Protein AF-A0A4D6L9M4-F1 (afdb_monomer_lite)

Radius of gyration: 30.6 Å; chains: 1; bounding box: 78×85×89 Å

Structure (mmCIF, N/CA/C/O backbone):
data_AF-A0A4D6L9M4-F1
#
_entry.id   AF-A0A4D6L9M4-F1
#
loop_
_atom_site.group_PDB
_atom_site.id
_atom_site.type_symbol
_atom_site.label_atom_id
_atom_site.label_alt_id
_atom_site.label_comp_id
_atom_site.label_asym_id
_atom_site.label_entity_id
_atom_site.label_seq_id
_atom_site.pdbx_PDB_ins_code
_atom_site.Cartn_x
_atom_site.Cartn_y
_ato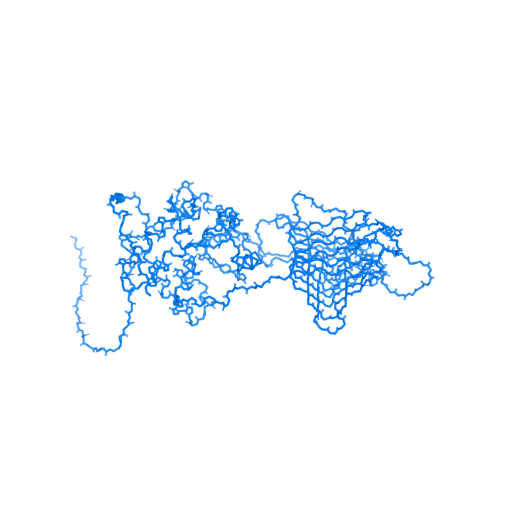m_site.Cartn_z
_atom_site.occupancy
_atom_site.B_iso_or_equiv
_atom_site.auth_seq_id
_atom_site.auth_comp_id
_atom_site.auth_asym_id
_atom_site.auth_atom_id
_atom_site.pdbx_PDB_model_num
ATOM 1 N N . MET A 1 1 ? -34.716 -57.340 39.020 1.00 26.53 1 MET A N 1
ATOM 2 C CA . MET A 1 1 ? -33.455 -57.243 38.254 1.00 26.53 1 MET A CA 1
ATOM 3 C C . MET A 1 1 ? -32.835 -55.907 38.637 1.00 26.53 1 MET A C 1
ATOM 5 O O . MET A 1 1 ? -33.268 -54.901 38.109 1.00 26.53 1 MET A O 1
ATOM 9 N N . ALA A 1 2 ? -32.214 -55.789 39.813 1.00 20.77 2 ALA A N 1
ATOM 10 C CA . ALA A 1 2 ? -30.860 -56.229 40.191 1.00 20.77 2 ALA A CA 1
ATOM 11 C C . ALA A 1 2 ? -29.772 -55.416 39.458 1.00 20.77 2 ALA A C 1
ATOM 13 O O . ALA A 1 2 ? -29.822 -55.405 38.237 1.00 20.77 2 ALA A O 1
ATOM 14 N N . ILE A 1 3 ? -28.773 -54.751 40.060 1.00 23.20 3 ILE A N 1
ATOM 15 C CA . ILE A 1 3 ? -28.204 -54.587 41.428 1.00 23.20 3 ILE A CA 1
ATOM 16 C C . ILE A 1 3 ? -27.218 -53.373 41.290 1.00 23.20 3 ILE A C 1
ATOM 18 O O . ILE A 1 3 ? -26.584 -53.290 40.243 1.00 23.20 3 ILE A O 1
ATOM 22 N N . LEU A 1 4 ? -27.263 -52.342 42.168 1.00 23.11 4 LEU A N 1
ATOM 23 C CA . LEU A 1 4 ? -26.227 -51.840 43.136 1.00 23.11 4 LEU A CA 1
ATOM 24 C C . LEU A 1 4 ? -24.798 -51.607 42.563 1.00 23.11 4 LEU A C 1
ATOM 26 O O . LEU A 1 4 ? -24.328 -52.433 41.796 1.00 23.11 4 LEU A O 1
ATOM 30 N N . ASN A 1 5 ? -24.001 -50.568 42.863 1.00 24.81 5 ASN A N 1
ATOM 31 C CA . ASN A 1 5 ? -23.623 -49.835 44.098 1.00 24.81 5 ASN A CA 1
ATOM 32 C C . ASN A 1 5 ? -22.693 -48.652 43.657 1.00 24.81 5 ASN A C 1
ATOM 34 O O . ASN A 1 5 ? -22.283 -48.641 42.501 1.00 24.81 5 ASN A O 1
ATOM 38 N N . ASP A 1 6 ? -22.233 -47.648 44.413 1.00 24.89 6 ASP A N 1
ATOM 39 C CA . ASP A 1 6 ? -22.187 -47.325 45.845 1.00 24.89 6 ASP A CA 1
ATOM 40 C C . ASP A 1 6 ? -21.869 -45.815 45.995 1.00 24.89 6 ASP A C 1
ATOM 42 O O . ASP A 1 6 ? -21.151 -45.233 45.179 1.00 24.89 6 ASP A O 1
ATOM 46 N N . GLN A 1 7 ? -22.362 -45.201 47.071 1.00 25.75 7 GLN A N 1
ATOM 47 C CA . GLN A 1 7 ? -21.886 -43.929 47.643 1.00 25.75 7 GLN A CA 1
ATOM 48 C C . GLN A 1 7 ? -20.725 -44.213 48.639 1.00 25.75 7 GLN A C 1
ATOM 50 O O . GLN A 1 7 ? -20.579 -45.368 49.042 1.00 25.75 7 GLN A O 1
ATOM 55 N N . PRO A 1 8 ? -19.893 -43.232 49.077 1.00 27.59 8 PRO A N 1
ATOM 56 C CA . PRO A 1 8 ? -20.276 -42.376 50.213 1.00 27.59 8 PRO A CA 1
ATOM 57 C C . PRO A 1 8 ? -19.766 -40.923 50.190 1.00 27.59 8 PRO A C 1
ATOM 59 O O . PRO A 1 8 ? -18.686 -40.592 49.706 1.00 27.59 8 PRO A O 1
ATOM 62 N N . ALA A 1 9 ? -20.562 -40.067 50.830 1.00 27.83 9 ALA A N 1
ATOM 63 C CA . ALA A 1 9 ? -20.174 -38.767 51.357 1.00 27.83 9 ALA A CA 1
ATOM 64 C C . ALA A 1 9 ? -19.390 -38.907 52.679 1.00 27.83 9 ALA A C 1
ATOM 66 O O . ALA A 1 9 ? -19.745 -39.747 53.502 1.00 27.83 9 ALA A O 1
ATOM 67 N N . HIS A 1 10 ? -18.379 -38.053 52.902 1.00 25.73 10 HIS A N 1
ATOM 68 C CA . HIS A 1 10 ? -18.197 -37.210 54.104 1.00 25.73 10 HIS A CA 1
ATOM 69 C C . HIS A 1 10 ? -16.776 -36.629 54.200 1.00 25.73 10 HIS A C 1
ATOM 71 O O . HIS A 1 10 ? -15.794 -37.348 54.045 1.00 25.73 10 HIS A O 1
ATOM 77 N N . GLY A 1 11 ? -16.675 -35.351 54.590 1.00 24.62 11 GLY A N 1
ATOM 78 C CA . GLY A 1 11 ? -15.441 -34.788 55.145 1.00 24.62 11 GLY A CA 1
ATOM 79 C C . GLY A 1 11 ? -15.363 -33.262 55.127 1.00 24.62 11 GLY A C 1
ATOM 80 O O . GLY A 1 11 ? -14.631 -32.701 54.322 1.00 24.62 11 GLY A O 1
ATOM 81 N N . ASN A 1 12 ? -16.086 -32.592 56.031 1.00 26.44 12 ASN A N 1
ATOM 82 C CA . ASN A 1 12 ? -15.846 -31.185 56.366 1.00 26.44 12 ASN A CA 1
ATOM 83 C C . ASN A 1 12 ? -14.434 -31.013 56.947 1.00 26.44 12 ASN A C 1
ATOM 85 O O . ASN A 1 12 ? -14.096 -31.682 57.921 1.00 26.44 12 ASN A O 1
ATOM 89 N N . ASN A 1 13 ? -13.671 -30.045 56.436 1.00 25.42 13 ASN A N 1
ATOM 90 C CA . ASN A 1 13 ? -12.604 -29.390 57.189 1.00 25.42 13 ASN A CA 1
ATOM 91 C C . ASN A 1 13 ? -12.526 -27.908 56.793 1.00 25.42 13 ASN A C 1
ATOM 93 O O . ASN A 1 13 ? -12.125 -27.561 55.686 1.00 25.42 13 ASN A O 1
ATOM 97 N N . VAL A 1 14 ? -12.917 -27.044 57.730 1.00 29.02 14 VAL A N 1
ATOM 98 C CA . VAL A 1 14 ? -12.662 -25.595 57.742 1.00 29.02 14 VAL A CA 1
ATOM 99 C C . VAL A 1 14 ? -11.424 -25.412 58.633 1.00 29.02 14 VAL A C 1
ATOM 101 O O . VAL A 1 14 ? -11.403 -25.893 59.761 1.00 29.02 14 VAL A O 1
ATOM 104 N N . SER A 1 15 ? -10.311 -24.833 58.182 1.00 26.17 15 SER A N 1
ATOM 105 C CA . SER A 1 15 ? -10.071 -23.384 58.189 1.00 26.17 15 SER A CA 1
ATOM 106 C C . SER A 1 15 ? -8.650 -23.076 57.686 1.00 26.17 15 SER A C 1
ATOM 108 O O . SER A 1 15 ? -7.705 -23.764 58.069 1.00 26.17 15 SER A O 1
ATOM 110 N N . LYS A 1 16 ? -8.480 -21.990 56.918 1.00 25.78 16 LYS A N 1
ATOM 111 C CA . LYS A 1 16 ? -7.839 -20.736 57.371 1.00 25.78 16 LYS A CA 1
ATOM 112 C C . LYS A 1 16 ? -7.803 -19.700 56.236 1.00 25.78 16 LYS A C 1
ATOM 114 O O . LYS A 1 16 ? -7.368 -19.993 55.132 1.00 25.78 16 LYS A O 1
ATOM 119 N N . ASN A 1 17 ? -8.286 -18.505 56.572 1.00 29.41 17 ASN A N 1
ATOM 120 C CA . ASN A 1 17 ? -8.258 -17.275 55.784 1.00 29.41 17 ASN A CA 1
ATOM 121 C C . ASN A 1 17 ? -6.833 -16.783 55.498 1.00 29.41 17 ASN A C 1
ATOM 123 O O . ASN A 1 17 ? -5.995 -16.871 56.391 1.00 29.41 17 ASN A O 1
ATOM 127 N N . GLU A 1 18 ? -6.662 -16.188 54.309 1.00 24.75 18 GLU A N 1
ATOM 128 C CA . GLU A 1 18 ? -5.907 -14.968 53.918 1.00 24.75 18 GLU A CA 1
ATOM 129 C C . GLU A 1 18 ? -5.657 -15.085 52.391 1.00 24.75 18 GLU A C 1
ATOM 131 O O . GLU A 1 18 ? -5.167 -16.114 51.948 1.00 24.75 18 GLU A O 1
ATOM 136 N N . ALA A 1 19 ? -6.031 -14.175 51.483 1.00 24.67 19 ALA A N 1
ATOM 137 C CA . ALA A 1 19 ? -6.265 -12.735 51.544 1.00 24.67 19 ALA A CA 1
ATOM 138 C C . ALA A 1 19 ? -7.426 -12.278 50.618 1.00 24.67 19 ALA A C 1
ATOM 140 O O . ALA A 1 19 ? -7.906 -13.022 49.766 1.00 24.67 19 ALA A O 1
ATOM 141 N N . LYS A 1 20 ? -7.879 -11.045 50.870 1.00 34.03 20 LYS A N 1
ATOM 142 C CA . LYS A 1 20 ? -9.063 -10.339 50.353 1.00 34.03 20 LYS A CA 1
ATOM 143 C C . LYS A 1 20 ? -8.905 -9.822 48.909 1.00 34.03 20 LYS A C 1
ATOM 145 O O . LYS A 1 20 ? -7.783 -9.647 48.450 1.00 34.03 20 LYS A O 1
ATOM 150 N N . ASP A 1 21 ? -10.056 -9.496 48.303 1.00 30.72 21 ASP A N 1
ATOM 151 C CA . ASP A 1 21 ? -10.286 -8.765 47.033 1.00 30.72 21 ASP A CA 1
ATOM 152 C C . ASP A 1 21 ? -10.301 -9.554 45.709 1.00 30.72 21 ASP A C 1
ATOM 154 O O . ASP A 1 21 ? -9.888 -9.083 44.653 1.00 30.72 21 ASP A O 1
ATOM 158 N N . GLY A 1 22 ? -10.860 -10.766 45.733 1.00 32.12 22 GLY A N 1
ATOM 159 C CA . GLY A 1 22 ? -11.149 -11.526 44.514 1.00 32.12 22 GLY A CA 1
ATOM 160 C C . GLY A 1 22 ? -12.537 -11.226 43.947 1.00 32.12 22 GLY A C 1
ATOM 161 O O . GLY A 1 22 ? -13.514 -11.843 44.364 1.00 32.12 22 GLY A O 1
ATOM 162 N N . PHE A 1 23 ? -12.617 -10.317 42.978 1.00 39.44 23 PHE A N 1
ATOM 163 C CA . PHE A 1 23 ? -13.778 -10.139 42.101 1.00 39.44 23 PHE A CA 1
ATOM 164 C C . PHE A 1 23 ? -14.091 -11.464 41.369 1.00 39.44 23 PHE A C 1
ATOM 166 O O . PHE A 1 23 ? -13.247 -11.973 40.628 1.00 39.44 23 PHE A O 1
ATOM 173 N N . MET A 1 24 ? -15.268 -12.059 41.605 1.00 38.34 24 MET A N 1
ATOM 174 C CA . MET A 1 24 ? -15.704 -13.310 40.963 1.00 38.34 24 MET A CA 1
ATOM 175 C C . MET A 1 24 ? -16.736 -13.025 39.870 1.00 38.34 24 MET A C 1
ATOM 177 O O . MET A 1 24 ? -17.836 -12.564 40.161 1.00 38.34 24 MET A O 1
ATOM 181 N N . ALA A 1 25 ? -16.394 -13.350 38.622 1.00 37.31 25 ALA A N 1
ATOM 182 C CA . ALA A 1 25 ? -17.354 -13.389 37.523 1.00 37.31 25 ALA A CA 1
ATOM 183 C C . ALA A 1 25 ? -18.325 -14.578 37.704 1.00 37.31 25 ALA A C 1
ATOM 185 O O . ALA A 1 25 ? -17.875 -15.662 38.099 1.00 37.31 25 ALA A O 1
ATOM 186 N N . PRO A 1 26 ? -19.631 -14.418 37.427 1.00 41.34 26 PRO A N 1
ATOM 187 C CA . PRO A 1 26 ? -20.574 -15.531 37.435 1.00 41.34 26 PRO A CA 1
ATOM 188 C C . PRO A 1 26 ? -20.231 -16.564 36.339 1.00 41.34 26 PRO A C 1
ATOM 190 O O . PRO A 1 26 ? -19.656 -16.209 35.310 1.00 41.34 26 PRO A O 1
ATOM 193 N N . PRO A 1 27 ? -20.553 -17.856 36.546 1.00 38.44 27 PRO A N 1
ATOM 194 C CA . PRO A 1 27 ? -20.166 -18.934 35.630 1.00 38.44 27 PRO A CA 1
ATOM 195 C C . PRO A 1 27 ? -20.974 -18.974 34.322 1.00 38.44 27 PRO A C 1
ATOM 197 O O . PRO A 1 27 ? -20.529 -19.604 33.367 1.00 38.44 27 PRO A O 1
ATOM 200 N N . ILE A 1 28 ? -22.163 -18.362 34.290 1.00 41.81 28 ILE A N 1
ATOM 201 C CA . ILE A 1 28 ? -23.098 -18.325 33.154 1.00 41.81 28 ILE A CA 1
ATOM 202 C C . ILE A 1 28 ? -23.843 -16.984 33.236 1.00 41.81 28 ILE A C 1
ATOM 204 O O . ILE A 1 28 ? -24.111 -16.509 34.344 1.00 41.81 28 ILE A O 1
ATOM 208 N N . ASN A 1 29 ? -24.163 -16.376 32.093 1.00 42.03 29 ASN A N 1
ATOM 209 C CA . ASN A 1 29 ? -25.040 -15.207 32.046 1.00 42.03 29 ASN A CA 1
ATOM 210 C C . ASN A 1 29 ? -26.490 -15.592 32.412 1.00 42.03 29 ASN A C 1
ATOM 212 O O . ASN A 1 29 ? -26.837 -16.769 32.515 1.00 42.03 29 ASN A O 1
ATOM 216 N N . SER A 1 30 ? -27.364 -14.609 32.619 1.00 36.44 30 SER A N 1
ATOM 217 C CA . SER A 1 30 ? -28.758 -14.860 33.023 1.00 36.44 30 SER A CA 1
ATOM 218 C C . SER A 1 30 ? -29.624 -15.551 31.942 1.00 36.44 30 SER A C 1
ATOM 220 O O . SER A 1 30 ? -30.815 -15.744 32.181 1.00 36.44 30 SER A O 1
ATOM 222 N N . TYR A 1 31 ? -29.058 -15.923 30.777 1.00 35.66 31 TYR A N 1
ATOM 223 C CA . TYR A 1 31 ? -29.805 -16.232 29.548 1.00 35.66 31 TYR A CA 1
ATOM 224 C C . TYR A 1 31 ? -29.272 -17.413 28.686 1.00 35.66 31 TYR A C 1
ATOM 226 O O . TYR A 1 31 ? -29.678 -17.532 27.541 1.00 35.66 31 TYR A O 1
ATOM 234 N N . GLY A 1 32 ? -28.408 -18.323 29.167 1.00 38.09 32 GLY A N 1
ATOM 235 C CA . GLY A 1 32 ? -28.185 -19.642 28.514 1.00 38.09 32 GLY A CA 1
ATOM 236 C C . GLY A 1 32 ? -27.016 -19.798 27.506 1.00 38.09 32 GLY A C 1
ATOM 237 O O . GLY A 1 32 ? -26.093 -18.989 27.477 1.00 38.09 32 GLY A O 1
ATOM 238 N N . HIS A 1 33 ? -27.007 -20.915 26.744 1.00 37.03 33 HIS A N 1
ATOM 239 C CA . HIS A 1 33 ? -25.842 -21.501 26.026 1.00 37.03 33 HIS A CA 1
ATOM 240 C C . HIS A 1 33 ? -25.817 -21.354 24.473 1.00 37.03 33 HIS A C 1
ATOM 242 O O . HIS A 1 33 ? -24.892 -21.876 23.850 1.00 37.03 33 HIS A O 1
ATOM 248 N N . SER A 1 34 ? -26.783 -20.683 23.836 1.00 42.69 34 SER A N 1
ATOM 249 C CA . SER A 1 34 ? -27.033 -20.661 22.370 1.00 42.69 34 SER A CA 1
ATOM 250 C C . SER A 1 34 ? -26.459 -19.449 21.605 1.00 42.69 34 SER A C 1
ATOM 252 O O . SER A 1 34 ? -26.991 -19.058 20.576 1.00 42.69 34 SER A O 1
ATOM 254 N N . PHE A 1 35 ? -25.366 -18.844 22.074 1.00 50.22 35 PHE A N 1
ATOM 255 C CA . PHE A 1 35 ? -24.832 -17.587 21.520 1.00 50.22 35 PHE A CA 1
ATOM 256 C C . PHE A 1 35 ? -23.829 -17.792 20.362 1.00 50.22 35 PHE A C 1
ATOM 258 O O . PHE A 1 35 ? -22.818 -18.489 20.548 1.00 50.22 35 PHE A O 1
ATOM 265 N N . ARG A 1 36 ? -24.052 -17.115 19.217 1.00 52.72 36 ARG A N 1
ATOM 266 C CA . ARG A 1 36 ? -23.180 -17.092 18.021 1.00 52.72 36 ARG A CA 1
ATOM 267 C C . ARG A 1 36 ? -22.904 -18.459 17.388 1.00 52.72 36 ARG A C 1
ATOM 269 O O . ARG A 1 36 ? -21.749 -18.878 17.258 1.00 52.72 36 ARG A O 1
ATOM 276 N N . ASP A 1 37 ? -23.962 -19.157 16.987 1.00 58.31 37 ASP A N 1
ATOM 277 C CA . ASP A 1 37 ? -23.850 -20.411 16.238 1.00 58.31 37 ASP A CA 1
ATOM 278 C C . ASP A 1 37 ? -23.821 -20.155 14.718 1.00 58.31 37 ASP A C 1
ATOM 280 O O . ASP A 1 37 ? -24.845 -19.938 14.071 1.00 58.31 37 ASP A O 1
ATOM 284 N N . TYR A 1 38 ? -22.619 -20.193 14.137 1.00 57.75 38 TYR A N 1
ATOM 285 C CA . TYR A 1 38 ? -22.398 -19.986 12.699 1.00 57.75 38 TYR A CA 1
ATOM 286 C C . TYR A 1 38 ? -22.720 -21.224 11.838 1.00 57.75 38 TYR A C 1
ATOM 288 O O . TYR A 1 38 ? -22.715 -21.140 10.605 1.00 57.75 38 TYR A O 1
ATOM 296 N N . ASP A 1 39 ? -22.996 -22.379 12.455 1.00 56.09 39 ASP A N 1
ATOM 297 C CA . ASP A 1 39 ? -23.265 -23.630 11.745 1.00 56.09 39 ASP A CA 1
ATOM 298 C C . ASP A 1 39 ? -24.767 -23.847 11.475 1.00 56.09 39 ASP A C 1
ATOM 300 O O . ASP A 1 39 ? -25.115 -24.561 10.523 1.00 56.09 39 ASP A O 1
ATOM 304 N N . VAL A 1 40 ? -25.660 -23.176 12.214 1.00 58.53 40 VAL A N 1
ATOM 305 C CA . VAL A 1 40 ? -27.124 -23.247 12.037 1.00 58.53 40 VAL A CA 1
ATOM 306 C C . VAL A 1 40 ? -27.556 -22.638 10.695 1.00 58.53 40 VAL A C 1
ATOM 308 O O . VAL A 1 40 ? -27.104 -21.572 10.285 1.00 58.53 40 VAL A O 1
ATOM 311 N N . GLU A 1 41 ? -28.437 -23.330 9.966 1.00 51.88 41 GLU A N 1
ATOM 312 C CA . GLU A 1 41 ? -29.042 -22.826 8.723 1.00 51.88 41 GLU A CA 1
ATOM 313 C C . GLU A 1 41 ? -29.980 -21.644 9.028 1.00 51.88 41 GLU A C 1
ATOM 315 O O . GLU A 1 41 ? -31.106 -21.841 9.482 1.00 51.88 41 GLU A O 1
ATOM 320 N N . SER A 1 42 ? -29.522 -20.418 8.758 1.00 63.09 42 SER A N 1
ATOM 321 C CA . SER A 1 42 ? -30.314 -19.184 8.836 1.00 63.09 42 SER A CA 1
ATOM 322 C C . SER A 1 42 ? -30.323 -18.442 7.493 1.00 63.09 42 SER A C 1
ATOM 324 O O . SER A 1 42 ? -29.423 -18.615 6.665 1.00 63.09 42 SER A O 1
ATOM 326 N N . GLU A 1 43 ? -31.317 -17.573 7.263 1.00 58.78 43 GLU A N 1
ATOM 327 C CA . GLU A 1 43 ? -31.371 -16.734 6.050 1.00 58.78 43 GLU A CA 1
ATOM 328 C C . GLU A 1 43 ? -30.147 -15.801 5.930 1.00 58.78 43 GLU A C 1
ATOM 330 O O . GLU A 1 43 ? -29.722 -15.476 4.817 1.00 58.78 43 GLU A O 1
ATOM 335 N N . ARG A 1 44 ? -29.519 -15.448 7.063 1.00 64.62 44 ARG A N 1
ATOM 336 C CA . ARG A 1 44 ? -28.315 -14.605 7.148 1.00 64.62 44 ARG A CA 1
ATOM 337 C C . ARG A 1 44 ? -26.996 -15.359 6.962 1.00 64.62 44 ARG A C 1
ATOM 339 O O . ARG A 1 44 ? -26.003 -14.717 6.623 1.00 64.62 44 ARG A O 1
ATOM 346 N N . LYS A 1 45 ? -26.961 -16.693 7.078 1.00 69.31 45 LYS A N 1
ATOM 347 C CA . LYS A 1 45 ? -25.721 -17.498 7.024 1.00 69.31 45 LYS A CA 1
ATOM 348 C C . LYS A 1 45 ? -24.836 -17.175 5.818 1.00 69.31 45 LYS A C 1
ATOM 350 O O . LYS A 1 45 ? -23.643 -16.948 5.965 1.00 69.31 45 LYS A O 1
ATOM 355 N N . LYS A 1 46 ? -25.425 -17.073 4.622 1.00 67.88 46 LYS A N 1
ATOM 356 C CA . LYS A 1 46 ? -24.680 -16.733 3.393 1.00 67.88 46 LYS A CA 1
ATOM 357 C C . LYS A 1 46 ? -24.118 -15.310 3.404 1.00 67.88 46 LYS A C 1
ATOM 359 O O . LYS A 1 46 ? -23.066 -15.078 2.817 1.00 67.88 46 LYS A O 1
ATOM 364 N N . SER A 1 47 ? -24.825 -14.371 4.034 1.00 72.19 47 SER A N 1
ATOM 365 C CA . SER A 1 47 ? -24.379 -12.982 4.181 1.00 72.19 47 SER A CA 1
ATOM 366 C C . SER A 1 47 ? -23.210 -12.893 5.160 1.00 72.19 47 SER A C 1
ATOM 368 O O . SER A 1 47 ? -22.199 -12.276 4.843 1.00 72.19 47 SER A O 1
ATOM 370 N N . VAL A 1 48 ? -23.308 -13.595 6.293 1.00 75.06 48 VAL A N 1
ATOM 371 C CA . VAL A 1 48 ? -22.266 -13.666 7.329 1.00 75.06 48 VAL A CA 1
ATOM 372 C C . VAL A 1 48 ? -21.017 -14.402 6.815 1.00 75.06 48 VAL A C 1
ATOM 374 O O . VAL A 1 48 ? -19.898 -13.924 6.994 1.00 75.06 48 VAL A O 1
ATOM 377 N N . GLU A 1 49 ? -21.180 -15.508 6.082 1.00 74.94 49 GLU A N 1
ATOM 378 C CA . GLU A 1 49 ? -20.068 -16.217 5.429 1.00 74.94 49 GLU A CA 1
ATOM 379 C C . GLU A 1 49 ? -19.340 -15.323 4.414 1.00 74.94 49 GLU A C 1
ATOM 381 O O . GLU A 1 49 ? -18.108 -15.268 4.393 1.00 74.94 49 GLU A O 1
ATOM 386 N N . GLU A 1 50 ? -20.084 -14.596 3.575 1.00 73.56 50 GLU A N 1
ATOM 387 C CA . GLU A 1 50 ? -19.507 -13.665 2.602 1.00 73.56 50 GLU A CA 1
ATOM 388 C C . GLU A 1 50 ? -18.843 -12.462 3.291 1.00 73.56 50 GLU A C 1
ATOM 390 O O . GLU A 1 50 ? -17.766 -12.028 2.868 1.00 73.56 50 GLU A O 1
ATOM 395 N N . PHE A 1 51 ? -19.431 -11.965 4.382 1.00 83.12 51 PHE A N 1
ATOM 396 C CA . PHE A 1 51 ? -18.862 -10.923 5.230 1.00 83.12 51 PHE A CA 1
ATOM 397 C C . PHE A 1 51 ? -17.488 -11.344 5.765 1.00 83.12 51 PHE A C 1
ATOM 399 O O . PHE A 1 51 ? -16.492 -10.667 5.489 1.00 83.12 51 PHE A O 1
ATOM 406 N N . TYR A 1 52 ? -17.401 -12.489 6.451 1.00 78.12 52 TYR A N 1
ATOM 407 C CA . TYR A 1 52 ? -16.147 -12.974 7.033 1.00 78.12 52 TYR A CA 1
ATOM 408 C C . TYR A 1 52 ? -15.140 -13.359 5.948 1.00 78.12 52 TYR A C 1
ATOM 410 O O . TYR A 1 52 ? -13.943 -13.106 6.091 1.00 78.12 52 TYR A O 1
ATOM 418 N N . ARG A 1 53 ? -15.595 -13.859 4.791 1.00 76.19 53 ARG A N 1
ATOM 419 C CA . ARG A 1 53 ? -14.725 -14.072 3.626 1.00 76.19 53 ARG A CA 1
ATOM 420 C C . ARG A 1 53 ? -14.066 -12.767 3.171 1.00 76.19 53 ARG A C 1
ATOM 422 O O . ARG A 1 53 ? -12.875 -12.763 2.860 1.00 76.19 53 ARG A O 1
ATOM 429 N N . LEU A 1 54 ? -14.809 -11.661 3.109 1.00 76.44 54 LEU A N 1
ATOM 430 C CA . LEU A 1 54 ? -14.267 -10.344 2.758 1.00 76.44 54 LEU A CA 1
ATOM 431 C C . LEU A 1 54 ? -13.371 -9.778 3.870 1.00 76.44 54 LEU A C 1
ATOM 433 O O . LEU A 1 54 ? -12.316 -9.216 3.564 1.00 76.44 54 LEU A O 1
ATOM 437 N N . GLN A 1 55 ? -13.745 -9.970 5.135 1.00 82.44 55 GLN A N 1
ATOM 438 C CA . GLN A 1 55 ? -12.965 -9.568 6.309 1.00 82.44 55 GLN A CA 1
ATOM 439 C C . GLN A 1 55 ? -11.660 -10.367 6.454 1.00 82.44 55 GLN A C 1
ATOM 441 O O . GLN A 1 55 ? -10.690 -9.881 7.013 1.00 82.44 55 GLN A O 1
ATOM 446 N N . HIS A 1 56 ? -11.575 -11.581 5.922 1.00 78.50 56 HIS A N 1
ATOM 447 C CA . HIS A 1 56 ? -10.339 -12.366 5.965 1.00 78.50 56 HIS A CA 1
ATOM 448 C C . HIS A 1 56 ? -9.369 -12.023 4.828 1.00 78.50 56 HIS A C 1
ATOM 450 O O . HIS A 1 56 ? -8.174 -12.289 4.931 1.00 78.50 56 HIS A O 1
ATOM 456 N N . ILE A 1 57 ? -9.869 -11.439 3.734 1.00 74.50 57 ILE A N 1
ATOM 457 C CA . ILE A 1 57 ? -9.078 -11.162 2.526 1.00 74.50 57 ILE A CA 1
ATOM 458 C C . ILE A 1 57 ? -8.566 -9.720 2.487 1.00 74.50 57 ILE A C 1
ATOM 460 O O . ILE A 1 57 ? -7.445 -9.475 2.040 1.00 74.50 57 ILE A O 1
ATOM 464 N N . ASN A 1 58 ? -9.391 -8.754 2.893 1.00 73.75 58 ASN A N 1
ATOM 465 C CA . ASN A 1 58 ? -9.125 -7.338 2.632 1.00 73.75 58 ASN A CA 1
ATOM 466 C C . ASN A 1 58 ? -8.334 -6.608 3.742 1.00 73.75 58 ASN A C 1
ATOM 468 O O . ASN A 1 58 ? -7.475 -5.784 3.402 1.00 73.75 58 ASN A O 1
ATOM 472 N N . PRO A 1 59 ? -8.562 -6.870 5.044 1.00 71.31 59 PRO A N 1
ATOM 473 C CA . PRO A 1 59 ? -7.745 -6.340 6.129 1.00 71.31 59 PRO A CA 1
ATOM 474 C C . PRO A 1 59 ? -6.316 -6.883 6.061 1.00 71.31 59 PRO A C 1
ATOM 476 O O . PRO A 1 59 ? -6.011 -8.007 6.440 1.00 71.31 59 PRO A O 1
ATOM 479 N N . THR A 1 60 ? -5.410 -6.043 5.576 1.00 76.88 60 THR A N 1
ATOM 480 C CA . THR A 1 60 ? -3.963 -6.272 5.626 1.00 76.88 60 THR A CA 1
ATOM 481 C C . THR A 1 60 ? -3.332 -5.349 6.658 1.00 76.88 60 THR A C 1
ATOM 483 O O . THR A 1 60 ? -3.903 -4.313 7.006 1.00 76.88 60 THR A O 1
ATOM 486 N N . TYR A 1 61 ? -2.128 -5.684 7.134 1.00 69.06 61 TYR A N 1
ATOM 487 C CA . TYR A 1 61 ? -1.385 -4.813 8.055 1.00 69.06 61 TYR A CA 1
ATOM 488 C C . TYR A 1 61 ? -1.285 -3.372 7.521 1.00 69.06 61 TYR A C 1
ATOM 490 O O . TYR A 1 61 ? -1.435 -2.414 8.273 1.00 69.06 61 TYR A O 1
ATOM 498 N N . ASP A 1 62 ? -1.099 -3.221 6.207 1.00 66.69 62 ASP A N 1
ATOM 499 C CA . ASP A 1 62 ? -1.035 -1.933 5.514 1.00 66.69 62 ASP A CA 1
ATOM 500 C C . ASP A 1 62 ? -2.393 -1.206 5.455 1.00 66.69 62 ASP A C 1
ATOM 502 O O . ASP A 1 62 ? -2.474 0.003 5.675 1.00 66.69 62 ASP A O 1
ATOM 506 N N . PHE A 1 63 ? -3.486 -1.936 5.205 1.00 77.50 63 PHE A N 1
ATOM 507 C CA . PHE A 1 63 ? -4.847 -1.391 5.277 1.00 77.50 63 PHE A CA 1
ATOM 508 C C . PHE A 1 63 ? -5.151 -0.832 6.672 1.00 77.50 63 PHE A C 1
ATOM 510 O O . PHE A 1 63 ? -5.542 0.330 6.794 1.00 77.50 63 PHE A O 1
ATOM 517 N N . VAL A 1 64 ? -4.905 -1.624 7.721 1.00 71.38 64 VAL A N 1
ATOM 518 C CA . VAL A 1 64 ? -5.165 -1.213 9.108 1.00 71.38 64 VAL A CA 1
ATOM 519 C C . VAL A 1 64 ? -4.228 -0.090 9.532 1.00 71.38 64 VAL A C 1
ATOM 521 O O . VAL A 1 64 ? -4.689 0.885 10.115 1.00 71.38 64 VAL A O 1
ATOM 524 N N . SER A 1 65 ? -2.943 -0.154 9.174 1.00 69.69 65 SER A N 1
ATOM 525 C CA . SER A 1 65 ? -1.987 0.919 9.474 1.00 69.69 65 SER A CA 1
ATOM 526 C C . SER A 1 65 ? -2.435 2.251 8.870 1.00 69.69 65 SER A C 1
ATOM 528 O O . SER A 1 65 ? -2.470 3.259 9.574 1.00 69.69 65 SER A O 1
ATOM 530 N N . ARG A 1 66 ? -2.850 2.276 7.595 1.00 75.75 66 ARG A N 1
ATOM 531 C CA . ARG A 1 66 ? -3.401 3.488 6.963 1.00 75.75 66 ARG A CA 1
ATOM 532 C C . ARG A 1 66 ? -4.718 3.928 7.591 1.00 75.75 66 ARG A C 1
ATOM 534 O O . ARG A 1 66 ? -4.920 5.127 7.759 1.00 75.75 66 ARG A O 1
ATOM 541 N N . GLY A 1 67 ? -5.592 2.989 7.954 1.00 70.88 67 GLY A N 1
ATOM 542 C CA . GLY A 1 67 ? -6.833 3.267 8.679 1.00 70.88 67 GLY A CA 1
ATOM 543 C C . GLY A 1 67 ? -6.565 3.975 10.006 1.00 70.88 67 GLY A C 1
ATOM 544 O O . GLY A 1 67 ? -7.135 5.033 10.259 1.00 70.88 67 GLY A O 1
ATOM 545 N N . ILE A 1 68 ? -5.618 3.461 10.793 1.00 70.12 68 ILE A N 1
ATOM 546 C CA . ILE A 1 68 ? -5.161 4.080 12.040 1.00 70.12 68 ILE A CA 1
ATOM 547 C C . ILE A 1 68 ? -4.699 5.515 11.770 1.00 70.12 68 ILE A C 1
ATOM 549 O O . ILE A 1 68 ? -5.223 6.436 12.385 1.00 70.12 68 ILE A O 1
ATOM 553 N N . TRP A 1 69 ? -3.799 5.739 10.807 1.00 70.94 69 TRP A N 1
ATOM 554 C CA . TRP A 1 69 ? -3.336 7.094 10.475 1.00 70.94 69 TRP A CA 1
ATOM 555 C C . TRP A 1 69 ? -4.464 8.026 10.015 1.00 70.94 69 TRP A C 1
ATOM 557 O O . TRP A 1 69 ? -4.468 9.199 10.381 1.00 70.94 69 TRP A O 1
ATOM 567 N N . LYS A 1 70 ? -5.419 7.513 9.232 1.00 76.62 70 LYS A N 1
ATOM 568 C CA . LYS A 1 70 ? -6.557 8.276 8.705 1.00 76.62 70 LYS A CA 1
ATOM 569 C C . LYS A 1 70 ? -7.540 8.694 9.796 1.00 76.62 70 LYS A C 1
ATOM 571 O O . LYS A 1 70 ? -8.088 9.784 9.695 1.00 76.62 70 LYS A O 1
ATOM 576 N N . TYR A 1 71 ? -7.813 7.836 10.777 1.00 74.81 71 TYR A N 1
ATOM 577 C CA . TYR A 1 71 ? -8.821 8.102 11.811 1.00 74.81 71 TYR A CA 1
ATOM 578 C C . TYR A 1 71 ? -8.224 8.657 13.107 1.00 74.81 71 TYR A C 1
ATOM 580 O O . TYR A 1 71 ? -8.936 9.304 13.868 1.00 74.81 71 TYR A O 1
ATOM 588 N N . MET A 1 72 ? -6.908 8.532 13.314 1.00 68.38 72 MET A N 1
ATOM 589 C CA . MET A 1 72 ? -6.189 9.211 14.400 1.00 68.38 72 MET A CA 1
ATOM 590 C C . MET A 1 72 ? -6.155 10.741 14.263 1.00 68.38 72 MET A C 1
ATOM 592 O O . MET A 1 72 ? -5.775 11.412 15.218 1.00 68.38 72 MET A O 1
ATOM 596 N N . THR A 1 73 ? -6.543 11.309 13.115 1.00 62.19 73 THR A N 1
ATOM 597 C CA . THR A 1 73 ? -6.680 12.766 12.943 1.00 62.19 73 THR A CA 1
ATOM 598 C C . THR A 1 73 ? -7.884 13.343 13.684 1.00 62.19 73 THR A C 1
ATOM 600 O O . THR A 1 73 ? -7.871 14.536 13.972 1.00 62.19 73 THR A O 1
ATOM 603 N N . LEU A 1 74 ? -8.904 12.519 13.985 1.00 73.75 74 LEU A N 1
ATOM 604 C CA . LEU A 1 74 ? -10.134 12.895 14.702 1.00 73.75 74 LEU A CA 1
ATOM 605 C C . LEU A 1 74 ? -10.810 14.174 14.158 1.00 73.75 74 LEU A C 1
ATOM 607 O O . LEU A 1 74 ? -11.408 14.946 14.895 1.00 73.75 74 LEU A O 1
ATOM 611 N N . ASP A 1 75 ? -10.728 14.395 12.847 1.00 68.44 75 ASP A N 1
ATOM 612 C CA . ASP A 1 75 ? -11.150 15.620 12.150 1.00 68.44 75 ASP A CA 1
ATOM 613 C C . ASP A 1 75 ? -12.542 15.507 11.501 1.00 68.44 75 ASP A C 1
ATOM 615 O O . ASP A 1 75 ? -12.924 16.336 10.677 1.00 68.44 75 ASP A O 1
ATOM 619 N N . LYS A 1 76 ? -13.289 14.442 11.812 1.00 75.69 76 LYS A N 1
ATOM 620 C CA . LYS A 1 76 ? -14.552 14.114 11.131 1.00 75.69 76 LYS A CA 1
ATOM 621 C C . LYS A 1 76 ? -15.756 14.828 11.734 1.00 75.69 76 LYS A C 1
ATOM 623 O O . LYS A 1 76 ? -16.654 15.236 10.996 1.00 75.69 76 LYS A O 1
ATOM 628 N N . ALA A 1 77 ? -15.775 14.984 13.055 1.00 78.75 77 ALA A N 1
ATOM 629 C CA . ALA A 1 77 ? -16.809 15.709 13.778 1.00 78.75 77 ALA A CA 1
ATOM 630 C C . ALA A 1 77 ? -16.411 15.923 15.247 1.00 78.75 77 ALA A C 1
ATOM 632 O O . ALA A 1 77 ? -15.651 15.134 15.803 1.00 78.75 77 ALA A O 1
ATOM 633 N N . GLU A 1 78 ? -16.983 16.954 15.863 1.00 78.25 78 GLU A N 1
ATOM 634 C CA . GLU A 1 78 ? -16.998 17.175 17.310 1.00 78.25 78 GLU A CA 1
ATOM 635 C C . GLU A 1 78 ? -18.450 17.026 17.776 1.00 78.25 78 GLU A C 1
ATOM 637 O O . GLU A 1 78 ? -19.340 17.631 17.173 1.00 78.25 78 GLU A O 1
ATOM 642 N N . MET A 1 79 ? -18.689 16.158 18.761 1.00 79.38 79 MET A N 1
ATOM 643 C CA . MET A 1 79 ? -20.024 15.854 19.285 1.00 79.38 79 MET A CA 1
ATOM 644 C C . MET A 1 79 ? -19.951 15.195 20.662 1.00 79.38 79 MET A C 1
ATOM 646 O O . MET A 1 79 ? -18.915 14.641 21.042 1.00 79.38 79 MET A O 1
ATOM 650 N N . GLY A 1 80 ? -21.062 15.233 21.391 1.00 75.25 80 GLY A N 1
ATOM 651 C CA . GLY A 1 80 ? -21.251 14.481 22.626 1.00 75.25 80 GLY A CA 1
ATOM 652 C C . GLY A 1 80 ? -21.396 12.974 22.386 1.00 75.25 80 GLY A C 1
ATOM 653 O O . GLY A 1 80 ? -21.708 12.521 21.286 1.00 75.25 80 GLY A O 1
ATOM 654 N N . ILE A 1 81 ? -21.208 12.182 23.447 1.00 79.31 81 ILE A N 1
ATOM 655 C CA . ILE A 1 81 ? -21.389 10.719 23.399 1.00 79.31 81 ILE A CA 1
ATOM 656 C C . ILE A 1 81 ? -22.820 10.365 22.981 1.00 79.31 81 ILE A C 1
ATOM 658 O O . ILE A 1 81 ? -23.007 9.510 22.124 1.00 79.31 81 ILE A O 1
ATOM 662 N N . TRP A 1 82 ? -23.819 11.054 23.540 1.00 80.31 82 TRP A N 1
ATOM 663 C CA . TRP A 1 82 ? -25.223 10.804 23.214 1.00 80.31 82 TRP A CA 1
ATOM 664 C C . TRP A 1 82 ? -25.550 11.110 21.748 1.00 80.31 82 TRP A C 1
ATOM 666 O O . TRP A 1 82 ? -26.174 10.297 21.077 1.00 80.31 82 TRP A O 1
ATOM 676 N N . GLU A 1 83 ? -25.038 12.224 21.220 1.00 77.31 83 GLU A N 1
ATOM 677 C CA . GLU A 1 83 ? -25.176 12.566 19.799 1.00 77.31 83 GLU A CA 1
ATOM 678 C C . GLU A 1 83 ? -24.542 11.481 18.908 1.00 77.31 83 GLU A C 1
ATOM 680 O O . GLU A 1 83 ? -25.109 11.105 17.887 1.00 77.31 83 GLU A O 1
ATOM 685 N N . CYS A 1 84 ? -23.398 10.917 19.316 1.00 81.25 84 CYS A N 1
ATOM 686 C CA . CYS A 1 84 ? -22.762 9.792 18.626 1.00 81.25 84 CYS A CA 1
ATOM 687 C C . CYS A 1 84 ? -23.638 8.524 18.650 1.00 81.25 84 CYS A C 1
ATOM 689 O O . CYS A 1 84 ? -23.794 7.868 17.619 1.00 81.25 84 CYS A O 1
ATOM 691 N N . CYS A 1 85 ? -24.256 8.208 19.795 1.00 80.12 85 CYS A N 1
ATOM 692 C CA . CYS A 1 85 ? -25.211 7.104 19.920 1.00 80.12 85 CYS A CA 1
ATOM 693 C C . CYS A 1 85 ? -26.415 7.287 18.985 1.00 80.12 85 CYS A C 1
ATOM 695 O O . CYS A 1 85 ? -26.796 6.349 18.289 1.00 80.12 85 CYS A O 1
ATOM 697 N N . GLU A 1 86 ? -26.995 8.488 18.923 1.00 81.94 86 GLU A N 1
ATOM 698 C CA . GLU A 1 86 ? -28.147 8.786 18.061 1.00 81.94 86 GLU A CA 1
ATOM 699 C C . GLU A 1 86 ? -27.825 8.588 16.574 1.00 81.94 86 GLU A C 1
ATOM 701 O O . GLU A 1 86 ? -28.660 8.090 15.818 1.00 81.94 86 GLU A O 1
ATOM 706 N N . MET A 1 87 ? -26.594 8.891 16.150 1.00 80.19 87 MET A N 1
ATOM 707 C CA . MET A 1 87 ? -26.150 8.653 14.772 1.00 80.19 87 MET A CA 1
ATOM 708 C C . MET A 1 87 ? -26.075 7.165 14.402 1.00 80.19 87 MET A C 1
ATOM 710 O O . MET A 1 87 ? -26.170 6.824 13.225 1.00 80.19 87 MET A O 1
ATOM 714 N N . LEU A 1 88 ? -25.916 6.274 15.382 1.00 81.00 88 LEU A N 1
ATOM 715 C CA . LEU A 1 88 ? -25.869 4.827 15.168 1.00 81.00 88 LEU A CA 1
ATOM 716 C C . LEU A 1 88 ? -27.255 4.188 15.022 1.00 81.00 88 LEU A C 1
ATOM 718 O O . LEU A 1 88 ? -27.347 3.001 14.726 1.00 81.00 88 LEU A O 1
ATOM 722 N N . ASN A 1 89 ? -28.336 4.959 15.165 1.00 77.94 89 ASN A N 1
ATOM 723 C CA . ASN A 1 89 ? -29.700 4.464 14.976 1.00 77.94 89 ASN A CA 1
ATOM 724 C C . ASN A 1 89 ? -29.973 3.991 13.529 1.00 77.94 89 ASN A C 1
ATOM 726 O O . ASN A 1 89 ? -30.881 3.205 13.287 1.00 77.94 89 ASN A O 1
ATOM 730 N N . GLU A 1 90 ? -29.173 4.451 12.561 1.00 69.25 90 GLU A N 1
ATOM 731 C CA . GLU A 1 90 ? -29.262 4.057 11.145 1.00 69.25 90 GLU A CA 1
ATOM 732 C C . GLU A 1 90 ? -28.334 2.880 10.777 1.00 69.25 90 GLU A C 1
ATOM 734 O O . GLU A 1 90 ? -28.245 2.506 9.607 1.00 69.25 90 GLU A O 1
ATOM 739 N N . VAL A 1 91 ? -27.611 2.310 11.748 1.00 74.19 91 VAL A N 1
ATOM 740 C CA . VAL A 1 91 ? -26.597 1.270 11.530 1.00 74.19 91 VAL A CA 1
ATOM 741 C C . VAL A 1 91 ? -27.084 -0.076 12.068 1.00 74.19 91 VAL A C 1
ATOM 743 O O . VAL A 1 91 ? -27.419 -0.189 13.246 1.00 74.19 91 VAL A O 1
ATOM 746 N N . VAL A 1 92 ? -27.052 -1.095 11.204 1.00 72.56 92 VAL A N 1
ATOM 747 C CA . VAL A 1 92 ? -27.273 -2.510 11.542 1.00 72.56 92 VAL A CA 1
ATOM 748 C C . VAL A 1 92 ? -25.991 -3.286 11.228 1.00 72.56 92 VAL A C 1
ATOM 750 O O . VAL A 1 92 ? -25.390 -3.079 10.170 1.00 72.56 92 VAL A O 1
ATOM 753 N N . ASP A 1 93 ? -25.557 -4.135 12.158 1.00 69.19 93 ASP A N 1
ATOM 754 C CA . ASP A 1 93 ? -24.316 -4.912 12.066 1.00 69.19 93 ASP A CA 1
ATOM 755 C C . ASP A 1 93 ? -24.523 -6.194 11.236 1.00 69.19 93 ASP A C 1
ATOM 757 O O . ASP A 1 93 ? -25.238 -7.104 11.651 1.00 69.19 93 ASP A O 1
ATOM 761 N N . ASP A 1 94 ? -23.891 -6.275 10.060 1.00 67.88 94 ASP A N 1
ATOM 762 C CA . ASP A 1 94 ? -24.021 -7.430 9.149 1.00 67.88 94 ASP A CA 1
ATOM 763 C C . ASP A 1 94 ? -23.173 -8.647 9.572 1.00 67.88 94 ASP A C 1
ATOM 765 O O . ASP A 1 94 ? -23.274 -9.714 8.958 1.00 67.88 94 ASP A O 1
ATOM 769 N N . SER A 1 95 ? -22.291 -8.491 10.565 1.00 66.69 95 SER A N 1
ATOM 770 C CA . SER A 1 95 ? -21.415 -9.566 11.049 1.00 66.69 95 SER A CA 1
ATOM 771 C C . SER A 1 95 ? -22.062 -10.440 12.116 1.00 66.69 95 SER A C 1
ATOM 773 O O . SER A 1 95 ? -21.603 -11.563 12.349 1.00 66.69 95 SER A O 1
ATOM 775 N N . ASP A 1 96 ? -23.115 -9.923 12.746 1.00 64.69 96 ASP A N 1
ATOM 776 C CA . ASP A 1 96 ? -23.786 -10.567 13.859 1.00 64.69 96 ASP A CA 1
ATOM 777 C C . ASP A 1 96 ? -24.930 -11.471 13.352 1.00 64.69 96 ASP A C 1
ATOM 779 O O . ASP A 1 96 ? -25.843 -10.999 12.655 1.00 64.69 96 ASP A O 1
ATOM 783 N N . PRO A 1 97 ? -24.892 -12.786 13.647 1.00 58.84 97 PRO A N 1
ATOM 784 C CA . PRO A 1 97 ? -25.973 -13.693 13.279 1.00 58.84 97 PRO A CA 1
ATOM 785 C C . PRO A 1 97 ? -27.257 -13.462 14.094 1.00 58.84 97 PRO A C 1
ATOM 787 O O . PRO A 1 97 ? -28.315 -13.911 13.647 1.00 58.84 97 PRO A O 1
ATOM 790 N N . ASP A 1 98 ? -27.174 -12.747 15.223 1.00 58.03 98 ASP A N 1
ATOM 791 C CA . ASP A 1 98 ? -28.194 -12.704 16.274 1.00 58.03 98 ASP A CA 1
ATOM 792 C C . ASP A 1 98 ? -28.907 -11.328 16.387 1.00 58.03 98 ASP A C 1
ATOM 794 O O . ASP A 1 98 ? -29.919 -11.224 17.078 1.00 58.03 98 ASP A O 1
ATOM 798 N N . LEU A 1 99 ? -28.433 -10.273 15.697 1.00 57.91 99 LEU A N 1
ATOM 799 C CA . LEU A 1 99 ? -28.925 -8.884 15.836 1.00 57.91 99 LEU A CA 1
ATOM 800 C C . LEU A 1 99 ? -29.603 -8.305 14.570 1.00 57.91 99 LEU A C 1
ATOM 802 O O . LEU A 1 99 ? -28.986 -8.154 13.512 1.00 57.91 99 LEU A O 1
ATOM 806 N N . ASP A 1 100 ? -30.867 -7.885 14.723 1.00 59.31 100 ASP A N 1
ATOM 807 C CA . ASP A 1 100 ? -31.667 -7.107 13.748 1.00 59.31 100 ASP A CA 1
ATOM 808 C C . ASP A 1 100 ? -32.018 -5.683 14.256 1.00 59.31 100 ASP A C 1
ATOM 810 O O . ASP A 1 100 ? -32.691 -4.914 13.564 1.00 59.31 100 ASP A O 1
ATOM 814 N N . GLU A 1 101 ? -31.582 -5.316 15.467 1.00 65.94 101 GLU A N 1
ATOM 815 C CA . GLU A 1 101 ? -31.934 -4.050 16.125 1.00 65.94 101 GLU A CA 1
ATOM 816 C C . GLU A 1 101 ? -30.942 -2.908 15.817 1.00 65.94 101 GLU A C 1
ATOM 818 O O . GLU A 1 101 ? -29.766 -3.160 15.535 1.00 65.94 101 GLU A O 1
ATOM 823 N N . PRO A 1 102 ? -31.375 -1.632 15.904 1.00 73.06 102 PRO A N 1
ATOM 824 C CA . PRO A 1 102 ? -30.479 -0.485 15.786 1.00 73.06 102 PRO A CA 1
ATOM 825 C C . PRO A 1 102 ? -29.362 -0.512 16.831 1.00 73.06 102 PRO A C 1
ATOM 827 O O . PRO A 1 102 ? -29.593 -0.758 18.016 1.00 73.06 102 PRO A O 1
ATOM 830 N N . GLN A 1 103 ? -28.152 -0.144 16.421 1.00 77.25 103 GLN A N 1
ATOM 831 C CA . GLN A 1 103 ? -26.959 -0.230 17.263 1.00 77.25 103 GLN A CA 1
ATOM 832 C C . GLN A 1 103 ? -27.058 0.561 18.588 1.00 77.25 103 GLN A C 1
ATOM 834 O O . GLN A 1 103 ? -26.459 0.160 19.583 1.00 77.25 103 GLN A O 1
ATOM 839 N N . ILE A 1 104 ? -27.827 1.655 18.650 1.00 77.75 104 ILE A N 1
ATOM 840 C CA . ILE A 1 104 ? -28.059 2.400 19.903 1.00 77.75 104 ILE A CA 1
ATOM 841 C C . ILE A 1 104 ? -28.748 1.548 20.984 1.00 77.75 104 ILE A C 1
ATOM 843 O O . ILE A 1 104 ? -28.426 1.677 22.166 1.00 77.75 104 ILE A O 1
ATOM 847 N N . GLN A 1 105 ? -29.660 0.657 20.589 1.00 77.69 105 GLN A N 1
ATOM 848 C CA . GLN A 1 105 ? -30.381 -0.219 21.507 1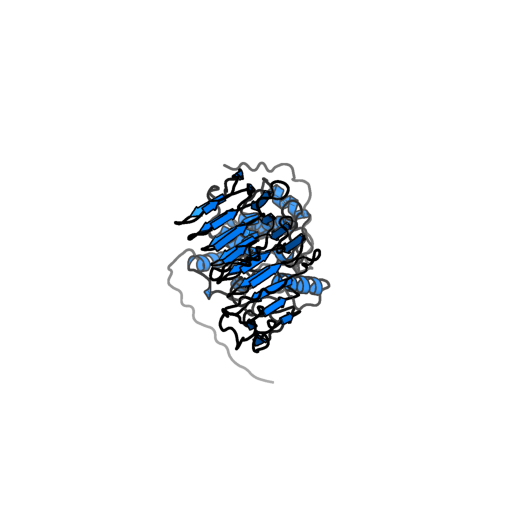.00 77.69 105 GLN A CA 1
ATOM 849 C C . GLN A 1 105 ? -29.424 -1.227 22.149 1.00 77.69 105 GLN A C 1
ATOM 851 O O . GLN A 1 105 ? -29.433 -1.374 23.371 1.00 77.69 105 GLN A O 1
ATOM 856 N N . HIS A 1 106 ? -28.512 -1.801 21.359 1.00 81.75 106 HIS A N 1
ATOM 857 C CA . HIS A 1 106 ? -27.433 -2.663 21.854 1.00 81.75 106 HIS A CA 1
ATOM 858 C C . HIS A 1 106 ? -26.538 -1.954 22.881 1.00 81.75 106 HIS A C 1
ATOM 860 O O . HIS A 1 106 ? -26.231 -2.521 23.931 1.00 81.75 106 HIS A O 1
ATOM 866 N N . LEU A 1 107 ? -26.150 -0.696 22.631 1.00 81.31 107 LEU A N 1
ATOM 867 C CA . LEU A 1 107 ? -25.320 0.074 23.570 1.00 81.31 107 LEU A CA 1
ATOM 868 C C . LEU A 1 107 ? -26.020 0.270 24.923 1.00 81.31 107 LEU A C 1
ATOM 870 O O . LEU A 1 107 ? -25.405 0.080 25.974 1.00 81.31 107 LEU A O 1
ATOM 874 N N . LEU A 1 108 ? -27.309 0.624 24.900 1.00 82.56 108 LEU A N 1
ATOM 875 C CA . LEU A 1 108 ? -28.111 0.834 26.109 1.00 82.56 108 LEU A CA 1
ATOM 876 C C . LEU A 1 108 ? -28.375 -0.475 26.859 1.00 82.56 108 LEU A C 1
ATOM 878 O O . LEU A 1 108 ? -28.221 -0.517 28.078 1.00 82.56 108 LEU A O 1
ATOM 882 N N . GLN A 1 109 ? -28.722 -1.548 26.147 1.00 81.31 109 GLN A N 1
ATOM 883 C CA . GLN A 1 109 ? -28.927 -2.874 26.731 1.00 81.31 109 GLN A CA 1
ATOM 884 C C . GLN A 1 109 ? -27.647 -3.393 27.399 1.00 81.31 109 GLN A C 1
ATOM 886 O O . GLN A 1 109 ? -27.695 -3.874 28.531 1.00 81.31 109 GLN A O 1
ATOM 891 N N . SER A 1 110 ? -26.498 -3.234 26.735 1.00 82.75 110 SER A N 1
ATOM 892 C CA . SER A 1 110 ? -25.182 -3.604 27.269 1.00 82.75 110 SER A CA 1
ATOM 893 C C . SER A 1 110 ? -24.850 -2.823 28.543 1.00 82.75 110 SER A C 1
ATOM 895 O O . SER A 1 110 ? -24.419 -3.405 29.541 1.00 82.75 110 SER A O 1
ATOM 897 N N . ALA A 1 111 ? -25.084 -1.507 28.532 1.00 84.31 111 ALA A N 1
ATOM 898 C CA . ALA A 1 111 ? -24.848 -0.646 29.685 1.00 84.31 111 ALA A CA 1
ATOM 899 C C . ALA A 1 111 ? -25.761 -0.989 30.869 1.00 84.31 111 ALA A C 1
ATOM 901 O O . ALA A 1 111 ? -25.274 -1.105 31.992 1.00 84.31 111 ALA A O 1
ATOM 902 N N . GLU A 1 112 ? -27.055 -1.218 30.635 1.00 84.88 112 GLU A N 1
ATOM 903 C CA . GLU A 1 112 ? -28.010 -1.559 31.694 1.00 84.88 112 GLU A CA 1
ATOM 904 C C . GLU A 1 112 ? -27.792 -2.964 32.266 1.00 84.88 112 GLU A C 1
ATOM 906 O O . GLU A 1 112 ? -27.912 -3.153 33.479 1.00 84.88 112 GLU A O 1
ATOM 911 N N . ALA A 1 113 ? -27.421 -3.941 31.433 1.00 80.81 113 ALA A N 1
ATOM 912 C CA . ALA A 1 113 ? -27.076 -5.283 31.897 1.00 80.81 113 ALA A CA 1
ATOM 913 C C . ALA A 1 113 ? -25.864 -5.239 32.839 1.00 80.81 113 ALA A C 1
ATOM 915 O O . ALA A 1 113 ? -25.927 -5.730 33.968 1.00 80.81 113 ALA A O 1
ATOM 916 N N . ILE A 1 114 ? -24.800 -4.540 32.435 1.00 83.19 114 ILE A N 1
ATOM 917 C CA . ILE A 1 114 ? -23.605 -4.362 33.265 1.00 83.19 114 ILE A CA 1
ATOM 918 C C . ILE A 1 114 ? -23.919 -3.535 34.518 1.00 83.19 114 ILE A C 1
ATOM 920 O O . ILE A 1 114 ? -23.419 -3.861 35.594 1.00 83.19 114 ILE A O 1
ATOM 924 N N . ARG A 1 115 ? -24.766 -2.504 34.429 1.00 84.81 115 ARG A N 1
ATOM 925 C CA . ARG A 1 115 ? -25.191 -1.712 35.594 1.00 84.81 115 ARG A CA 1
ATOM 926 C C . ARG A 1 115 ? -25.945 -2.557 36.620 1.00 84.81 115 ARG A C 1
ATOM 928 O O . ARG A 1 115 ? -25.780 -2.349 37.821 1.00 84.81 115 ARG A O 1
ATOM 935 N N . LYS A 1 116 ? -26.763 -3.506 36.162 1.00 81.25 116 LYS A N 1
ATOM 936 C CA . LYS A 1 116 ? -27.503 -4.441 37.018 1.00 81.25 116 LYS A CA 1
ATOM 937 C C . LYS A 1 116 ? -26.577 -5.451 37.697 1.00 81.25 116 LYS A C 1
ATOM 939 O O . LYS A 1 116 ? -26.737 -5.695 38.893 1.00 81.25 116 LYS A O 1
ATOM 944 N N . ASP A 1 117 ? -25.627 -6.010 36.953 1.00 81.62 117 ASP A N 1
ATOM 945 C CA . ASP A 1 117 ? -24.730 -7.057 37.453 1.00 81.62 117 ASP A CA 1
ATOM 946 C C . ASP A 1 117 ? -23.576 -6.486 38.300 1.00 81.62 117 ASP A C 1
ATOM 948 O O . ASP A 1 117 ? -23.122 -7.127 39.251 1.00 81.62 117 ASP A O 1
ATOM 952 N N . TYR A 1 118 ? -23.141 -5.254 38.010 1.00 86.06 118 TYR A N 1
ATOM 953 C CA . TYR A 1 118 ? -22.005 -4.580 38.649 1.00 86.06 118 TYR A CA 1
ATOM 954 C C . TYR A 1 118 ? -22.319 -3.129 39.046 1.00 86.06 118 TYR A C 1
ATOM 956 O O . TYR A 1 118 ? -21.668 -2.209 38.551 1.00 86.06 118 TYR A O 1
ATOM 964 N N . PRO A 1 119 ? -23.262 -2.883 39.972 1.00 84.38 119 PRO A N 1
ATOM 965 C CA . PRO A 1 119 ? -23.761 -1.539 40.285 1.00 84.38 119 PRO A CA 1
ATOM 966 C C . PRO A 1 119 ? -22.691 -0.551 40.774 1.00 84.38 119 PRO A C 1
ATOM 968 O O . PRO A 1 119 ? -22.831 0.646 40.549 1.00 84.38 119 PRO A O 1
ATOM 971 N N . ASP A 1 120 ? -21.607 -1.041 41.382 1.00 88.69 120 ASP A N 1
ATOM 972 C CA . ASP A 1 120 ? -20.535 -0.208 41.946 1.00 88.69 120 ASP A CA 1
ATOM 973 C C . ASP A 1 120 ? -19.385 0.091 40.955 1.00 88.69 120 ASP A C 1
ATOM 975 O O . ASP A 1 120 ? -18.379 0.682 41.343 1.00 88.69 120 ASP A O 1
ATOM 979 N N . GLN A 1 121 ? -19.480 -0.349 39.692 1.00 88.19 121 GLN A N 1
ATOM 980 C CA . GLN A 1 121 ? -18.431 -0.188 38.669 1.00 88.19 121 GLN A CA 1
ATOM 981 C C . GLN A 1 121 ? -18.869 0.779 37.557 1.00 88.19 121 GLN A C 1
ATOM 983 O O . GLN A 1 121 ? -19.028 0.389 36.401 1.00 88.19 121 GLN A O 1
ATOM 988 N N . ASP A 1 122 ? -19.048 2.049 37.910 1.00 85.12 122 ASP A N 1
ATOM 989 C CA . ASP A 1 122 ? -19.490 3.135 37.020 1.00 85.12 122 ASP A CA 1
ATOM 990 C C . ASP A 1 122 ? -18.702 3.236 35.697 1.00 85.12 122 ASP A C 1
ATOM 992 O O . ASP A 1 122 ? -19.282 3.356 34.613 1.00 85.12 122 ASP A O 1
ATOM 996 N N . TRP A 1 123 ? -17.376 3.102 35.749 1.00 86.81 123 TRP A N 1
ATOM 997 C CA . TRP A 1 123 ? -16.513 3.111 34.570 1.00 86.81 123 TRP A CA 1
ATOM 998 C C . TRP A 1 123 ? -16.826 1.955 33.611 1.00 86.81 123 TRP A C 1
ATOM 1000 O O . TRP A 1 123 ? -16.657 2.108 32.400 1.00 86.81 123 TRP A O 1
ATOM 1010 N N . LEU A 1 124 ? -17.292 0.809 34.120 1.00 86.62 124 LEU A N 1
ATOM 1011 C CA . LEU A 1 124 ? -17.657 -0.358 33.316 1.00 86.62 124 LEU A CA 1
ATOM 1012 C C . LEU A 1 124 ? -19.012 -0.141 32.630 1.00 86.62 124 LEU A C 1
ATOM 1014 O O . LEU A 1 124 ? -19.169 -0.539 31.477 1.00 86.62 124 LEU A O 1
ATOM 1018 N N . HIS A 1 125 ? -19.947 0.563 33.283 1.00 88.81 125 HIS A N 1
ATOM 1019 C CA . HIS A 1 125 ? -21.227 0.972 32.679 1.00 88.81 125 HIS A CA 1
ATOM 1020 C C . HIS A 1 125 ? -20.968 1.900 31.494 1.00 88.81 125 HIS A C 1
ATOM 1022 O O . HIS A 1 125 ? -21.483 1.685 30.398 1.00 88.81 125 HIS A O 1
ATOM 1028 N N . LEU A 1 126 ? -20.102 2.900 31.693 1.00 84.38 126 LEU A N 1
ATOM 1029 C CA . LEU A 1 126 ? -19.716 3.823 30.629 1.00 84.38 126 LEU A CA 1
ATOM 1030 C C . LEU A 1 126 ? -18.966 3.098 29.507 1.00 84.38 126 LEU A C 1
ATOM 1032 O O . LEU A 1 126 ? -19.243 3.343 28.338 1.00 84.38 126 LEU A O 1
ATOM 1036 N N . THR A 1 127 ? -18.054 2.182 29.848 1.00 86.56 127 THR A N 1
ATOM 1037 C CA . THR A 1 127 ? -17.332 1.359 28.864 1.00 86.56 127 THR A CA 1
ATOM 1038 C C . THR A 1 127 ? -18.308 0.578 27.984 1.00 86.56 127 THR A C 1
ATOM 1040 O O . THR A 1 127 ? -18.147 0.562 26.767 1.00 86.56 127 THR A O 1
ATOM 1043 N N . ALA A 1 128 ? -19.355 0.001 28.575 1.00 85.38 128 ALA A N 1
ATOM 1044 C CA . ALA A 1 128 ? -20.416 -0.698 27.857 1.00 85.38 128 ALA A CA 1
ATOM 1045 C C . ALA A 1 128 ? -21.229 0.214 26.940 1.00 85.38 128 ALA A C 1
ATOM 1047 O O . ALA A 1 128 ? -21.549 -0.178 25.825 1.00 85.38 128 ALA A O 1
ATOM 1048 N N . LEU A 1 129 ? -21.502 1.449 27.352 1.00 84.56 129 LEU A N 1
ATOM 1049 C CA . LEU A 1 129 ? -22.197 2.404 26.494 1.00 84.56 129 LEU A CA 1
ATOM 1050 C C . LEU A 1 129 ? -21.347 2.824 25.283 1.00 84.56 129 LEU A C 1
ATOM 1052 O O . LEU A 1 129 ? -21.894 3.097 24.219 1.00 84.56 129 LEU A O 1
ATOM 1056 N N . ILE A 1 130 ? -20.018 2.895 25.431 1.00 84.75 130 ILE A N 1
ATOM 1057 C CA . ILE A 1 130 ? -19.140 3.475 24.402 1.00 84.75 130 ILE A CA 1
ATOM 1058 C C . ILE A 1 130 ? -18.367 2.457 23.554 1.00 84.75 130 ILE A C 1
ATOM 1060 O O . ILE A 1 130 ? -17.727 2.864 22.582 1.00 84.75 130 ILE A O 1
ATOM 1064 N N . HIS A 1 131 ? -18.391 1.165 23.906 1.00 84.38 131 HIS A N 1
ATOM 1065 C CA . HIS A 1 131 ? -17.514 0.147 23.304 1.00 84.38 131 HIS A CA 1
ATOM 1066 C C . HIS A 1 131 ? -17.620 0.068 21.776 1.00 84.38 131 HIS A C 1
ATOM 1068 O O . HIS A 1 131 ? -16.609 -0.104 21.099 1.00 84.38 131 HIS A O 1
ATOM 1074 N N . ASP A 1 132 ? -18.827 0.268 21.251 1.00 85.00 132 ASP A N 1
ATOM 1075 C CA . ASP A 1 132 ? -19.166 0.081 19.842 1.00 85.00 132 ASP A CA 1
ATOM 1076 C C . ASP A 1 132 ? -19.344 1.404 19.074 1.00 85.00 132 ASP A C 1
ATOM 1078 O O . ASP A 1 132 ? -19.711 1.409 17.897 1.00 85.00 132 ASP A O 1
ATOM 1082 N N . LEU A 1 133 ? -19.029 2.556 19.686 1.00 83.81 133 LEU A N 1
ATOM 1083 C CA . LEU A 1 133 ? -19.164 3.862 19.019 1.00 83.81 133 LEU A CA 1
ATOM 1084 C C . LEU A 1 133 ? -18.278 4.008 17.776 1.00 83.81 133 LEU A C 1
ATOM 1086 O O . LEU A 1 133 ? -18.547 4.845 16.918 1.00 83.81 133 LEU A O 1
ATOM 1090 N N . GLY A 1 134 ? -17.250 3.168 17.625 1.00 83.62 134 GLY A N 1
ATOM 1091 C CA . GLY A 1 134 ? -16.432 3.101 16.412 1.00 83.62 134 GLY A CA 1
ATOM 1092 C C . GLY A 1 134 ? -17.224 2.751 15.144 1.00 83.62 134 GLY A C 1
ATOM 1093 O O . GLY A 1 134 ? -16.770 3.057 14.039 1.00 83.62 134 GLY A O 1
ATOM 1094 N N . LYS A 1 135 ? -18.435 2.193 15.276 1.00 86.50 135 LYS A N 1
ATOM 1095 C CA . LYS A 1 135 ? -19.317 1.840 14.153 1.00 86.50 135 LYS A CA 1
ATOM 1096 C C . LYS A 1 135 ? -19.781 3.044 13.327 1.00 86.50 135 LYS A C 1
ATOM 1098 O O . LYS A 1 135 ? -20.156 2.880 12.167 1.00 86.50 135 LYS A O 1
ATOM 1103 N N . ILE A 1 136 ? -19.626 4.273 13.835 1.00 84.81 136 ILE A N 1
ATOM 1104 C CA . ILE A 1 136 ? -19.903 5.506 13.076 1.00 84.81 136 ILE A CA 1
ATOM 1105 C C . ILE A 1 136 ? -19.091 5.603 11.781 1.00 84.81 136 ILE A C 1
ATOM 1107 O O . ILE A 1 136 ? -19.486 6.319 10.864 1.00 84.81 136 ILE A O 1
ATOM 1111 N N . LEU A 1 137 ? -17.975 4.870 11.668 1.00 85.12 137 LEU A N 1
ATOM 1112 C CA . LEU A 1 137 ? -17.150 4.809 10.459 1.00 85.12 137 LEU A CA 1
ATOM 1113 C C . LEU A 1 137 ? -17.896 4.268 9.224 1.00 85.12 137 LEU A C 1
ATOM 1115 O O . LEU A 1 137 ? -17.454 4.511 8.095 1.00 85.12 137 LEU A O 1
ATOM 1119 N N . LEU A 1 138 ? -19.026 3.584 9.423 1.00 85.31 138 LEU A N 1
ATOM 1120 C CA . LEU A 1 138 ? -19.936 3.141 8.363 1.00 85.31 138 LEU A CA 1
ATOM 1121 C C . LEU A 1 138 ? -20.696 4.307 7.722 1.00 85.31 138 LEU A C 1
ATOM 1123 O O . LEU A 1 138 ? -21.041 4.263 6.540 1.00 85.31 138 LEU A O 1
ATOM 1127 N N . LEU A 1 139 ? -20.922 5.382 8.474 1.00 84.06 139 LEU A N 1
ATOM 1128 C CA . LEU A 1 139 ? -21.719 6.503 8.006 1.00 84.06 139 LEU A CA 1
ATOM 1129 C C . LEU A 1 139 ? -20.933 7.357 6.990 1.00 84.06 139 LEU A C 1
ATOM 1131 O O . LEU A 1 139 ? -19.716 7.564 7.136 1.00 84.06 139 LEU A O 1
ATOM 1135 N N . PRO A 1 140 ? -21.615 7.943 5.985 1.00 84.19 140 PRO A N 1
ATOM 1136 C CA . PRO A 1 140 ? -20.981 8.779 4.960 1.00 84.19 140 PRO A CA 1
ATOM 1137 C C . PRO A 1 140 ? -20.162 9.945 5.489 1.00 84.19 140 PRO A C 1
ATOM 1139 O O . PRO A 1 140 ? -19.133 10.297 4.914 1.00 84.19 140 PRO A O 1
ATOM 1142 N N . ARG A 1 141 ? -20.578 10.511 6.622 1.00 80.38 141 ARG A N 1
ATOM 1143 C CA . ARG A 1 141 ? -19.878 11.626 7.261 1.00 80.38 141 ARG A CA 1
ATOM 1144 C C . ARG A 1 141 ? -18.485 11.244 7.782 1.00 80.38 141 ARG A C 1
ATOM 1146 O O . ARG A 1 141 ? -17.616 12.109 7.845 1.00 80.38 141 ARG A O 1
ATOM 1153 N N . PHE A 1 142 ? -18.251 9.977 8.126 1.00 80.00 142 PHE A N 1
ATOM 1154 C CA . PHE A 1 142 ? -17.020 9.547 8.801 1.00 80.00 142 PHE A CA 1
ATOM 1155 C C . PHE A 1 142 ? -16.102 8.709 7.924 1.00 80.00 142 PHE A C 1
ATOM 1157 O O . PHE A 1 142 ? -14.895 8.695 8.156 1.00 80.00 142 PHE A O 1
ATOM 1164 N N . GLY A 1 143 ? -16.619 8.080 6.871 1.00 79.31 143 GLY A N 1
ATOM 1165 C CA . GLY A 1 143 ? -15.763 7.405 5.903 1.00 79.31 143 GLY A CA 1
ATOM 1166 C C . GLY A 1 143 ? -16.464 6.488 4.916 1.00 79.31 143 GLY A C 1
ATOM 1167 O O . GLY A 1 143 ? -15.806 6.118 3.942 1.00 79.31 143 GLY A O 1
ATOM 1168 N N . SER A 1 144 ? -17.735 6.131 5.147 1.00 86.00 144 SER A N 1
ATOM 1169 C CA . SER A 1 144 ? -18.434 5.083 4.387 1.00 86.00 144 SER A CA 1
ATOM 1170 C C . SER A 1 144 ? -17.582 3.825 4.239 1.00 86.00 144 SER A C 1
ATOM 1172 O O . SER A 1 144 ? -17.420 3.292 3.138 1.00 86.00 144 SER A O 1
ATOM 1174 N N . LEU A 1 145 ? -16.956 3.387 5.333 1.00 85.00 145 LEU A N 1
ATOM 1175 C CA . LEU A 1 145 ? -16.222 2.135 5.288 1.00 85.00 145 LEU A CA 1
ATOM 1176 C C . LEU A 1 145 ? -17.196 0.976 5.045 1.00 85.00 145 LEU A C 1
ATOM 1178 O O . LEU A 1 145 ? -18.328 1.016 5.523 1.00 85.00 145 LEU A O 1
ATOM 1182 N N . PRO A 1 146 ? -16.774 -0.059 4.303 1.00 88.06 146 PRO A N 1
ATOM 1183 C CA . PRO A 1 146 ? -17.568 -1.272 4.207 1.00 88.06 146 PRO A CA 1
ATOM 1184 C C . PRO A 1 146 ? -17.660 -1.943 5.584 1.00 88.06 146 PRO A C 1
ATOM 1186 O O . PRO A 1 146 ? -16.706 -1.869 6.358 1.00 88.06 146 PRO A O 1
ATOM 1189 N N . GLN A 1 147 ? -18.765 -2.647 5.851 1.00 84.12 147 GLN A N 1
ATOM 1190 C CA . GLN A 1 147 ? -19.014 -3.335 7.127 1.00 84.12 147 GLN A CA 1
ATOM 1191 C C . GLN A 1 147 ? -17.813 -4.182 7.577 1.00 84.12 147 GLN A C 1
ATOM 1193 O O . GLN A 1 147 ? -17.335 -4.026 8.696 1.00 84.12 147 GLN A O 1
ATOM 1198 N N . TRP A 1 148 ? -17.220 -4.975 6.673 1.00 85.38 148 TRP A N 1
ATOM 1199 C CA . TRP A 1 148 ? -16.064 -5.831 6.990 1.00 85.38 148 TRP A CA 1
ATOM 1200 C C . TRP A 1 148 ? -14.834 -5.073 7.517 1.00 85.38 148 TRP A C 1
ATOM 1202 O O . TRP A 1 148 ? -13.941 -5.679 8.094 1.00 85.38 148 TRP A O 1
ATOM 1212 N N . ALA A 1 149 ? -14.737 -3.759 7.308 1.00 83.81 149 ALA A N 1
ATOM 1213 C CA . ALA A 1 149 ? -13.628 -2.943 7.800 1.00 83.81 149 ALA A CA 1
ATOM 1214 C C . ALA A 1 149 ? -13.898 -2.290 9.167 1.00 83.81 149 ALA A C 1
ATOM 1216 O O . ALA A 1 149 ? -13.020 -1.583 9.666 1.00 83.81 149 ALA A O 1
ATOM 1217 N N . VAL A 1 150 ? -15.099 -2.460 9.729 1.00 81.38 150 VAL A N 1
ATOM 1218 C CA . VAL A 1 150 ? -15.557 -1.755 10.938 1.00 81.38 150 VAL A CA 1
ATOM 1219 C C . VAL A 1 150 ? -16.106 -2.710 11.993 1.00 81.38 150 VAL A C 1
ATOM 1221 O O . VAL A 1 150 ? -15.832 -2.500 13.169 1.00 81.38 150 VAL A O 1
ATOM 1224 N N . VAL A 1 151 ? -16.856 -3.735 11.583 1.00 84.88 151 VAL A N 1
ATOM 1225 C CA . VAL A 1 151 ? -17.522 -4.690 12.483 1.00 84.88 151 VAL A CA 1
ATOM 1226 C C . VAL A 1 151 ? -16.928 -6.098 12.361 1.00 84.88 151 VAL A C 1
ATOM 1228 O O . VAL A 1 151 ? -16.010 -6.325 11.563 1.00 84.88 151 VAL A O 1
ATOM 1231 N N . GLY A 1 152 ? -17.454 -7.037 13.149 1.00 83.50 152 GLY A N 1
ATOM 1232 C CA . GLY A 1 152 ? -17.081 -8.451 13.153 1.00 83.50 152 GLY A CA 1
ATOM 1233 C C . GLY A 1 152 ? -15.911 -8.811 14.058 1.00 83.50 152 GLY A C 1
ATOM 1234 O O . GLY A 1 152 ? -15.187 -7.955 14.573 1.00 83.50 152 GLY A O 1
ATOM 1235 N N . ASP A 1 153 ? -15.711 -10.118 14.222 1.00 83.25 153 ASP A N 1
ATOM 1236 C CA . ASP A 1 153 ? -14.644 -10.646 15.066 1.00 83.25 153 ASP A CA 1
ATOM 1237 C C . ASP A 1 153 ? -13.264 -10.219 14.553 1.00 83.25 153 ASP A C 1
ATOM 1239 O O . ASP A 1 153 ? -12.952 -10.250 13.361 1.00 83.25 153 ASP A O 1
ATOM 1243 N N . THR A 1 154 ? -12.416 -9.798 15.485 1.00 84.06 154 THR A N 1
ATOM 1244 C CA . THR A 1 154 ? -11.089 -9.255 15.190 1.00 84.06 154 THR A CA 1
ATOM 1245 C C . THR A 1 154 ? -10.008 -10.318 15.330 1.00 84.06 154 THR A C 1
ATOM 1247 O O . THR A 1 154 ? -10.134 -11.285 16.082 1.00 84.06 154 THR A O 1
ATOM 1250 N N . PHE A 1 155 ? -8.907 -10.133 14.602 1.00 82.50 155 PHE A N 1
ATOM 1251 C CA . PHE A 1 155 ? -7.745 -11.013 14.657 1.00 82.50 155 PHE A CA 1
ATOM 1252 C C . PHE A 1 155 ? -6.447 -10.239 14.390 1.00 82.50 155 PHE A C 1
ATOM 1254 O O . PHE A 1 155 ? -6.469 -9.185 13.744 1.00 82.50 155 PHE A O 1
ATOM 1261 N N . PRO A 1 156 ? -5.299 -10.719 14.897 1.00 79.25 156 PRO A N 1
ATOM 1262 C CA . PRO A 1 156 ? -4.036 -10.020 14.751 1.00 79.25 156 PRO A CA 1
ATOM 1263 C C . PRO A 1 156 ? -3.494 -10.185 13.331 1.00 79.25 156 PRO A C 1
ATOM 1265 O O . PRO A 1 156 ? -3.470 -11.274 12.760 1.00 79.25 156 PRO A O 1
ATOM 1268 N N . LEU A 1 157 ? -3.0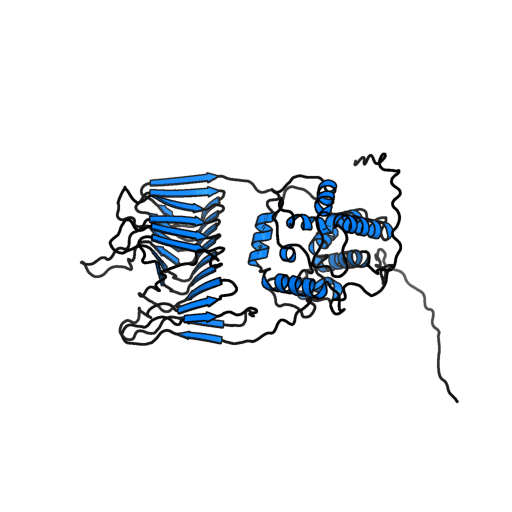26 -9.077 12.761 1.00 74.94 157 LEU A N 1
ATOM 1269 C CA . LEU A 1 157 ? -2.412 -9.044 11.437 1.00 74.94 157 LEU A CA 1
ATOM 1270 C C . LEU A 1 157 ? -0.892 -9.148 11.547 1.00 74.94 157 LEU A C 1
ATOM 1272 O O . LEU A 1 157 ? -0.285 -8.608 12.470 1.00 74.94 157 LEU A O 1
ATOM 1276 N N . GLY A 1 158 ? -0.267 -9.790 10.559 1.00 70.38 158 GLY A N 1
ATOM 1277 C CA . GLY A 1 158 ? 1.188 -9.984 10.528 1.00 70.38 158 GLY A CA 1
ATOM 1278 C C . GLY A 1 158 ? 1.683 -11.230 11.274 1.00 70.38 158 GLY A C 1
ATOM 1279 O O . GLY A 1 158 ? 2.892 -11.424 11.382 1.00 70.38 158 GLY A O 1
ATOM 1280 N N . CYS A 1 159 ? 0.772 -12.088 11.741 1.00 72.06 159 CYS A N 1
ATOM 1281 C CA . CYS A 1 159 ? 1.051 -13.444 12.214 1.00 72.06 159 CYS A CA 1
ATOM 1282 C C . CYS A 1 159 ? 0.118 -14.460 11.534 1.00 72.06 159 CYS A C 1
ATOM 1284 O O . CYS A 1 159 ? -0.811 -14.085 10.819 1.00 72.06 159 CYS A O 1
ATOM 1286 N N . ALA A 1 160 ? 0.389 -15.753 11.726 1.00 74.12 160 ALA A N 1
ATOM 1287 C CA . ALA A 1 160 ? -0.460 -16.813 11.190 1.00 74.12 160 ALA A CA 1
ATOM 1288 C C . ALA A 1 160 ? -1.850 -16.804 11.852 1.00 74.12 160 ALA A C 1
ATOM 1290 O O . ALA A 1 160 ? -1.953 -16.518 13.044 1.00 74.12 160 ALA A O 1
ATOM 1291 N N . PHE A 1 161 ? -2.885 -17.151 11.080 1.00 75.62 161 PHE A N 1
ATOM 1292 C CA . PHE A 1 161 ? -4.229 -17.383 11.607 1.00 75.62 161 PHE A CA 1
ATOM 1293 C C . PHE A 1 161 ? -4.237 -18.604 12.528 1.00 75.62 161 PHE A C 1
ATOM 1295 O O . PHE A 1 161 ? -3.675 -19.650 12.194 1.00 75.62 161 PHE A O 1
ATOM 1302 N N . ASP A 1 162 ? -4.906 -18.459 13.660 1.00 78.56 162 ASP A N 1
ATOM 1303 C CA . ASP A 1 162 ? -5.236 -19.530 14.585 1.00 78.56 162 ASP A CA 1
ATOM 1304 C C . ASP A 1 162 ? -6.506 -20.264 14.113 1.00 78.56 162 ASP A C 1
ATOM 1306 O O . ASP A 1 162 ? -7.360 -19.696 13.428 1.00 78.56 162 ASP A O 1
ATOM 1310 N N . GLU A 1 163 ? -6.641 -21.546 14.452 1.00 77.38 163 GLU A N 1
ATOM 1311 C CA . GLU A 1 163 ? -7.796 -22.360 14.041 1.00 77.38 163 GLU A CA 1
ATOM 1312 C C . GLU A 1 163 ? -9.109 -21.899 14.697 1.00 77.38 163 GLU A C 1
ATOM 1314 O O . GLU A 1 163 ? -10.187 -22.184 14.170 1.00 77.38 163 GLU A O 1
ATOM 1319 N N . SER A 1 164 ? -9.010 -21.152 15.803 1.00 77.75 164 SER A N 1
ATOM 1320 C CA . SER A 1 164 ? -10.129 -20.508 16.504 1.00 77.75 164 SER A CA 1
ATOM 1321 C C . SER A 1 164 ? -10.765 -19.337 15.744 1.00 77.75 164 SER A C 1
ATOM 1323 O O . SER A 1 164 ? -11.834 -18.865 16.125 1.00 77.75 164 SER A O 1
ATOM 1325 N N . ASN A 1 165 ? -10.152 -18.865 14.655 1.00 77.56 165 ASN A N 1
ATOM 1326 C CA . ASN A 1 165 ? -10.763 -17.873 13.779 1.00 77.56 165 ASN A CA 1
ATOM 1327 C C . ASN A 1 165 ? -11.970 -18.460 13.019 1.00 77.56 165 ASN A C 1
ATOM 1329 O O . ASN A 1 165 ? -11.879 -19.521 12.391 1.00 77.56 165 ASN A O 1
ATOM 1333 N N . ILE A 1 166 ? -13.088 -17.728 13.013 1.00 72.31 166 ILE A N 1
ATOM 1334 C CA . ILE A 1 166 ? -14.323 -18.105 12.306 1.00 72.31 166 ILE A CA 1
ATOM 1335 C C . ILE A 1 166 ? -14.016 -18.352 10.818 1.00 72.31 166 ILE A C 1
ATOM 1337 O O . ILE A 1 166 ? -13.363 -17.545 10.178 1.00 72.31 166 ILE A O 1
ATOM 1341 N N . HIS A 1 167 ? -14.452 -19.473 10.234 1.00 66.69 167 HIS A N 1
ATOM 1342 C CA . HIS A 1 167 ? -14.163 -19.849 8.834 1.00 66.69 167 HIS A CA 1
ATOM 1343 C C . HIS A 1 167 ? -12.660 -19.971 8.446 1.00 66.69 167 HIS A C 1
ATOM 1345 O O . HIS A 1 167 ? -12.279 -19.678 7.309 1.00 66.69 167 HIS A O 1
ATOM 1351 N N . HIS A 1 168 ? -11.792 -20.505 9.320 1.00 57.66 168 HIS A N 1
ATOM 1352 C CA . HIS A 1 168 ? -10.349 -20.700 9.040 1.00 57.66 168 HIS A CA 1
ATOM 1353 C C . HIS A 1 168 ? -9.992 -21.560 7.792 1.00 57.66 168 HIS A C 1
ATOM 1355 O O . HIS A 1 168 ? -8.849 -21.546 7.335 1.00 57.66 168 HIS A O 1
ATOM 1361 N N . LYS A 1 169 ? -10.929 -22.338 7.216 1.00 51.03 169 LYS A N 1
ATOM 1362 C CA . LYS A 1 169 ? -10.667 -23.397 6.203 1.00 51.03 169 LYS A CA 1
ATOM 1363 C C . LYS A 1 169 ? -10.660 -22.968 4.724 1.00 51.03 169 LYS A C 1
ATOM 1365 O O . LYS A 1 169 ? -10.779 -23.831 3.847 1.00 51.03 169 LYS A O 1
ATOM 1370 N N . CYS A 1 170 ? -10.474 -21.694 4.383 1.00 44.03 170 CYS A N 1
ATOM 1371 C CA . CYS A 1 170 ? -10.319 -21.271 2.978 1.00 44.03 170 CYS A CA 1
ATOM 1372 C C . CYS A 1 170 ? -8.974 -21.747 2.357 1.00 44.03 170 CYS A C 1
ATOM 1374 O O . CYS A 1 170 ? -7.997 -21.012 2.295 1.00 44.03 170 CYS A O 1
ATOM 1376 N N . ARG A 1 171 ? -8.975 -23.024 1.931 1.00 43.16 171 ARG A N 1
ATOM 1377 C CA . ARG A 1 171 ? -7.992 -23.906 1.248 1.00 43.16 171 ARG A CA 1
ATOM 1378 C C . ARG A 1 171 ? -6.605 -23.361 0.859 1.00 43.16 171 ARG A C 1
ATOM 1380 O O . ARG A 1 171 ? -6.471 -22.387 0.126 1.00 43.16 171 ARG A O 1
ATOM 1387 N N . THR A 1 172 ? -5.591 -24.155 1.224 1.00 45.50 172 THR A N 1
ATOM 1388 C CA . THR A 1 172 ? -4.154 -23.857 1.182 1.00 45.50 172 THR A CA 1
ATOM 1389 C C . THR A 1 172 ? -3.397 -24.742 0.171 1.00 45.50 172 THR A C 1
ATOM 1391 O O . THR A 1 172 ? -3.751 -25.899 -0.064 1.00 45.50 172 THR A O 1
ATOM 1394 N N . GLY A 1 173 ? -2.329 -24.209 -0.430 1.00 50.25 173 GLY A N 1
ATOM 1395 C CA . GLY A 1 173 ? -1.337 -24.951 -1.215 1.00 50.25 173 GLY A CA 1
ATOM 1396 C C . GLY A 1 173 ? 0.013 -24.229 -1.158 1.00 50.25 173 GLY A C 1
ATOM 1397 O O . GLY A 1 173 ? 0.048 -23.000 -1.198 1.00 50.25 173 GLY A O 1
ATOM 1398 N N . THR A 1 174 ? 1.117 -24.967 -1.017 1.00 56.06 174 THR A N 1
ATOM 1399 C CA . THR A 1 174 ? 2.488 -24.423 -0.980 1.00 56.06 174 THR A CA 1
ATOM 1400 C C . THR A 1 174 ? 3.237 -24.769 -2.268 1.00 56.06 174 THR A C 1
ATOM 1402 O O . THR A 1 174 ? 3.026 -25.830 -2.853 1.00 56.06 174 THR A O 1
ATOM 1405 N N . GLY A 1 175 ? 4.110 -23.874 -2.742 1.00 66.06 175 GLY A N 1
ATOM 1406 C CA . GLY A 1 175 ? 4.876 -24.118 -3.964 1.00 66.06 175 GLY A CA 1
ATOM 1407 C C . GLY A 1 175 ? 5.712 -22.932 -4.442 1.00 66.06 175 GLY A C 1
ATOM 1408 O O . GLY A 1 175 ? 5.574 -21.804 -3.968 1.00 66.06 175 GLY A O 1
ATOM 1409 N N . THR A 1 176 ? 6.584 -23.213 -5.408 1.00 76.25 176 THR A N 1
ATOM 1410 C CA . THR A 1 176 ? 7.417 -22.219 -6.087 1.00 76.25 176 THR A CA 1
ATOM 1411 C C . THR A 1 176 ? 6.977 -22.108 -7.539 1.00 76.25 176 THR A C 1
ATOM 1413 O O . THR A 1 176 ? 6.978 -23.105 -8.259 1.00 76.25 176 THR A O 1
ATOM 1416 N N . ILE A 1 177 ? 6.650 -20.897 -7.987 1.00 82.50 177 ILE A N 1
ATOM 1417 C CA . ILE A 1 177 ? 6.380 -20.600 -9.396 1.00 82.50 177 ILE A CA 1
ATOM 1418 C C . ILE A 1 177 ? 7.553 -19.781 -9.921 1.00 82.50 177 ILE A C 1
ATOM 1420 O O . ILE A 1 177 ? 7.852 -18.707 -9.399 1.00 82.50 177 ILE A O 1
ATOM 1424 N N . SER A 1 178 ? 8.235 -20.279 -10.949 1.00 85.56 178 SER A N 1
ATOM 1425 C CA . SER A 1 178 ? 9.351 -19.571 -11.566 1.00 85.56 178 SER A CA 1
ATOM 1426 C C . SER A 1 178 ? 9.146 -19.373 -13.063 1.00 85.56 178 SER A C 1
ATOM 1428 O O . SER A 1 178 ? 8.652 -20.252 -13.766 1.00 85.56 178 SER A O 1
ATOM 1430 N N . ALA A 1 179 ? 9.538 -18.200 -13.553 1.00 87.81 179 ALA A N 1
ATOM 1431 C CA . ALA A 1 179 ? 9.680 -17.926 -14.974 1.00 87.81 179 ALA A CA 1
ATOM 1432 C C . ALA A 1 179 ? 10.975 -17.153 -15.202 1.00 87.81 179 ALA A C 1
ATOM 1434 O O . ALA A 1 179 ? 11.205 -16.093 -14.615 1.00 87.81 179 ALA A O 1
ATOM 1435 N N . THR A 1 180 ? 11.812 -17.671 -16.090 1.00 85.12 180 THR A N 1
ATOM 1436 C CA . THR A 1 180 ? 13.138 -17.126 -16.371 1.00 85.12 180 THR A CA 1
ATOM 1437 C C . THR A 1 180 ? 13.213 -16.655 -17.815 1.00 85.12 180 THR A C 1
ATOM 1439 O O . THR A 1 180 ? 12.500 -17.157 -18.688 1.00 85.12 180 THR A O 1
ATOM 1442 N N . GLY A 1 181 ? 14.035 -15.639 -18.072 1.00 80.56 181 GLY A N 1
ATOM 1443 C CA . GLY A 1 181 ? 14.259 -15.173 -19.433 1.00 80.56 181 GLY A CA 1
ATOM 1444 C C . GLY A 1 181 ? 15.151 -16.119 -20.239 1.00 80.56 181 GLY A C 1
ATOM 1445 O O . GLY A 1 181 ? 15.942 -16.883 -19.686 1.00 80.56 181 GLY A O 1
ATOM 1446 N N . GLY A 1 182 ? 15.050 -16.048 -21.567 1.00 76.25 182 GLY A N 1
ATOM 1447 C CA . GLY A 1 182 ? 15.870 -16.864 -22.469 1.00 76.25 182 GLY A CA 1
ATOM 1448 C C . GLY A 1 182 ? 17.363 -16.517 -22.397 1.00 76.25 182 GLY A C 1
ATOM 1449 O O . GLY A 1 182 ? 17.735 -15.343 -22.369 1.00 76.25 182 GLY A O 1
ATOM 1450 N N . GLY A 1 183 ? 18.225 -17.537 -22.388 1.00 74.81 183 GLY A N 1
ATOM 1451 C CA . GLY A 1 183 ? 19.679 -17.379 -22.470 1.00 74.81 183 GLY A CA 1
ATOM 1452 C C . GLY A 1 183 ? 20.183 -17.366 -23.917 1.00 74.81 183 GLY A C 1
ATOM 1453 O O . GLY A 1 183 ? 19.713 -18.150 -24.738 1.00 74.81 183 GLY A O 1
ATOM 1454 N N . GLY A 1 184 ? 21.143 -16.499 -24.247 1.00 75.81 184 GLY A N 1
ATOM 1455 C CA . GLY A 1 184 ? 21.700 -16.417 -25.603 1.00 75.81 184 GLY A CA 1
ATOM 1456 C C . GLY A 1 184 ? 22.855 -15.428 -25.739 1.00 75.81 184 GLY A C 1
ATOM 1457 O O . GLY A 1 184 ? 23.358 -14.904 -24.751 1.00 75.81 184 GLY A O 1
ATOM 1458 N N . PHE A 1 185 ? 23.289 -15.141 -26.969 1.00 77.88 185 PHE A N 1
ATOM 1459 C CA . PHE A 1 185 ? 24.427 -14.240 -27.207 1.00 77.88 185 PHE A CA 1
ATOM 1460 C C . PHE A 1 185 ? 24.163 -12.782 -26.781 1.00 77.88 185 PHE A C 1
ATOM 1462 O O . PHE A 1 185 ? 25.093 -12.099 -26.368 1.00 77.88 185 PHE A O 1
ATOM 1469 N N . ALA A 1 186 ? 22.911 -12.317 -26.836 1.00 66.38 186 ALA A N 1
ATOM 1470 C CA . ALA A 1 186 ? 22.528 -10.934 -26.527 1.00 66.38 186 ALA A CA 1
ATOM 1471 C C . ALA A 1 186 ? 21.591 -10.791 -25.306 1.00 66.38 186 ALA A C 1
ATOM 1473 O O . ALA A 1 186 ? 21.092 -9.696 -25.048 1.00 66.38 186 ALA A O 1
ATOM 1474 N N . GLY A 1 187 ? 21.346 -11.878 -24.562 1.00 68.56 187 GLY A N 1
ATOM 1475 C CA . GLY A 1 187 ? 20.270 -11.945 -23.565 1.00 68.56 187 GLY A CA 1
ATOM 1476 C C . GLY A 1 187 ? 18.875 -12.038 -24.208 1.00 68.56 187 GLY A C 1
ATOM 1477 O O . GLY A 1 187 ? 18.716 -11.829 -25.411 1.00 68.56 187 GLY A O 1
ATOM 1478 N N . GLY A 1 188 ? 17.864 -12.405 -23.416 1.00 74.06 188 GLY A N 1
ATOM 1479 C CA . GLY A 1 188 ? 16.479 -12.604 -23.865 1.00 74.06 188 GLY A CA 1
ATOM 1480 C C . GLY A 1 188 ? 15.461 -11.717 -23.140 1.00 74.06 188 GLY A C 1
ATOM 1481 O O . GLY A 1 188 ? 15.801 -10.936 -22.250 1.00 74.06 188 GLY A O 1
ATOM 1482 N N . GLY A 1 189 ? 14.187 -11.834 -23.523 1.00 79.94 189 GLY A N 1
ATOM 1483 C CA . GLY A 1 189 ? 13.087 -11.251 -22.750 1.00 79.94 189 GLY A CA 1
ATOM 1484 C C . GLY A 1 189 ? 12.940 -11.961 -21.403 1.00 79.94 189 GLY A C 1
ATOM 1485 O O . GLY A 1 189 ? 13.119 -13.176 -21.346 1.00 79.94 189 GLY A O 1
ATOM 1486 N N . GLY A 1 190 ? 12.639 -11.218 -20.337 1.00 85.62 190 GLY A N 1
ATOM 1487 C CA . GLY A 1 190 ? 12.463 -11.784 -19.000 1.00 85.62 190 GLY A CA 1
ATOM 1488 C C . GLY A 1 190 ? 11.223 -12.660 -18.871 1.00 85.62 190 GLY A C 1
ATOM 1489 O O . GLY A 1 190 ? 10.246 -12.501 -19.611 1.00 85.62 190 GLY A O 1
ATOM 1490 N N . GLY A 1 191 ? 11.275 -13.590 -17.916 1.00 89.25 191 GLY A N 1
ATOM 1491 C CA . GLY A 1 191 ? 10.171 -14.501 -17.633 1.00 89.25 191 GLY A CA 1
ATOM 1492 C C . GLY A 1 191 ? 8.914 -13.753 -17.196 1.00 89.25 191 GLY A C 1
ATOM 1493 O O . GLY A 1 191 ? 8.991 -12.739 -16.499 1.00 89.25 191 GLY A O 1
ATOM 1494 N N . ARG A 1 192 ? 7.745 -14.236 -17.621 1.00 91.38 192 ARG A N 1
ATOM 1495 C CA . ARG A 1 192 ? 6.457 -13.607 -17.313 1.00 91.38 192 ARG A CA 1
ATOM 1496 C C . ARG A 1 192 ? 5.546 -14.594 -16.614 1.00 91.38 192 ARG A C 1
ATOM 1498 O O . ARG A 1 192 ? 5.318 -15.687 -17.122 1.00 91.38 192 ARG A O 1
ATOM 1505 N N . VAL A 1 193 ? 5.010 -14.182 -15.479 1.00 92.44 193 VAL A N 1
ATOM 1506 C CA . VAL A 1 193 ? 4.002 -14.924 -14.730 1.00 92.44 193 VAL A CA 1
ATOM 1507 C C . VAL A 1 193 ? 2.801 -14.012 -14.566 1.00 92.44 193 VAL A C 1
ATOM 1509 O O . VAL A 1 193 ? 2.940 -12.869 -14.141 1.00 92.44 193 VAL A O 1
ATOM 1512 N N . SER A 1 194 ? 1.617 -14.513 -14.887 1.00 92.44 194 SER A N 1
ATOM 1513 C CA . SER A 1 194 ? 0.375 -13.889 -14.459 1.00 92.44 194 SER A CA 1
ATOM 1514 C C . SER A 1 194 ? -0.456 -14.936 -13.750 1.00 92.44 194 SER A C 1
ATOM 1516 O O . SER A 1 194 ? -0.605 -16.049 -14.255 1.00 92.44 194 SER A O 1
ATOM 1518 N N . ILE A 1 195 ? -0.955 -14.589 -12.571 1.00 87.81 195 ILE A N 1
ATOM 1519 C CA . ILE A 1 195 ? -1.833 -15.452 -11.797 1.00 87.81 195 ILE A CA 1
ATOM 1520 C C . ILE A 1 195 ? -3.157 -14.748 -11.528 1.00 87.81 195 ILE A C 1
ATOM 1522 O O . ILE A 1 195 ? -3.232 -13.522 -11.463 1.00 87.81 195 ILE A O 1
ATOM 1526 N N . ASN A 1 196 ? -4.195 -15.551 -11.337 1.00 85.88 196 ASN A N 1
ATOM 1527 C CA . ASN A 1 196 ? -5.485 -15.113 -10.834 1.00 85.88 196 ASN A CA 1
ATOM 1528 C C . ASN A 1 196 ? -5.877 -16.074 -9.711 1.00 85.88 196 ASN A C 1
ATOM 1530 O O . ASN A 1 196 ? -6.453 -17.130 -9.971 1.00 85.88 196 ASN A O 1
ATOM 1534 N N . VAL A 1 197 ? -5.437 -15.766 -8.489 1.00 70.38 197 VAL A N 1
ATOM 1535 C CA . VAL A 1 197 ? -5.569 -16.656 -7.330 1.00 70.38 197 VAL A CA 1
ATOM 1536 C C . VAL A 1 197 ? -6.188 -15.882 -6.176 1.00 70.38 197 VAL A C 1
ATOM 1538 O O . VAL A 1 197 ? -5.671 -14.856 -5.755 1.00 70.38 197 VAL A O 1
ATOM 1541 N N . PHE A 1 198 ? -7.312 -16.393 -5.679 1.00 60.78 198 PHE A N 1
ATOM 1542 C CA . PHE A 1 198 ? -8.183 -15.711 -4.721 1.00 60.78 198 PHE A CA 1
ATOM 1543 C C . PHE A 1 198 ? -7.749 -15.866 -3.254 1.00 60.78 198 PHE A C 1
ATOM 1545 O O . PHE A 1 198 ? -8.134 -15.063 -2.413 1.00 60.78 198 PHE A O 1
ATOM 1552 N N . SER A 1 199 ? -6.934 -16.882 -2.952 1.00 58.91 199 SER A N 1
ATOM 1553 C CA . SER A 1 199 ? -6.359 -17.139 -1.628 1.00 58.91 199 SER A CA 1
ATOM 1554 C C . SER A 1 199 ? -4.902 -17.571 -1.791 1.00 58.91 199 SER A C 1
ATOM 1556 O O . SER A 1 199 ? -4.616 -18.550 -2.485 1.00 58.91 199 SER A O 1
ATOM 1558 N N . ARG A 1 200 ? -3.971 -16.815 -1.200 1.00 59.69 200 ARG A N 1
ATOM 1559 C CA . ARG A 1 200 ? -2.528 -17.082 -1.233 1.00 59.69 200 ARG A CA 1
ATOM 1560 C C . ARG A 1 200 ? -1.984 -17.072 0.192 1.00 59.69 200 ARG A C 1
ATOM 1562 O O . ARG A 1 200 ? -2.258 -16.150 0.945 1.00 59.69 200 ARG A O 1
ATOM 1569 N N . HIS A 1 201 ? -1.131 -18.044 0.509 1.00 57.56 201 HIS A N 1
ATOM 1570 C CA . HIS A 1 201 ? -0.267 -17.985 1.690 1.00 57.56 201 HIS A CA 1
ATOM 1571 C C . HIS A 1 201 ? 1.056 -17.286 1.366 1.00 57.56 201 HIS A C 1
ATOM 1573 O O . HIS A 1 201 ? 1.601 -17.458 0.265 1.00 57.56 201 HIS A O 1
ATOM 1579 N N . ASP A 1 202 ? 1.623 -16.598 2.359 1.00 57.03 202 ASP A N 1
ATOM 1580 C CA . ASP A 1 202 ? 2.933 -15.926 2.293 1.00 57.03 202 ASP A CA 1
ATOM 1581 C C . ASP A 1 202 ? 4.068 -16.850 1.824 1.00 57.03 202 ASP A C 1
ATOM 1583 O O . ASP A 1 202 ? 5.040 -16.407 1.217 1.00 57.03 202 ASP A O 1
ATOM 1587 N N . ASN A 1 203 ? 3.903 -18.159 2.015 1.00 58.62 203 ASN A N 1
ATOM 1588 C CA . ASN A 1 203 ? 4.911 -19.174 1.716 1.00 58.62 203 ASN A CA 1
ATOM 1589 C C . ASN A 1 203 ? 5.052 -19.498 0.214 1.00 58.62 203 ASN A C 1
ATOM 1591 O O . ASN A 1 203 ? 5.930 -20.278 -0.161 1.00 58.62 203 ASN A O 1
ATOM 1595 N N . THR A 1 204 ? 4.192 -18.954 -0.658 1.00 69.00 204 THR A N 1
ATOM 1596 C CA . THR A 1 204 ? 4.314 -19.149 -2.115 1.00 69.00 204 THR A CA 1
ATOM 1597 C C . THR A 1 204 ? 5.358 -18.195 -2.684 1.00 69.00 204 THR A C 1
ATOM 1599 O O . THR A 1 204 ? 5.178 -16.974 -2.634 1.00 69.00 204 THR A O 1
ATOM 1602 N N . ASN A 1 205 ? 6.423 -18.744 -3.270 1.00 75.12 205 ASN A N 1
ATOM 1603 C CA . ASN A 1 205 ? 7.528 -17.960 -3.817 1.00 75.12 205 ASN A CA 1
ATOM 1604 C C . ASN A 1 205 ? 7.414 -17.805 -5.337 1.00 75.12 205 ASN A C 1
ATOM 1606 O O . ASN A 1 205 ? 7.281 -18.791 -6.064 1.00 75.12 205 ASN A O 1
ATOM 1610 N N . PHE A 1 206 ? 7.532 -16.564 -5.813 1.00 84.06 206 PHE A N 1
ATOM 1611 C CA . PHE A 1 206 ? 7.551 -16.233 -7.237 1.00 84.06 206 PHE A CA 1
ATOM 1612 C C . PHE A 1 206 ? 8.954 -15.805 -7.657 1.00 84.06 206 PHE A C 1
ATOM 1614 O O . PHE A 1 206 ? 9.423 -14.734 -7.270 1.00 84.06 206 PHE A O 1
ATOM 1621 N N . PHE A 1 207 ? 9.618 -16.620 -8.474 1.00 83.94 207 PHE A N 1
ATOM 1622 C CA . PHE A 1 207 ? 10.933 -16.292 -9.020 1.00 83.94 207 PHE A CA 1
ATOM 1623 C C . PHE A 1 207 ? 10.796 -15.848 -10.467 1.00 83.94 207 PHE A C 1
ATOM 1625 O O . PHE A 1 207 ? 10.599 -16.651 -11.374 1.00 83.94 207 PHE A O 1
ATOM 1632 N N . ILE A 1 208 ? 10.918 -14.545 -10.672 1.00 89.31 208 ILE A N 1
ATOM 1633 C CA . ILE A 1 208 ? 10.886 -13.918 -11.988 1.00 89.31 208 ILE A CA 1
ATOM 1634 C C . ILE A 1 208 ? 12.182 -13.152 -12.212 1.00 89.31 208 ILE A C 1
ATOM 1636 O O . ILE A 1 208 ? 12.567 -12.316 -11.393 1.00 89.31 208 ILE A O 1
ATOM 1640 N N . HIS A 1 209 ? 12.870 -13.446 -13.311 1.00 86.94 209 HIS A N 1
ATOM 1641 C CA . HIS A 1 209 ? 14.088 -12.735 -13.682 1.00 86.94 209 HIS A CA 1
ATOM 1642 C C . HIS A 1 209 ? 14.317 -12.721 -15.194 1.00 86.94 209 HIS A C 1
ATOM 1644 O O . HIS A 1 209 ? 13.647 -13.426 -15.959 1.00 86.94 209 HIS A O 1
ATOM 1650 N N . GLY A 1 210 ? 15.267 -11.884 -15.616 1.00 83.00 210 GLY A N 1
ATOM 1651 C CA . GLY A 1 210 ? 15.758 -11.820 -16.985 1.00 83.00 210 GLY A CA 1
ATOM 1652 C C . GLY A 1 210 ? 16.477 -13.086 -17.440 1.00 83.00 210 GLY A C 1
ATOM 1653 O O . GLY A 1 210 ? 16.483 -14.111 -16.761 1.00 83.00 210 GLY A O 1
ATOM 1654 N N . GLY A 1 211 ? 17.050 -13.033 -18.635 1.00 82.00 211 GLY A N 1
ATOM 1655 C CA . GLY A 1 211 ? 17.840 -14.126 -19.186 1.00 82.00 211 GLY A CA 1
ATOM 1656 C C . GLY A 1 211 ? 19.306 -14.077 -18.766 1.00 82.00 211 GLY A C 1
ATOM 1657 O O . GLY A 1 211 ? 19.698 -13.403 -17.819 1.00 82.00 211 GLY A O 1
ATOM 1658 N N . ILE A 1 212 ? 20.138 -14.800 -19.510 1.00 79.88 212 ILE A N 1
ATOM 1659 C CA . ILE A 1 212 ? 21.598 -14.757 -19.383 1.00 79.88 212 ILE A CA 1
ATOM 1660 C C . ILE A 1 212 ? 22.171 -14.391 -20.751 1.00 79.88 212 ILE A C 1
ATOM 1662 O O . ILE A 1 212 ? 21.757 -14.947 -21.770 1.00 79.88 212 ILE A O 1
ATOM 1666 N N . SER A 1 213 ? 23.119 -13.457 -20.786 1.00 81.12 213 SER A N 1
ATOM 1667 C CA . SER A 1 213 ? 23.809 -13.063 -22.014 1.00 81.12 213 SER A CA 1
ATOM 1668 C C . SER A 1 213 ? 25.243 -13.574 -22.027 1.00 81.12 213 SER A C 1
ATOM 1670 O O . SER A 1 213 ? 26.009 -13.318 -21.101 1.00 81.12 213 SER A O 1
ATOM 1672 N N . LEU A 1 214 ? 25.608 -14.288 -23.092 1.00 79.56 214 LEU A N 1
ATOM 1673 C CA . LEU A 1 214 ? 26.962 -14.808 -23.302 1.00 79.56 214 LEU A CA 1
ATOM 1674 C C . LEU A 1 214 ? 27.907 -13.751 -23.895 1.00 79.56 214 LEU A C 1
ATOM 1676 O O . LEU A 1 214 ? 29.105 -13.798 -23.642 1.00 79.56 214 LEU A O 1
ATOM 1680 N N . GLY A 1 215 ? 27.386 -12.807 -24.687 1.00 81.56 215 GLY A N 1
ATOM 1681 C CA . GLY A 1 215 ? 28.179 -11.773 -25.362 1.00 81.56 215 GLY A CA 1
ATOM 1682 C C . GLY A 1 215 ? 28.357 -10.485 -24.554 1.00 81.56 215 GLY A C 1
ATOM 1683 O O . GLY A 1 215 ? 29.194 -9.657 -24.902 1.00 81.56 215 GLY A O 1
ATOM 1684 N N . CYS A 1 216 ? 27.585 -10.296 -23.479 1.00 81.31 216 CYS A N 1
ATOM 1685 C CA . CYS A 1 216 ? 27.702 -9.145 -22.587 1.00 81.31 216 CYS A CA 1
ATOM 1686 C C . CYS A 1 216 ? 27.325 -9.548 -21.157 1.00 81.31 216 CYS A C 1
ATOM 1688 O O . CYS A 1 216 ? 26.142 -9.635 -20.828 1.00 81.31 216 CYS A O 1
ATOM 1690 N N . SER A 1 217 ? 28.333 -9.765 -20.308 1.00 79.00 217 SER A N 1
ATOM 1691 C CA . SER A 1 217 ? 28.155 -10.187 -18.909 1.00 79.00 217 SER A CA 1
ATOM 1692 C C . SER A 1 217 ? 27.312 -9.215 -18.079 1.00 79.00 217 SER A C 1
ATOM 1694 O O . SER A 1 217 ? 26.644 -9.631 -17.138 1.00 79.00 217 SER A O 1
ATOM 1696 N N . ASP A 1 218 ? 27.296 -7.935 -18.459 1.00 81.06 218 ASP A N 1
ATOM 1697 C CA . ASP A 1 218 ? 26.562 -6.875 -17.761 1.00 81.06 218 ASP A CA 1
ATOM 1698 C C . ASP A 1 218 ? 25.137 -6.662 -18.306 1.00 81.06 218 ASP A C 1
ATOM 1700 O O . ASP A 1 218 ? 24.465 -5.695 -17.935 1.00 81.06 218 ASP A O 1
ATOM 1704 N N . ASN A 1 219 ? 24.670 -7.516 -19.225 1.00 84.00 219 ASN A N 1
ATOM 1705 C CA . ASN A 1 219 ? 23.353 -7.383 -19.838 1.00 84.00 219 ASN A CA 1
ATOM 1706 C C . ASN A 1 219 ? 22.552 -8.690 -19.840 1.00 84.00 219 ASN A C 1
ATOM 1708 O O . ASN A 1 219 ? 22.451 -9.354 -20.864 1.00 84.00 219 ASN A O 1
ATOM 1712 N N . ALA A 1 220 ? 21.888 -9.009 -18.731 1.00 81.31 220 ALA A N 1
ATOM 1713 C CA . ALA A 1 220 ? 20.995 -10.167 -18.601 1.00 81.31 220 ALA A CA 1
ATOM 1714 C C . ALA A 1 220 ? 19.704 -10.109 -19.459 1.00 81.31 220 ALA A C 1
ATOM 1716 O O . ALA A 1 220 ? 18.900 -11.037 -19.440 1.00 81.31 220 ALA A O 1
ATOM 1717 N N . GLY A 1 221 ? 19.478 -9.049 -20.240 1.00 84.62 221 GLY A N 1
ATOM 1718 C CA . GLY A 1 221 ? 18.226 -8.867 -20.980 1.00 84.62 221 GLY A CA 1
ATOM 1719 C C . GLY A 1 221 ? 17.117 -8.263 -20.113 1.00 84.62 221 GLY A C 1
ATOM 1720 O O . GLY A 1 221 ? 17.381 -7.740 -19.029 1.00 84.62 221 GLY A O 1
ATOM 1721 N N . ALA A 1 222 ? 15.883 -8.236 -20.618 1.00 89.25 222 ALA A N 1
ATOM 1722 C CA . ALA A 1 222 ? 14.781 -7.556 -19.927 1.00 89.25 222 ALA A CA 1
ATOM 1723 C C . ALA A 1 222 ? 14.424 -8.273 -18.615 1.00 89.25 222 ALA A C 1
ATOM 1725 O O . ALA A 1 222 ? 14.528 -9.495 -18.538 1.00 89.25 222 ALA A O 1
ATOM 1726 N N . ALA A 1 223 ? 13.980 -7.527 -17.603 1.00 92.75 223 ALA A N 1
ATOM 1727 C CA . ALA A 1 223 ? 13.629 -8.091 -16.304 1.00 92.75 223 ALA A CA 1
ATOM 1728 C C . ALA A 1 223 ? 12.360 -8.955 -16.382 1.00 92.75 223 ALA A C 1
ATOM 1730 O O . ALA A 1 223 ? 11.536 -8.816 -17.292 1.00 92.75 223 ALA A O 1
ATOM 1731 N N . GLY A 1 224 ? 12.205 -9.858 -15.414 1.00 93.31 224 GLY A N 1
ATOM 1732 C CA . GLY A 1 224 ? 11.004 -10.671 -15.286 1.00 93.31 224 GLY A CA 1
ATOM 1733 C C . GLY A 1 224 ? 9.821 -9.852 -14.771 1.00 93.31 224 GLY A C 1
ATOM 1734 O O . GLY A 1 224 ? 10.001 -8.842 -14.087 1.00 93.31 224 GLY A O 1
ATOM 1735 N N . THR A 1 225 ? 8.607 -10.299 -15.087 1.00 94.69 225 THR A N 1
ATOM 1736 C CA . THR A 1 225 ? 7.354 -9.650 -14.669 1.00 94.69 225 THR A CA 1
ATOM 1737 C C . THR A 1 225 ? 6.397 -10.658 -14.047 1.00 94.69 225 THR A C 1
ATOM 1739 O O . THR A 1 225 ? 6.242 -11.774 -14.540 1.00 94.69 225 THR A O 1
ATOM 1742 N N . TYR A 1 226 ? 5.773 -10.268 -12.943 1.00 93.88 226 TYR A N 1
ATOM 1743 C CA . TYR A 1 226 ? 4.806 -11.054 -12.191 1.00 93.88 226 TYR A CA 1
ATOM 1744 C C . TYR A 1 226 ? 3.582 -10.180 -11.973 1.00 93.88 226 TYR A C 1
ATOM 1746 O O . TYR A 1 226 ? 3.697 -9.117 -11.369 1.00 93.88 226 TYR A O 1
ATOM 1754 N N . TYR A 1 227 ? 2.436 -10.611 -12.483 1.00 93.75 227 TYR A N 1
ATOM 1755 C CA . TYR A 1 227 ? 1.175 -9.912 -12.301 1.00 93.75 227 TYR A CA 1
ATOM 1756 C C . TYR A 1 227 ? 0.184 -10.772 -11.527 1.00 93.75 227 TYR A C 1
ATOM 1758 O O . TYR A 1 227 ? -0.129 -11.891 -11.937 1.00 93.75 227 TYR A O 1
ATOM 1766 N N . ASP A 1 228 ? -0.334 -10.223 -10.439 1.00 90.31 228 ASP A N 1
ATOM 1767 C CA . ASP A 1 228 ? -1.366 -10.844 -9.622 1.00 90.31 228 ASP A CA 1
ATOM 1768 C C . ASP A 1 228 ? -2.701 -10.129 -9.845 1.00 90.31 228 ASP A C 1
ATOM 1770 O O . ASP A 1 228 ? -2.837 -8.942 -9.533 1.00 90.31 228 ASP A O 1
ATOM 1774 N N . ALA A 1 229 ? -3.671 -10.834 -10.427 1.00 87.31 229 ALA A N 1
ATOM 1775 C CA . ALA A 1 229 ? -4.927 -10.244 -10.880 1.00 87.31 229 ALA A CA 1
ATOM 1776 C C . ALA A 1 229 ? -5.863 -9.840 -9.731 1.00 87.31 229 ALA A C 1
ATOM 1778 O O . ALA A 1 229 ? -6.631 -8.895 -9.896 1.00 87.31 229 ALA A O 1
ATOM 1779 N N . VAL A 1 230 ? -5.784 -10.503 -8.572 1.00 84.31 230 VAL A N 1
ATOM 1780 C CA . VAL A 1 230 ? -6.685 -10.252 -7.433 1.00 84.31 230 VAL A CA 1
ATOM 1781 C C . VAL A 1 230 ? -6.330 -8.950 -6.706 1.00 84.31 230 VAL A C 1
ATOM 1783 O O . VAL A 1 230 ? -7.149 -8.027 -6.712 1.00 84.31 230 VAL A O 1
ATOM 1786 N N . PRO A 1 231 ? -5.100 -8.770 -6.180 1.00 84.25 231 PRO A N 1
ATOM 1787 C CA . PRO A 1 231 ? -4.668 -7.477 -5.669 1.00 84.25 231 PRO A CA 1
ATOM 1788 C C . PRO A 1 231 ? -4.350 -6.491 -6.802 1.00 84.25 231 PRO A C 1
ATOM 1790 O O . PRO A 1 231 ? -4.040 -5.338 -6.517 1.00 84.25 231 PRO A O 1
ATOM 1793 N N . ARG A 1 232 ? -4.405 -6.899 -8.079 1.00 90.62 232 ARG A N 1
ATOM 1794 C CA . ARG A 1 232 ? -4.037 -6.087 -9.254 1.00 90.62 232 ARG A CA 1
ATOM 1795 C C . ARG A 1 232 ? -2.641 -5.487 -9.099 1.00 90.62 232 ARG A C 1
ATOM 1797 O O . ARG A 1 232 ? -2.463 -4.274 -9.221 1.00 90.62 232 ARG A O 1
ATOM 1804 N N . SER A 1 233 ? -1.663 -6.329 -8.775 1.00 92.38 233 SER A N 1
ATOM 1805 C CA . SER A 1 233 ? -0.298 -5.896 -8.486 1.00 92.38 233 SER A CA 1
ATOM 1806 C C . SER A 1 233 ? 0.699 -6.396 -9.521 1.00 92.38 233 SER A C 1
ATOM 1808 O O . SER A 1 233 ? 0.681 -7.568 -9.890 1.00 92.38 233 SER A O 1
ATOM 1810 N N . LEU A 1 234 ? 1.581 -5.502 -9.972 1.00 95.12 234 LEU A N 1
ATOM 1811 C CA . LEU A 1 234 ? 2.679 -5.820 -10.879 1.00 95.12 234 LEU A CA 1
ATOM 1812 C C . LEU A 1 234 ? 4.016 -5.765 -10.136 1.00 95.12 234 LEU A C 1
ATOM 1814 O O . LEU A 1 234 ? 4.374 -4.735 -9.574 1.00 95.12 234 LEU A O 1
ATOM 1818 N N . THR A 1 235 ? 4.803 -6.827 -10.239 1.00 94.88 235 THR A N 1
ATOM 1819 C CA . THR A 1 235 ? 6.194 -6.875 -9.787 1.00 94.88 235 THR A CA 1
ATOM 1820 C C . THR A 1 235 ? 7.119 -7.063 -10.976 1.00 94.88 235 THR A C 1
ATOM 1822 O O . THR A 1 235 ? 6.956 -7.985 -11.773 1.00 94.88 235 THR A O 1
ATOM 1825 N N . ILE A 1 236 ? 8.135 -6.214 -11.065 1.00 95.31 236 ILE A N 1
ATOM 1826 C CA . ILE A 1 236 ? 9.208 -6.266 -12.051 1.00 95.31 236 ILE A CA 1
ATOM 1827 C C . ILE A 1 236 ? 10.496 -6.530 -11.285 1.00 95.31 236 ILE A C 1
ATOM 1829 O O . ILE A 1 236 ? 10.913 -5.731 -10.446 1.00 95.31 236 ILE A O 1
ATOM 1833 N N . CYS A 1 237 ? 11.118 -7.673 -11.538 1.00 92.88 237 CYS A N 1
ATOM 1834 C CA . CYS A 1 237 ? 12.268 -8.133 -10.773 1.00 92.88 237 CYS A CA 1
ATOM 1835 C C . CYS A 1 237 ? 13.321 -8.684 -11.721 1.00 92.88 237 CYS A C 1
ATOM 1837 O O . CYS A 1 237 ? 13.003 -9.415 -12.660 1.00 92.88 237 CYS A O 1
ATOM 1839 N N . ASN A 1 238 ? 14.583 -8.343 -11.468 1.00 90.00 238 ASN A N 1
ATOM 1840 C CA . ASN A 1 238 ? 15.698 -8.952 -12.181 1.00 90.00 238 ASN A CA 1
ATOM 1841 C C . ASN A 1 238 ? 16.598 -9.784 -11.274 1.00 90.00 238 ASN A C 1
ATOM 1843 O O . ASN A 1 238 ? 17.679 -10.159 -11.696 1.00 90.00 238 ASN A O 1
ATOM 1847 N N . TYR A 1 239 ? 16.173 -10.064 -10.039 1.00 88.44 239 TYR A N 1
ATOM 1848 C CA . TYR A 1 239 ? 16.880 -10.930 -9.091 1.00 88.44 239 TYR A CA 1
ATOM 1849 C C . TYR A 1 239 ? 18.382 -10.609 -8.953 1.00 88.44 239 TYR A C 1
ATOM 1851 O O . TYR A 1 239 ? 19.223 -11.496 -8.848 1.00 88.44 239 TYR A O 1
ATOM 1859 N N . ASN A 1 240 ? 18.712 -9.312 -8.979 1.00 87.50 240 ASN A N 1
ATOM 1860 C CA . ASN A 1 240 ? 20.067 -8.767 -8.881 1.00 87.50 240 ASN A CA 1
ATOM 1861 C C . ASN A 1 240 ? 20.991 -9.099 -10.071 1.00 87.50 240 ASN A C 1
ATOM 1863 O O . ASN A 1 240 ? 22.188 -8.823 -10.022 1.00 87.50 240 ASN A O 1
ATOM 1867 N N . PHE A 1 241 ? 20.451 -9.636 -11.168 1.00 84.12 241 PHE A N 1
ATOM 1868 C CA . PHE A 1 241 ? 21.179 -9.719 -12.426 1.00 84.12 241 PHE A CA 1
ATOM 1869 C C . PHE A 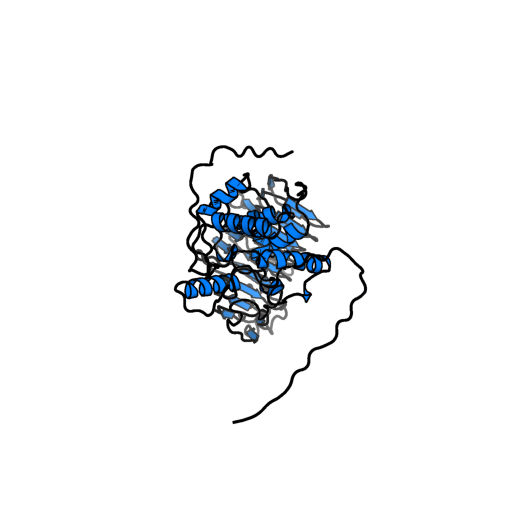1 241 ? 21.388 -8.309 -12.990 1.00 84.12 241 PHE A C 1
ATOM 1871 O O . PHE A 1 241 ? 20.447 -7.520 -13.117 1.00 84.12 241 PHE A O 1
ATOM 1878 N N . SER A 1 242 ? 22.628 -7.979 -13.351 1.00 82.50 242 SER A N 1
ATOM 1879 C CA . SER A 1 242 ? 22.922 -6.721 -14.037 1.00 82.50 242 SER A CA 1
ATOM 1880 C C . SER A 1 242 ? 22.291 -6.735 -15.427 1.00 82.50 242 SER A C 1
ATOM 1882 O O . SER A 1 242 ? 22.395 -7.717 -16.165 1.00 82.50 242 SER A O 1
ATOM 1884 N N . THR A 1 243 ? 21.611 -5.652 -15.794 1.00 83.06 243 THR A N 1
ATOM 1885 C CA . THR A 1 243 ? 21.047 -5.510 -17.135 1.00 83.06 243 THR A CA 1
ATOM 1886 C C . THR A 1 243 ? 21.206 -4.103 -17.679 1.00 83.06 243 THR A C 1
ATOM 1888 O O . THR A 1 243 ? 21.128 -3.126 -16.935 1.00 83.06 243 THR A O 1
ATOM 1891 N N . GLN A 1 244 ? 21.397 -3.966 -18.991 1.00 81.94 244 GLN A N 1
ATOM 1892 C CA . GLN A 1 244 ? 21.270 -2.693 -19.708 1.00 81.94 244 GLN A CA 1
ATOM 1893 C C . GLN A 1 244 ? 19.960 -2.594 -20.497 1.00 81.94 244 GLN A C 1
ATOM 1895 O O . GLN A 1 244 ? 19.690 -1.556 -21.105 1.00 81.94 244 GLN A O 1
ATOM 1900 N N . THR A 1 245 ? 19.162 -3.657 -20.495 1.00 85.62 245 THR A N 1
ATOM 1901 C CA . THR A 1 245 ? 17.918 -3.759 -21.250 1.00 85.62 245 THR A CA 1
ATOM 1902 C C . THR A 1 245 ? 16.754 -3.332 -20.370 1.00 85.62 245 THR A C 1
ATOM 1904 O O . THR A 1 245 ? 16.571 -3.856 -19.272 1.00 85.62 245 THR A O 1
ATOM 1907 N N . ASP A 1 246 ? 15.961 -2.381 -20.857 1.00 87.62 246 ASP A N 1
ATOM 1908 C CA . ASP A 1 246 ? 14.765 -1.935 -20.154 1.00 87.62 246 ASP A CA 1
ATOM 1909 C C . ASP A 1 246 ? 13.578 -2.857 -20.460 1.00 87.62 246 ASP A C 1
ATOM 1911 O O . ASP A 1 246 ? 13.379 -3.306 -21.591 1.00 87.62 246 ASP A O 1
ATOM 1915 N N . THR A 1 247 ? 12.755 -3.100 -19.448 1.00 90.88 247 THR A N 1
ATOM 1916 C CA . THR A 1 247 ? 11.463 -3.775 -19.578 1.00 90.88 247 THR A CA 1
ATOM 1917 C C . THR A 1 247 ? 10.438 -2.741 -20.010 1.00 90.88 247 THR A C 1
ATOM 1919 O O . THR A 1 247 ? 10.141 -1.810 -19.262 1.00 90.88 247 THR A O 1
ATOM 1922 N N . LEU A 1 248 ? 9.937 -2.869 -21.236 1.00 89.69 248 LEU A N 1
ATOM 1923 C CA . LEU A 1 248 ? 9.020 -1.891 -21.812 1.00 89.69 248 LEU A CA 1
ATOM 1924 C C . LEU A 1 248 ? 7.617 -2.041 -21.216 1.00 89.69 248 LEU A C 1
ATOM 1926 O O . LEU A 1 248 ? 7.046 -3.132 -21.238 1.00 89.69 248 LEU A O 1
ATOM 1930 N N . LEU A 1 249 ? 7.057 -0.929 -20.748 1.00 88.56 249 LEU A N 1
ATOM 1931 C CA . LEU A 1 249 ? 5.675 -0.811 -20.300 1.00 88.56 249 LEU A CA 1
ATOM 1932 C C . LEU A 1 249 ? 4.979 0.236 -21.163 1.00 88.56 249 LEU A C 1
ATOM 1934 O O . LEU A 1 249 ? 5.361 1.405 -21.164 1.00 88.56 249 LEU A O 1
ATOM 1938 N N . LEU A 1 250 ? 3.988 -0.209 -21.931 1.00 85.62 250 LEU A N 1
ATOM 1939 C CA . LEU A 1 250 ? 3.317 0.638 -22.915 1.00 85.62 250 LEU A CA 1
ATOM 1940 C C . LEU A 1 250 ? 2.026 1.242 -22.369 1.00 85.62 250 LEU A C 1
ATOM 1942 O O . LEU A 1 250 ? 1.746 2.403 -22.630 1.00 85.62 250 LEU A O 1
ATOM 1946 N N . GLU A 1 251 ? 1.244 0.483 -21.604 1.00 83.88 251 GLU A N 1
ATOM 1947 C CA . GLU A 1 251 ? -0.081 0.924 -21.175 1.00 83.88 251 GLU A CA 1
ATOM 1948 C C . GLU A 1 251 ? -0.395 0.474 -19.749 1.00 83.88 251 GLU A C 1
ATOM 1950 O O . GLU A 1 251 ? -0.000 -0.613 -19.323 1.00 83.88 251 GLU A O 1
ATOM 1955 N N . PHE A 1 252 ? -1.098 1.342 -19.019 1.00 86.88 252 PHE A N 1
ATOM 1956 C CA . PHE A 1 252 ? -1.619 1.098 -17.679 1.00 86.88 252 PHE A CA 1
ATOM 1957 C C . PHE A 1 252 ? -3.146 1.181 -17.715 1.00 86.88 252 PHE A C 1
ATOM 1959 O O . PHE A 1 252 ? -3.692 2.052 -18.403 1.00 86.88 252 PHE A O 1
ATOM 1966 N N . PRO A 1 253 ? -3.857 0.306 -16.984 1.00 86.19 253 PRO A N 1
ATOM 1967 C CA . PRO A 1 253 ? -5.309 0.321 -16.997 1.00 86.19 253 PRO A CA 1
ATOM 1968 C C . PRO A 1 253 ? -5.838 1.600 -16.350 1.00 86.19 253 PRO A C 1
ATOM 1970 O O . PRO A 1 253 ? -5.393 2.003 -15.278 1.00 86.19 253 PRO A O 1
ATOM 1973 N N . LYS A 1 254 ? -6.827 2.219 -17.000 1.00 83.94 254 LYS A N 1
ATOM 1974 C CA . LYS A 1 254 ? -7.514 3.410 -16.479 1.00 83.94 254 LYS A CA 1
ATOM 1975 C C . LYS A 1 254 ? -8.607 3.043 -15.476 1.00 83.94 254 LYS A C 1
ATOM 1977 O O . LYS A 1 254 ? -8.813 3.770 -14.513 1.00 83.94 254 LYS A O 1
ATOM 1982 N N . VAL A 1 255 ? -9.294 1.918 -15.698 1.00 85.56 255 VAL A N 1
ATOM 1983 C CA . VAL A 1 255 ? -10.321 1.358 -14.806 1.00 85.56 255 VAL A CA 1
ATOM 1984 C C . VAL A 1 255 ? -10.380 -0.169 -15.002 1.00 85.56 255 VAL A C 1
ATOM 1986 O O . VAL A 1 255 ? -10.517 -0.600 -16.147 1.00 85.56 255 VAL A O 1
ATOM 1989 N N . PRO A 1 256 ? -10.319 -0.991 -13.937 1.00 86.12 256 PRO A N 1
ATOM 1990 C CA . PRO A 1 256 ? -9.875 -0.642 -12.588 1.00 86.12 256 PRO A CA 1
ATOM 1991 C C . PRO A 1 256 ? -8.351 -0.420 -12.553 1.00 86.12 256 PRO A C 1
ATOM 1993 O O . PRO A 1 256 ? -7.599 -1.098 -13.250 1.00 86.12 256 PRO A O 1
ATOM 1996 N N . LEU A 1 257 ? -7.887 0.523 -11.730 1.00 89.44 257 LEU A N 1
ATOM 1997 C CA . LEU A 1 257 ? -6.453 0.806 -11.574 1.00 89.44 257 LEU A CA 1
ATOM 1998 C C . LEU A 1 257 ? -5.700 -0.411 -11.023 1.00 89.44 257 LEU A C 1
ATOM 2000 O O . LEU A 1 257 ? -6.275 -1.234 -10.309 1.00 89.44 257 LEU A O 1
ATOM 2004 N N . TRP A 1 258 ? -4.403 -0.516 -11.289 1.00 92.56 258 TRP A N 1
ATOM 2005 C CA . TRP A 1 258 ? -3.556 -1.418 -10.505 1.00 92.56 258 TRP A CA 1
ATOM 2006 C C . TRP A 1 258 ? -3.389 -0.888 -9.086 1.00 92.56 258 TRP A C 1
ATOM 2008 O O . TRP A 1 258 ? -3.327 0.322 -8.892 1.00 92.56 258 TRP A O 1
ATOM 2018 N N . THR A 1 259 ? -3.319 -1.774 -8.094 1.00 91.12 259 THR A N 1
ATOM 2019 C CA . THR A 1 259 ? -3.192 -1.366 -6.688 1.00 91.12 259 THR A CA 1
ATOM 2020 C C . THR A 1 259 ? -1.743 -1.069 -6.344 1.00 91.12 259 THR A C 1
ATOM 2022 O O . THR A 1 259 ? -1.471 -0.018 -5.781 1.00 91.12 259 THR A O 1
ATOM 2025 N N . ASN A 1 260 ? -0.812 -1.953 -6.724 1.00 93.50 260 ASN A N 1
ATOM 2026 C CA . ASN A 1 260 ? 0.598 -1.832 -6.348 1.00 93.50 260 ASN A CA 1
ATOM 2027 C C . ASN A 1 260 ? 1.540 -2.169 -7.508 1.00 93.50 260 ASN A C 1
ATOM 2029 O O . ASN A 1 260 ? 1.330 -3.160 -8.214 1.00 93.50 260 ASN A O 1
ATOM 2033 N N . VAL A 1 261 ? 2.620 -1.402 -7.655 1.00 95.69 261 VAL A N 1
ATOM 2034 C CA . VAL A 1 261 ? 3.685 -1.642 -8.636 1.00 95.69 261 VAL A CA 1
ATOM 2035 C C . VAL A 1 261 ? 5.041 -1.679 -7.943 1.00 95.69 261 VAL A C 1
ATOM 2037 O O . VAL A 1 261 ? 5.450 -0.716 -7.297 1.00 95.69 261 VAL A O 1
ATOM 2040 N N . TYR A 1 262 ? 5.766 -2.776 -8.125 1.00 95.81 262 TYR A N 1
ATOM 2041 C CA . TYR A 1 262 ? 7.089 -2.999 -7.555 1.00 95.81 262 TYR A CA 1
ATOM 2042 C C . TYR A 1 262 ? 8.128 -3.102 -8.668 1.00 95.81 262 TYR A C 1
ATOM 2044 O O . TYR A 1 262 ? 7.964 -3.888 -9.598 1.00 95.81 262 TYR A O 1
ATOM 2052 N N . VAL A 1 263 ? 9.228 -2.361 -8.562 1.00 95.50 263 VAL A N 1
ATOM 2053 C CA . VAL A 1 263 ? 10.427 -2.552 -9.392 1.00 95.50 263 VAL A CA 1
ATOM 2054 C C . VAL A 1 263 ? 11.591 -2.794 -8.449 1.00 95.50 263 VAL A C 1
ATOM 2056 O O . VAL A 1 263 ? 11.887 -1.958 -7.601 1.00 95.50 263 VAL A O 1
ATOM 2059 N N . GLN A 1 264 ? 12.234 -3.950 -8.556 1.00 94.38 264 GLN A N 1
ATOM 2060 C CA . GLN A 1 264 ? 13.186 -4.393 -7.539 1.00 94.38 264 GLN A CA 1
ATOM 2061 C C . GLN A 1 264 ? 14.363 -5.177 -8.116 1.00 94.38 264 GLN A C 1
ATOM 2063 O O . GLN A 1 264 ? 14.280 -5.762 -9.198 1.00 94.38 264 GLN A O 1
ATOM 2068 N N . ASN A 1 265 ? 15.454 -5.227 -7.352 1.00 91.44 265 ASN A N 1
ATOM 2069 C CA . ASN A 1 265 ? 16.607 -6.100 -7.581 1.00 91.44 265 ASN A CA 1
ATOM 2070 C C . ASN A 1 265 ? 17.216 -5.939 -8.988 1.00 91.44 265 ASN A C 1
ATOM 2072 O O . ASN A 1 265 ? 17.186 -6.878 -9.787 1.00 91.44 265 ASN A O 1
ATOM 2076 N N . GLN A 1 266 ? 17.754 -4.752 -9.291 1.00 89.56 266 GLN A N 1
ATOM 2077 C CA . GLN A 1 266 ? 18.372 -4.361 -10.575 1.00 89.56 266 GLN A CA 1
ATOM 2078 C C . GLN A 1 266 ? 17.420 -4.358 -11.785 1.00 89.56 266 GLN A C 1
ATOM 2080 O O . GLN A 1 266 ? 17.861 -4.256 -12.932 1.00 89.56 266 GLN A O 1
ATOM 2085 N N . ALA A 1 267 ? 16.106 -4.449 -11.560 1.00 92.25 267 ALA A N 1
ATOM 2086 C CA . ALA A 1 267 ? 15.128 -4.324 -12.630 1.00 92.25 267 ALA A CA 1
ATOM 2087 C C . ALA A 1 267 ? 15.116 -2.915 -13.229 1.00 92.25 267 ALA A C 1
ATOM 2089 O O . ALA A 1 267 ? 15.137 -1.908 -12.519 1.00 92.25 267 ALA A O 1
ATOM 2090 N N . LYS A 1 268 ? 15.029 -2.856 -14.559 1.00 91.94 268 LYS A N 1
ATOM 2091 C CA . LYS A 1 268 ? 14.869 -1.612 -15.310 1.00 91.94 268 LYS A CA 1
ATOM 2092 C C . LYS A 1 268 ? 13.530 -1.626 -16.028 1.00 91.94 268 LYS A C 1
ATOM 2094 O O . LYS A 1 268 ? 13.248 -2.575 -16.761 1.00 91.94 268 LYS A O 1
ATOM 2099 N N . ALA A 1 269 ? 12.720 -0.599 -15.811 1.00 92.19 269 ALA A N 1
ATOM 2100 C CA . ALA A 1 269 ? 11.434 -0.387 -16.466 1.00 92.19 269 ALA A CA 1
ATOM 2101 C C . ALA A 1 269 ? 11.489 0.903 -17.292 1.00 92.19 269 ALA A C 1
ATOM 2103 O O . ALA A 1 269 ? 12.027 1.908 -16.824 1.00 92.19 269 ALA A O 1
ATOM 2104 N N . LEU A 1 270 ? 10.951 0.876 -18.512 1.00 90.31 270 LEU A N 1
ATOM 2105 C CA . LEU A 1 270 ? 10.901 2.028 -19.413 1.00 90.31 270 LEU A CA 1
ATOM 2106 C C . LEU A 1 270 ? 9.475 2.267 -19.911 1.00 90.31 270 LEU A C 1
ATOM 2108 O O . LEU A 1 270 ? 8.807 1.329 -20.342 1.00 90.31 270 LEU A O 1
ATOM 2112 N N . PHE A 1 271 ? 9.079 3.539 -19.914 1.00 89.06 271 PHE A N 1
ATOM 2113 C CA . PHE A 1 271 ? 7.821 4.061 -20.449 1.00 89.06 271 PHE A CA 1
ATOM 2114 C C . PHE A 1 271 ? 8.091 4.899 -21.712 1.00 89.06 271 PHE A C 1
ATOM 2116 O O . PHE A 1 271 ? 8.348 6.102 -21.603 1.00 89.06 271 PHE A O 1
ATOM 2123 N N . PRO A 1 272 ? 8.114 4.279 -22.908 1.00 84.31 272 PRO A N 1
ATOM 2124 C CA . PRO A 1 272 ? 8.633 4.898 -24.123 1.00 84.31 272 PRO A CA 1
ATOM 2125 C C . PRO A 1 272 ? 7.515 5.504 -24.986 1.00 84.31 272 PRO A C 1
ATOM 2127 O O . PRO A 1 272 ? 7.458 5.234 -26.184 1.00 84.31 272 PRO A O 1
ATOM 2130 N N . LEU A 1 273 ? 6.595 6.279 -24.407 1.00 83.19 273 LEU A N 1
ATOM 2131 C CA . LEU A 1 273 ? 5.559 6.978 -25.178 1.00 83.19 273 LEU A CA 1
ATOM 2132 C C . LEU A 1 273 ? 5.698 8.489 -25.054 1.00 83.19 273 LEU A C 1
ATOM 2134 O O . LEU A 1 273 ? 6.182 8.999 -24.046 1.00 83.19 273 LEU A O 1
ATOM 2138 N N . TYR A 1 274 ? 5.213 9.187 -26.085 1.00 81.00 274 TYR A N 1
ATOM 2139 C CA . TYR A 1 274 ? 5.144 10.648 -26.110 1.00 81.00 274 TYR A CA 1
ATOM 2140 C C . TYR A 1 274 ? 4.359 11.183 -24.908 1.00 81.00 274 TYR A C 1
ATOM 2142 O O . TYR A 1 274 ? 4.809 12.104 -24.237 1.00 81.00 274 TYR A O 1
ATOM 2150 N N . TRP A 1 275 ? 3.241 10.529 -24.592 1.00 83.75 275 TRP A N 1
ATOM 2151 C CA . TRP A 1 275 ? 2.512 10.705 -23.344 1.00 83.75 275 TRP A CA 1
ATOM 2152 C C . TRP A 1 275 ? 2.372 9.359 -22.660 1.00 83.75 275 TRP A C 1
ATOM 2154 O O . TRP A 1 275 ? 1.777 8.430 -23.206 1.00 83.75 275 TRP A O 1
ATOM 2164 N N . SER A 1 276 ? 2.946 9.259 -21.470 1.00 86.31 276 SER A N 1
ATOM 2165 C CA . SER A 1 276 ? 2.918 8.056 -20.648 1.00 86.31 276 SER A CA 1
ATOM 2166 C C . SER A 1 276 ? 2.227 8.398 -19.331 1.00 86.31 276 SER A C 1
ATOM 2168 O O . SER A 1 276 ? 2.673 9.295 -18.621 1.00 86.31 276 SER A O 1
ATOM 2170 N N . ARG A 1 277 ? 1.143 7.695 -18.995 1.00 88.69 277 ARG A N 1
ATOM 2171 C CA . ARG A 1 277 ? 0.431 7.867 -17.722 1.00 88.69 277 ARG A CA 1
ATOM 2172 C C . ARG A 1 277 ? 0.501 6.579 -16.916 1.00 88.69 277 ARG A C 1
ATOM 2174 O O . ARG A 1 277 ? 0.053 5.535 -17.383 1.00 88.69 277 ARG A O 1
ATOM 2181 N N . VAL A 1 278 ? 1.024 6.675 -15.701 1.00 91.00 278 VAL A N 1
ATOM 2182 C CA . VAL A 1 278 ? 1.062 5.607 -14.703 1.00 91.00 278 VAL A CA 1
ATOM 2183 C C . VAL A 1 278 ? 0.178 6.027 -13.547 1.00 91.00 278 VAL A C 1
ATOM 2185 O O . VAL A 1 278 ? 0.528 6.915 -12.775 1.00 91.00 278 VAL A O 1
ATOM 2188 N N . GLN A 1 279 ? -0.980 5.383 -13.443 1.00 91.69 279 GLN A N 1
ATOM 2189 C CA . GLN A 1 279 ? -1.932 5.622 -12.369 1.00 91.69 279 GLN A CA 1
ATOM 2190 C C . GLN A 1 279 ? -2.110 4.334 -11.567 1.00 91.69 279 GLN A C 1
ATOM 2192 O O . GLN A 1 279 ? -2.517 3.301 -12.102 1.00 91.69 279 GLN A O 1
ATOM 2197 N N . VAL A 1 280 ? -1.761 4.401 -10.287 1.00 92.12 280 VAL A N 1
ATOM 2198 C CA . VAL A 1 280 ? -1.761 3.281 -9.346 1.00 92.12 280 VAL A CA 1
ATOM 2199 C C . VAL A 1 280 ? -2.609 3.685 -8.141 1.00 92.12 280 VAL A C 1
ATOM 2201 O O . VAL A 1 280 ? -2.494 4.794 -7.637 1.00 92.12 280 VAL A O 1
ATOM 2204 N N . GLY A 1 281 ? -3.509 2.810 -7.701 1.00 87.00 281 GLY A N 1
ATOM 2205 C CA . GLY A 1 281 ? -4.450 3.090 -6.614 1.00 87.00 281 GLY A CA 1
ATOM 2206 C C . GLY A 1 281 ? -3.837 3.044 -5.213 1.00 87.00 281 GLY A C 1
ATOM 2207 O O . GLY A 1 281 ? -4.497 3.458 -4.272 1.00 87.00 281 GLY A O 1
ATOM 2208 N N . GLY A 1 282 ? -2.614 2.531 -5.072 1.00 89.81 282 GLY A N 1
ATOM 2209 C CA . GLY A 1 282 ? -1.908 2.370 -3.802 1.00 89.81 282 GLY A CA 1
ATOM 2210 C C . GLY A 1 282 ? -0.429 2.725 -3.936 1.00 89.81 282 GLY A C 1
ATOM 2211 O O . GLY A 1 282 ? -0.076 3.900 -4.028 1.00 89.81 282 GLY A O 1
ATOM 2212 N N . LEU A 1 283 ? 0.444 1.716 -3.947 1.00 91.50 283 LEU A N 1
ATOM 2213 C CA . LEU A 1 283 ? 1.888 1.893 -3.775 1.00 91.50 283 LEU A CA 1
ATOM 2214 C C . LEU A 1 283 ? 2.688 1.699 -5.073 1.00 91.50 283 LEU A C 1
ATOM 2216 O O . LEU A 1 283 ? 2.567 0.679 -5.750 1.00 91.50 283 LEU A O 1
ATOM 2220 N N . ILE A 1 284 ? 3.617 2.615 -5.347 1.00 95.19 284 ILE A N 1
ATOM 2221 C CA . ILE A 1 284 ? 4.749 2.402 -6.255 1.00 95.19 284 ILE A CA 1
ATOM 2222 C C . ILE A 1 284 ? 6.022 2.279 -5.415 1.00 95.19 284 ILE A C 1
ATOM 2224 O O . ILE A 1 284 ? 6.382 3.192 -4.673 1.00 95.19 284 ILE A O 1
ATOM 2228 N N . ARG A 1 285 ? 6.733 1.157 -5.533 1.00 95.94 285 ARG A N 1
ATOM 2229 C CA . ARG A 1 285 ? 7.958 0.895 -4.767 1.00 95.94 285 ARG A CA 1
ATOM 2230 C C . ARG A 1 285 ? 9.122 0.531 -5.689 1.00 95.94 285 ARG A C 1
ATOM 2232 O O . ARG A 1 285 ? 9.018 -0.398 -6.487 1.00 95.94 285 ARG A O 1
ATOM 2239 N N . LEU A 1 286 ? 10.242 1.232 -5.530 1.00 96.06 286 LEU A N 1
ATOM 2240 C CA . LEU A 1 286 ? 11.503 1.011 -6.238 1.00 96.06 286 LEU A CA 1
ATOM 2241 C C . LEU A 1 286 ? 12.595 0.632 -5.228 1.00 96.06 286 LEU A C 1
ATOM 2243 O O . LEU A 1 286 ? 12.847 1.400 -4.303 1.00 96.06 286 LEU A O 1
ATOM 2247 N N . THR A 1 287 ? 13.244 -0.526 -5.383 1.00 94.75 287 THR A N 1
ATOM 2248 C CA . THR A 1 287 ? 14.265 -1.004 -4.426 1.00 94.75 287 THR A CA 1
ATOM 2249 C C . THR A 1 287 ? 15.486 -1.637 -5.097 1.00 94.75 287 THR A C 1
ATOM 2251 O O . THR A 1 287 ? 15.408 -2.148 -6.216 1.00 94.75 287 THR A O 1
ATOM 2254 N N . PHE A 1 288 ? 16.627 -1.653 -4.399 1.00 91.25 288 PHE A N 1
ATOM 2255 C CA . PHE A 1 288 ? 17.820 -2.443 -4.747 1.00 91.25 288 PHE A CA 1
ATOM 2256 C C . PHE A 1 288 ? 18.294 -2.264 -6.200 1.00 91.25 288 PHE A C 1
ATOM 2258 O O . PHE A 1 288 ? 18.294 -3.203 -6.999 1.00 91.25 288 PHE A O 1
ATOM 2265 N N . GLY A 1 289 ? 18.690 -1.048 -6.574 1.00 88.81 289 GLY A N 1
ATOM 2266 C CA . GLY A 1 289 ? 19.207 -0.734 -7.909 1.00 88.81 289 GLY A CA 1
ATOM 2267 C C . GLY A 1 289 ? 18.140 -0.658 -9.001 1.00 88.81 289 GLY A C 1
ATOM 2268 O O . GLY A 1 289 ? 18.484 -0.607 -10.183 1.00 88.81 289 GLY A O 1
ATOM 2269 N N . ALA A 1 290 ? 16.857 -0.661 -8.631 1.00 92.56 290 ALA A N 1
ATOM 2270 C CA . ALA A 1 290 ? 15.760 -0.480 -9.569 1.00 92.56 290 ALA A CA 1
ATOM 2271 C C . ALA A 1 290 ? 15.874 0.848 -10.327 1.00 92.56 290 ALA A C 1
ATOM 2273 O O . ALA A 1 290 ? 16.186 1.893 -9.747 1.00 92.56 290 ALA A O 1
ATOM 2274 N N . VAL A 1 291 ? 15.587 0.810 -11.629 1.00 92.31 291 VAL A N 1
ATOM 2275 C CA . VAL A 1 291 ? 15.570 1.997 -12.487 1.00 92.31 291 VAL A CA 1
ATOM 2276 C C . VAL A 1 291 ? 14.219 2.125 -13.172 1.00 92.31 291 VAL A C 1
ATOM 2278 O O . VAL A 1 291 ? 13.816 1.240 -13.923 1.00 92.31 291 VAL A O 1
ATOM 2281 N N . LEU A 1 292 ? 13.560 3.260 -12.973 1.00 92.06 292 LEU A N 1
ATOM 2282 C CA . LEU A 1 292 ? 12.371 3.656 -13.714 1.00 92.06 292 LEU A CA 1
ATOM 2283 C C . LEU A 1 292 ? 12.755 4.769 -14.685 1.00 92.06 292 LEU A C 1
ATOM 2285 O O . LEU A 1 292 ? 13.189 5.840 -14.264 1.00 92.06 292 LEU A O 1
ATOM 2289 N N . SER A 1 293 ? 12.622 4.506 -15.981 1.00 89.62 293 SER A N 1
ATOM 2290 C CA . SER A 1 293 ? 12.924 5.465 -17.043 1.00 89.62 293 SER A CA 1
ATOM 2291 C C . SER A 1 293 ? 11.654 5.871 -17.787 1.00 89.62 293 SER A C 1
ATOM 2293 O O . SER A 1 293 ? 10.793 5.031 -18.032 1.00 89.62 293 SER A O 1
ATOM 2295 N N . PHE A 1 294 ? 11.531 7.132 -18.183 1.00 87.62 294 PHE A N 1
ATOM 2296 C CA . PHE A 1 294 ? 10.373 7.624 -18.937 1.00 87.62 294 PHE A CA 1
ATOM 2297 C C . PHE A 1 294 ? 10.785 8.639 -19.999 1.00 87.62 294 PHE A C 1
ATOM 2299 O O . PHE A 1 294 ? 11.853 9.239 -19.902 1.00 87.62 294 PHE A O 1
ATOM 2306 N N . GLY A 1 295 ? 9.912 8.828 -20.987 1.00 78.75 295 GLY A N 1
ATOM 2307 C CA . GLY A 1 295 ? 10.103 9.777 -22.078 1.00 78.75 295 GLY A CA 1
ATOM 2308 C C . GLY A 1 295 ? 10.638 9.126 -23.350 1.00 78.75 295 GLY A C 1
ATOM 2309 O O . GLY A 1 295 ? 10.965 7.933 -23.394 1.00 78.75 295 GLY A O 1
ATOM 2310 N N . LEU A 1 296 ? 10.737 9.928 -24.407 1.00 74.81 296 LEU A N 1
ATOM 2311 C CA . LEU A 1 296 ? 11.240 9.491 -25.707 1.00 74.81 296 LEU A CA 1
ATOM 2312 C C . LEU A 1 296 ? 12.639 10.043 -25.989 1.00 74.81 296 LEU A C 1
ATOM 2314 O O . LEU A 1 296 ? 12.986 11.176 -25.650 1.00 74.81 296 LEU A O 1
ATOM 2318 N N . ALA A 1 297 ? 13.460 9.230 -26.655 1.00 68.81 297 ALA A N 1
ATOM 2319 C CA . ALA A 1 297 ? 14.737 9.701 -27.174 1.00 68.81 297 ALA A CA 1
ATOM 2320 C C . ALA A 1 297 ? 14.487 10.802 -28.215 1.00 68.81 297 ALA A C 1
ATOM 2322 O O . ALA A 1 297 ? 13.678 10.614 -29.119 1.00 68.81 297 ALA A O 1
ATOM 2323 N N . HIS A 1 298 ? 15.201 11.925 -28.101 1.00 68.25 298 HIS A N 1
ATOM 2324 C CA . HIS A 1 298 ? 15.127 13.078 -29.018 1.00 68.25 298 HIS A CA 1
ATOM 2325 C C . HIS A 1 298 ? 13.846 13.930 -28.987 1.00 68.25 298 HIS A C 1
ATOM 2327 O O . HIS A 1 298 ? 13.805 14.939 -29.688 1.00 68.25 298 HIS A O 1
ATOM 2333 N N . TYR A 1 299 ? 12.847 13.604 -28.161 1.00 68.38 299 TYR A N 1
ATOM 2334 C CA . TYR A 1 299 ? 11.629 14.411 -28.021 1.00 68.38 299 TYR A CA 1
ATOM 2335 C C . TYR A 1 299 ? 11.575 15.055 -26.635 1.00 68.38 299 TYR A C 1
ATOM 2337 O O . TYR A 1 299 ? 11.139 14.438 -25.670 1.00 68.38 299 TYR A O 1
ATOM 2345 N N . GLY A 1 300 ? 12.009 16.317 -26.549 1.00 63.69 300 GLY A N 1
ATOM 2346 C CA . GLY A 1 300 ? 11.959 17.119 -25.316 1.00 63.69 300 GLY A CA 1
ATOM 2347 C C . GLY A 1 300 ? 10.551 17.329 -24.762 1.00 63.69 300 GLY A C 1
ATOM 2348 O O . GLY A 1 300 ? 10.394 17.590 -23.575 1.00 63.69 300 GLY A O 1
ATOM 2349 N N . SER A 1 301 ? 9.537 17.174 -25.615 1.00 69.44 301 SER A N 1
ATOM 2350 C CA . SER A 1 301 ? 8.142 17.446 -25.300 1.00 69.44 301 SER A CA 1
ATOM 2351 C C . SER A 1 301 ? 7.351 16.261 -24.750 1.00 69.44 301 SER A C 1
ATOM 2353 O O . SER A 1 301 ? 6.135 16.376 -24.594 1.00 69.44 301 SER A O 1
ATOM 2355 N N . SER A 1 302 ? 7.988 15.114 -24.481 1.00 77.06 302 SER A N 1
ATOM 2356 C CA . SER A 1 302 ? 7.259 14.002 -23.873 1.00 77.06 302 SER A CA 1
ATOM 2357 C C . SER A 1 302 ? 6.886 14.299 -22.425 1.00 77.06 302 SER A C 1
ATOM 2359 O O . SER A 1 302 ? 7.704 14.808 -21.658 1.00 77.06 302 SER A O 1
ATOM 2361 N N . GLU A 1 303 ? 5.667 13.934 -22.045 1.00 82.56 303 GLU A N 1
ATOM 2362 C CA . GLU A 1 303 ? 5.154 14.102 -20.686 1.00 82.56 303 GLU A CA 1
ATOM 2363 C C . GLU A 1 303 ? 4.932 12.735 -20.033 1.00 82.56 303 GLU A C 1
ATOM 2365 O O . GLU A 1 303 ? 4.373 11.810 -20.636 1.00 82.56 303 GLU A O 1
ATOM 2370 N N . PHE A 1 304 ? 5.375 12.618 -18.784 1.00 86.88 304 PHE A N 1
ATOM 2371 C CA . PHE A 1 304 ? 5.132 11.464 -17.936 1.00 86.88 304 PHE A CA 1
ATOM 2372 C C . PHE A 1 304 ? 4.314 11.878 -16.720 1.00 86.88 304 PHE A C 1
ATOM 2374 O O . PHE A 1 304 ? 4.748 12.705 -15.917 1.00 86.88 304 PHE A O 1
ATOM 2381 N N . GLU A 1 305 ? 3.135 11.286 -16.588 1.00 89.81 305 GLU A N 1
ATOM 2382 C CA . GLU A 1 305 ? 2.247 11.501 -15.454 1.00 89.81 305 GLU A CA 1
ATOM 2383 C C . GLU A 1 305 ? 2.311 10.294 -14.518 1.00 89.81 305 GLU A C 1
ATOM 2385 O O . GLU A 1 305 ? 2.010 9.172 -14.932 1.00 89.81 305 GLU A O 1
ATOM 2390 N N . LEU A 1 306 ? 2.693 10.518 -13.261 1.00 90.75 306 LEU A N 1
ATOM 2391 C CA . LEU A 1 306 ? 2.763 9.492 -12.222 1.00 90.75 306 LEU A CA 1
ATOM 2392 C C . LEU A 1 306 ? 1.811 9.844 -11.083 1.00 90.75 306 LEU A C 1
ATOM 2394 O O . LEU A 1 306 ? 1.957 10.881 -10.439 1.00 90.75 306 LEU A O 1
ATOM 2398 N N . MET A 1 307 ? 0.852 8.963 -10.824 1.00 92.19 307 MET A N 1
ATOM 2399 C CA . MET A 1 307 ? -0.153 9.130 -9.780 1.00 92.19 307 MET A CA 1
ATOM 2400 C C . MET A 1 307 ? -0.211 7.873 -8.914 1.00 92.19 307 MET A C 1
ATOM 2402 O O . MET A 1 307 ? -0.415 6.776 -9.439 1.00 92.19 307 MET A O 1
ATOM 2406 N N . ALA A 1 308 ? -0.030 8.031 -7.606 1.00 91.75 308 ALA A N 1
ATOM 2407 C CA . ALA A 1 308 ? -0.103 6.947 -6.625 1.00 91.75 308 ALA A CA 1
ATOM 2408 C C . ALA A 1 308 ? -0.485 7.487 -5.241 1.00 91.75 308 ALA A C 1
ATOM 2410 O O . ALA A 1 308 ? -0.352 8.680 -4.991 1.00 91.75 308 ALA A O 1
ATOM 2411 N N . GLU A 1 309 ? -0.920 6.641 -4.307 1.00 87.50 309 GLU A N 1
ATOM 2412 C CA . GLU A 1 309 ? -0.981 7.077 -2.906 1.00 87.50 309 GLU A CA 1
ATOM 2413 C C . GLU A 1 309 ? 0.428 7.246 -2.342 1.00 87.50 309 GLU A C 1
ATOM 2415 O O . GLU A 1 309 ? 0.729 8.251 -1.697 1.00 87.50 309 GLU A O 1
ATOM 2420 N N . GLU A 1 310 ? 1.313 6.298 -2.642 1.00 89.00 310 GLU A N 1
ATOM 2421 C CA . GLU A 1 310 ? 2.655 6.251 -2.074 1.00 89.00 310 GLU A CA 1
ATOM 2422 C C . GLU A 1 310 ? 3.712 5.974 -3.146 1.00 89.00 310 GLU A C 1
ATOM 2424 O O . GLU A 1 310 ? 3.554 5.079 -3.979 1.00 89.00 310 GLU A O 1
ATOM 2429 N N . LEU A 1 311 ? 4.824 6.711 -3.093 1.00 93.25 311 LEU A N 1
ATOM 2430 C CA . LEU A 1 311 ? 6.036 6.445 -3.865 1.00 93.25 311 LEU A CA 1
ATOM 2431 C C . LEU A 1 311 ? 7.222 6.240 -2.920 1.00 93.25 311 LEU A C 1
ATOM 2433 O O . LEU A 1 311 ? 7.737 7.195 -2.329 1.00 93.25 311 LEU A O 1
ATOM 2437 N N . LEU A 1 312 ? 7.678 4.992 -2.822 1.00 93.44 312 LEU A N 1
ATOM 2438 C CA . LEU A 1 312 ? 8.788 4.569 -1.970 1.00 93.44 312 LEU A CA 1
ATOM 2439 C C . LEU A 1 312 ? 10.011 4.211 -2.815 1.00 93.44 312 LEU A C 1
ATOM 2441 O O . LEU A 1 312 ? 9.923 3.391 -3.727 1.00 93.44 312 LEU A O 1
ATOM 2445 N N . MET A 1 313 ? 11.161 4.790 -2.490 1.00 94.44 313 MET A N 1
ATOM 2446 C CA . MET A 1 313 ? 12.411 4.599 -3.223 1.00 94.44 313 MET A CA 1
ATOM 2447 C C . MET A 1 313 ? 13.548 4.252 -2.258 1.00 94.44 313 MET A C 1
ATOM 2449 O O . MET A 1 313 ? 13.838 5.030 -1.350 1.00 94.44 313 MET A O 1
ATOM 2453 N N . SER A 1 314 ? 14.219 3.117 -2.465 1.00 94.38 314 SER A N 1
ATOM 2454 C CA . SER A 1 314 ? 15.451 2.750 -1.752 1.00 94.38 314 SER A CA 1
ATOM 2455 C C . SER A 1 314 ? 16.532 2.268 -2.721 1.00 94.38 314 SER A C 1
ATOM 2457 O O . SER A 1 314 ? 16.292 1.378 -3.536 1.00 94.38 314 SER A O 1
ATOM 2459 N N . ASP A 1 315 ? 17.721 2.872 -2.673 1.00 92.75 315 ASP A N 1
ATOM 2460 C CA . ASP A 1 315 ? 18.837 2.561 -3.583 1.00 92.75 315 ASP A CA 1
ATOM 2461 C C . ASP A 1 315 ? 18.419 2.517 -5.065 1.00 92.75 315 ASP A C 1
ATOM 2463 O O . ASP A 1 315 ? 18.819 1.629 -5.820 1.00 92.75 315 ASP A O 1
ATOM 2467 N N . SER A 1 316 ? 17.546 3.431 -5.486 1.00 93.94 316 SER A N 1
ATOM 2468 C CA . SER A 1 316 ? 16.858 3.357 -6.779 1.00 93.94 316 SER A CA 1
ATOM 2469 C C . SER A 1 316 ? 16.935 4.666 -7.557 1.00 93.94 316 SER A C 1
ATOM 2471 O O . SER A 1 316 ? 17.277 5.724 -7.019 1.00 93.94 316 SER A O 1
ATOM 2473 N N . VAL A 1 317 ? 16.654 4.593 -8.860 1.00 91.62 317 VAL A N 1
ATOM 2474 C CA . VAL A 1 317 ? 16.744 5.744 -9.760 1.00 91.62 317 VAL A CA 1
ATOM 2475 C C . VAL A 1 317 ? 15.468 5.907 -10.575 1.00 91.62 317 VAL A C 1
ATOM 2477 O O . VAL A 1 317 ? 15.104 5.026 -11.347 1.00 91.62 317 VAL A O 1
ATOM 2480 N N . VAL A 1 318 ? 14.842 7.075 -10.482 1.00 90.56 318 VAL A N 1
ATOM 2481 C CA . VAL A 1 318 ? 13.818 7.538 -11.429 1.00 90.56 318 VAL A CA 1
ATOM 2482 C C . VAL A 1 318 ? 14.484 8.521 -12.382 1.00 90.56 318 VAL A C 1
ATOM 2484 O O . VAL A 1 318 ? 15.188 9.426 -11.936 1.00 90.56 318 VAL A O 1
ATOM 2487 N N . LYS A 1 319 ? 14.328 8.359 -13.697 1.00 86.69 319 LYS A N 1
ATOM 2488 C CA . LYS A 1 319 ? 14.994 9.258 -14.644 1.00 86.69 319 LYS A CA 1
ATOM 2489 C C . LYS A 1 319 ? 14.257 9.459 -15.962 1.00 86.69 319 LYS A C 1
ATOM 2491 O O . LYS A 1 319 ? 13.852 8.503 -16.609 1.00 86.69 319 LYS A O 1
ATOM 2496 N N . ALA A 1 320 ? 14.236 10.700 -16.428 1.00 77.12 320 ALA A N 1
ATOM 2497 C CA . ALA A 1 320 ? 13.922 11.010 -17.817 1.00 77.12 320 ALA A CA 1
ATOM 2498 C C . ALA A 1 320 ? 15.089 10.650 -18.750 1.00 77.12 320 ALA A C 1
ATOM 2500 O O . ALA A 1 320 ? 14.878 10.422 -19.923 1.00 77.12 320 ALA A O 1
ATOM 2501 N N . SER A 1 321 ? 16.335 10.572 -18.257 1.00 64.50 321 SER A N 1
ATOM 2502 C CA . SER A 1 321 ? 17.530 10.411 -19.102 1.00 64.50 321 SER A CA 1
ATOM 2503 C C . SER A 1 321 ? 18.102 8.994 -19.081 1.00 64.50 321 SER A C 1
ATOM 2505 O O . SER A 1 321 ? 18.572 8.502 -18.050 1.00 64.50 321 SER A O 1
ATOM 2507 N N . ARG A 1 322 ? 18.206 8.341 -20.243 1.00 55.69 322 ARG A N 1
ATOM 2508 C CA . ARG A 1 322 ? 19.035 7.136 -20.387 1.00 55.69 322 ARG A CA 1
ATOM 2509 C C . ARG A 1 322 ? 20.504 7.515 -20.582 1.00 55.69 322 ARG A C 1
ATOM 2511 O O . ARG A 1 322 ? 21.043 7.423 -21.674 1.00 55.69 322 ARG A O 1
ATOM 2518 N N . THR A 1 323 ? 21.190 7.887 -19.503 1.00 49.06 323 THR A N 1
ATOM 2519 C CA . THR A 1 323 ? 22.663 7.876 -19.494 1.00 49.06 323 THR A CA 1
ATOM 2520 C C . THR A 1 323 ? 23.166 6.931 -18.404 1.00 49.06 323 THR A C 1
ATOM 2522 O O . THR A 1 323 ? 22.898 7.143 -17.224 1.00 49.06 323 THR A O 1
ATOM 2525 N N . ILE A 1 324 ? 23.906 5.883 -18.779 1.00 42.47 324 ILE A N 1
ATOM 2526 C CA . ILE A 1 324 ? 24.769 5.119 -17.864 1.00 42.47 324 ILE A CA 1
ATOM 2527 C C . ILE A 1 324 ? 26.202 5.196 -18.421 1.00 42.47 324 ILE A C 1
ATOM 2529 O O . ILE A 1 324 ? 26.601 4.347 -19.198 1.00 42.47 324 ILE A O 1
ATOM 2533 N N . ARG A 1 325 ? 26.905 6.273 -18.023 1.00 39.38 325 ARG A N 1
ATOM 2534 C CA . ARG A 1 325 ? 28.371 6.529 -17.957 1.00 39.38 325 ARG A CA 1
ATOM 2535 C C . ARG A 1 325 ? 29.305 6.262 -19.178 1.00 39.38 325 ARG A C 1
ATOM 2537 O O . ARG A 1 325 ? 28.885 5.701 -20.177 1.00 39.38 325 ARG A O 1
ATOM 2544 N N . PRO A 1 326 ? 30.532 6.850 -19.176 1.00 49.25 326 PRO A N 1
ATOM 2545 C CA . PRO A 1 326 ? 31.203 7.362 -20.375 1.00 49.25 326 PRO A CA 1
ATOM 2546 C C . PRO A 1 326 ? 32.250 6.395 -20.933 1.00 49.25 326 PRO A C 1
ATOM 2548 O O . PRO A 1 326 ? 33.023 5.867 -20.151 1.00 49.25 326 PRO A O 1
ATOM 2551 N N . LEU A 1 327 ? 32.335 6.243 -22.260 1.00 36.19 327 LEU A N 1
ATOM 2552 C CA . LEU A 1 327 ? 33.551 5.867 -23.013 1.00 36.19 327 LEU A CA 1
ATOM 2553 C C . LEU A 1 327 ? 33.198 5.707 -24.499 1.00 36.19 327 LEU A C 1
ATOM 2555 O O . LEU A 1 327 ? 33.078 4.606 -25.011 1.00 36.19 327 LEU A O 1
ATOM 2559 N N . SER A 1 328 ? 32.954 6.830 -25.175 1.00 38.78 328 SER A N 1
ATOM 2560 C CA . SER A 1 328 ? 33.195 7.040 -26.613 1.00 38.78 328 SER A CA 1
ATOM 2561 C C . SER A 1 328 ? 32.409 8.272 -27.052 1.00 38.78 328 SER A C 1
ATOM 2563 O O . SER A 1 328 ? 31.186 8.355 -26.918 1.00 38.78 328 SER A O 1
ATOM 2565 N N . LYS A 1 329 ? 33.134 9.279 -27.536 1.00 44.59 329 LYS A N 1
ATOM 2566 C CA . LYS A 1 329 ? 32.553 10.439 -28.205 1.00 44.59 329 LYS A CA 1
ATOM 2567 C C . LYS A 1 329 ? 31.874 9.915 -29.475 1.00 44.59 329 LYS A C 1
ATOM 2569 O O . LYS A 1 329 ? 32.586 9.460 -30.359 1.00 44.59 329 LYS A O 1
ATOM 2574 N N . ASN A 1 330 ? 30.538 9.937 -29.549 1.00 40.34 330 ASN A N 1
ATOM 2575 C CA . ASN A 1 330 ? 29.818 10.591 -30.661 1.00 40.34 330 ASN A CA 1
ATOM 2576 C C . ASN A 1 330 ? 28.318 10.280 -30.782 1.00 40.34 330 ASN A C 1
ATOM 2578 O O . ASN A 1 330 ? 27.666 10.977 -31.546 1.00 40.34 330 ASN A O 1
ATOM 2582 N N . PHE A 1 331 ? 27.716 9.373 -30.005 1.00 39.34 331 PHE A N 1
ATOM 2583 C CA . PHE A 1 331 ? 26.247 9.257 -29.976 1.00 39.34 331 PHE A CA 1
ATOM 2584 C C . PHE A 1 331 ? 25.723 9.116 -28.544 1.00 39.34 331 PHE A C 1
ATOM 2586 O O . PHE A 1 331 ? 25.838 8.070 -27.913 1.00 39.34 331 PHE A O 1
ATOM 2593 N N . ARG A 1 332 ? 25.166 10.212 -28.013 1.00 47.44 332 ARG A N 1
ATOM 2594 C CA . ARG A 1 332 ? 24.418 10.234 -26.749 1.00 47.44 332 ARG A CA 1
ATOM 2595 C C . ARG A 1 332 ? 22.930 10.244 -27.085 1.00 47.44 332 ARG A C 1
ATOM 2597 O O . ARG A 1 332 ? 22.401 11.289 -27.445 1.00 47.44 332 ARG A O 1
ATOM 2604 N N . TYR A 1 333 ? 22.263 9.103 -26.952 1.00 47.78 333 TYR A N 1
ATOM 2605 C CA . TYR A 1 333 ? 20.802 9.052 -26.949 1.00 47.78 333 TYR A CA 1
ATOM 2606 C C . TYR A 1 333 ? 20.322 9.500 -25.571 1.00 47.78 333 TYR A C 1
ATOM 2608 O O . TYR A 1 333 ? 20.316 8.719 -24.622 1.00 47.78 333 TYR A O 1
ATOM 2616 N N . ARG A 1 334 ? 19.996 10.786 -25.436 1.00 58.94 334 ARG A N 1
ATOM 2617 C CA . ARG A 1 334 ? 19.308 11.289 -24.248 1.00 58.94 334 ARG A CA 1
ATOM 2618 C C . ARG A 1 334 ? 17.812 11.122 -24.459 1.00 58.94 334 ARG A C 1
ATOM 2620 O O . ARG A 1 334 ? 17.277 11.494 -25.503 1.00 58.94 334 ARG A O 1
ATOM 2627 N N . ILE A 1 335 ? 17.183 10.505 -23.472 1.00 61.50 335 ILE A N 1
ATOM 2628 C CA . ILE A 1 335 ? 15.738 10.544 -23.316 1.00 61.50 335 ILE A CA 1
ATOM 2629 C C . ILE A 1 335 ? 15.442 11.840 -22.557 1.00 61.50 335 ILE A C 1
ATOM 2631 O O . ILE A 1 335 ? 16.226 12.239 -21.688 1.00 61.50 335 ILE A O 1
ATOM 2635 N N . TYR A 1 336 ? 14.384 12.522 -22.969 1.00 70.88 336 TYR A N 1
ATOM 2636 C CA . TYR A 1 336 ? 13.948 13.774 -22.375 1.00 70.88 336 TYR A CA 1
ATOM 2637 C C . TYR A 1 336 ? 12.499 13.638 -21.926 1.00 70.88 336 TYR A C 1
ATOM 2639 O O . TYR A 1 336 ? 11.791 12.770 -22.427 1.00 70.88 336 TYR A O 1
ATOM 2647 N N . GLY A 1 337 ? 12.052 14.484 -21.003 1.00 74.38 337 GLY A N 1
ATOM 2648 C CA . GLY A 1 337 ? 10.631 14.595 -20.695 1.00 74.38 337 GLY A CA 1
ATOM 2649 C C . GLY A 1 337 ? 10.317 15.400 -19.441 1.00 74.38 337 GLY A C 1
ATOM 2650 O O . GLY A 1 337 ? 11.152 15.534 -18.544 1.00 74.38 337 GLY A O 1
ATOM 2651 N N . ALA A 1 338 ? 9.089 15.910 -19.388 1.00 79.69 338 ALA A N 1
ATOM 2652 C CA . ALA A 1 338 ? 8.518 16.555 -18.215 1.00 79.69 338 ALA A CA 1
ATOM 2653 C C . ALA A 1 338 ? 7.848 15.514 -17.307 1.00 79.69 338 ALA A C 1
ATOM 2655 O O . ALA A 1 338 ? 7.190 14.588 -17.786 1.00 79.69 338 ALA A O 1
ATOM 2656 N N . LEU A 1 339 ? 8.002 15.679 -15.993 1.00 84.62 339 LEU A N 1
ATOM 2657 C CA . LEU A 1 339 ? 7.373 14.832 -14.981 1.00 84.62 339 LEU A CA 1
ATOM 2658 C C . LEU A 1 339 ? 6.243 15.601 -14.296 1.00 84.62 339 LEU A C 1
ATOM 2660 O O . LEU A 1 339 ? 6.479 16.655 -13.708 1.00 84.62 339 LEU A O 1
ATOM 2664 N N . ARG A 1 340 ? 5.032 15.046 -14.326 1.00 87.69 340 ARG A N 1
ATOM 2665 C CA . ARG A 1 340 ? 3.912 15.470 -13.482 1.00 87.69 340 ARG A CA 1
ATOM 2666 C C . ARG A 1 340 ? 3.618 14.354 -12.498 1.00 87.69 340 ARG A C 1
ATOM 2668 O O . ARG A 1 340 ? 3.087 13.311 -12.867 1.00 87.69 340 ARG A O 1
ATOM 2675 N N . MET A 1 341 ? 4.009 14.554 -11.254 1.00 89.25 341 MET A N 1
ATOM 2676 C CA . MET A 1 341 ? 3.824 13.588 -10.186 1.00 89.25 341 MET A CA 1
ATOM 2677 C C . MET A 1 341 ? 2.784 14.109 -9.204 1.00 89.25 341 MET A C 1
ATOM 2679 O O . MET A 1 341 ? 2.890 15.253 -8.779 1.00 89.25 341 MET A O 1
ATOM 2683 N N . SER A 1 342 ? 1.823 13.270 -8.828 1.00 88.50 342 SER A N 1
ATOM 2684 C CA . SER A 1 342 ? 0.883 13.540 -7.738 1.00 88.50 342 SER A CA 1
ATOM 2685 C C . SER A 1 342 ? 0.824 12.316 -6.830 1.00 88.50 342 SER A C 1
ATOM 2687 O O . SER A 1 342 ? 0.349 11.250 -7.230 1.00 88.50 342 SER A O 1
ATOM 2689 N N . VAL A 1 343 ? 1.396 12.442 -5.633 1.00 87.50 343 VAL A N 1
ATOM 2690 C CA . VAL A 1 343 ? 1.451 11.378 -4.622 1.00 87.50 343 VAL A CA 1
ATOM 2691 C C . VAL A 1 343 ? 1.039 11.909 -3.256 1.00 87.50 343 VAL A C 1
ATOM 2693 O O . VAL A 1 343 ? 1.201 13.090 -2.982 1.00 87.50 343 VAL A O 1
ATOM 2696 N N . LYS A 1 344 ? 0.525 11.070 -2.352 1.00 82.38 344 LYS A N 1
ATOM 2697 C CA . LYS A 1 344 ? 0.287 11.516 -0.965 1.00 82.38 344 LYS A CA 1
ATOM 2698 C C . LYS A 1 344 ? 1.592 11.473 -0.172 1.00 82.38 344 LYS A C 1
ATOM 2700 O O . LYS A 1 344 ? 1.941 12.439 0.501 1.00 82.38 344 LYS A O 1
ATOM 2705 N N . ILE A 1 345 ? 2.339 10.375 -0.280 1.00 80.69 345 ILE A N 1
ATOM 2706 C CA . ILE A 1 345 ? 3.596 10.155 0.446 1.00 80.69 345 ILE A CA 1
ATOM 2707 C C . ILE A 1 345 ? 4.728 9.866 -0.544 1.00 80.69 345 ILE A C 1
ATOM 2709 O O . ILE A 1 345 ? 4.612 8.984 -1.393 1.00 80.69 345 ILE A O 1
ATOM 2713 N N . HIS A 1 346 ? 5.853 10.565 -0.397 1.00 88.62 346 HIS A N 1
ATOM 2714 C CA . HIS A 1 346 ? 7.077 10.335 -1.154 1.00 88.62 346 HIS A CA 1
ATOM 2715 C C . HIS A 1 346 ? 8.275 10.132 -0.219 1.00 88.62 346 HIS A C 1
ATOM 2717 O O . HIS A 1 346 ? 8.732 11.064 0.443 1.00 88.62 346 HIS A O 1
ATOM 2723 N N . LEU A 1 347 ? 8.810 8.912 -0.164 1.00 88.56 347 LEU A N 1
ATOM 2724 C CA . LEU A 1 347 ? 9.983 8.590 0.654 1.00 88.56 347 LEU A CA 1
ATOM 2725 C C . LEU A 1 347 ? 11.134 8.145 -0.248 1.00 88.56 347 LEU A C 1
ATOM 2727 O O . LEU A 1 347 ? 10.971 7.234 -1.060 1.00 88.56 347 LEU A O 1
ATOM 2731 N N . MET A 1 348 ? 12.308 8.749 -0.069 1.00 89.25 348 MET A N 1
ATOM 2732 C CA . MET A 1 348 ? 13.540 8.369 -0.755 1.00 89.25 348 MET A CA 1
ATOM 2733 C C . MET A 1 348 ? 14.658 8.104 0.254 1.00 89.25 348 MET A C 1
ATOM 2735 O O . MET A 1 348 ? 14.965 8.938 1.106 1.00 89.25 348 MET A O 1
ATOM 2739 N N . LEU A 1 349 ? 15.295 6.947 0.113 1.00 90.31 349 LEU A N 1
ATOM 2740 C CA . LEU A 1 349 ? 16.484 6.529 0.846 1.00 90.31 349 LEU A CA 1
ATOM 2741 C C . LEU A 1 349 ? 17.589 6.210 -0.164 1.00 90.31 349 LEU A C 1
ATOM 2743 O O . LEU A 1 349 ? 17.385 5.363 -1.037 1.00 90.31 349 LEU A O 1
ATOM 2747 N N . ASN A 1 350 ? 18.725 6.906 -0.091 1.00 90.19 350 ASN A N 1
ATOM 2748 C CA . ASN A 1 350 ? 19.854 6.752 -1.018 1.00 90.19 350 ASN A CA 1
ATOM 2749 C C . ASN A 1 350 ? 19.445 6.635 -2.499 1.00 90.19 350 ASN A C 1
ATOM 2751 O O . ASN A 1 350 ? 19.962 5.823 -3.267 1.00 90.19 350 ASN A O 1
ATOM 2755 N N . SER A 1 351 ? 18.448 7.424 -2.902 1.00 91.94 351 SER A N 1
ATOM 2756 C CA . SER A 1 351 ? 17.805 7.298 -4.209 1.00 91.94 351 SER A CA 1
ATOM 2757 C C . SER A 1 351 ? 17.878 8.594 -5.000 1.00 91.94 351 SER A C 1
ATOM 2759 O O . SER A 1 351 ? 18.065 9.679 -4.452 1.00 91.94 351 SER A O 1
ATOM 2761 N N . LYS A 1 352 ? 17.767 8.493 -6.324 1.00 90.75 352 LYS A N 1
ATOM 2762 C CA . LYS A 1 352 ? 17.987 9.627 -7.227 1.00 90.75 352 LYS A CA 1
ATOM 2763 C C . LYS A 1 352 ? 16.826 9.799 -8.193 1.00 90.75 352 LYS A C 1
ATOM 2765 O O . LYS A 1 352 ? 16.376 8.831 -8.798 1.00 90.75 352 LYS A O 1
ATOM 2770 N N . MET A 1 353 ? 16.385 11.032 -8.381 1.00 89.25 353 MET A N 1
ATOM 2771 C CA . MET A 1 353 ? 15.401 11.422 -9.380 1.00 89.25 353 MET A CA 1
ATOM 2772 C C . MET A 1 353 ? 16.037 12.441 -10.327 1.00 89.25 353 MET A C 1
ATOM 2774 O O . MET A 1 353 ? 16.487 13.492 -9.884 1.00 89.25 353 MET A O 1
ATOM 2778 N N . TYR A 1 354 ? 16.105 12.120 -11.620 1.00 86.81 354 TYR A N 1
ATOM 2779 C CA . TYR A 1 354 ? 16.725 12.966 -12.644 1.00 86.81 354 TYR A CA 1
ATOM 2780 C C . TYR A 1 354 ? 15.725 13.344 -13.732 1.00 86.81 354 TYR A C 1
ATOM 2782 O O . TYR A 1 354 ? 15.251 12.481 -14.470 1.00 86.81 354 TYR A O 1
ATOM 2790 N N . ILE A 1 355 ? 15.463 14.633 -13.887 1.00 83.12 355 ILE A N 1
ATOM 2791 C CA . ILE A 1 355 ? 14.538 15.175 -14.879 1.00 83.12 355 ILE A CA 1
ATOM 2792 C C . ILE A 1 355 ? 15.348 16.026 -15.863 1.00 83.12 355 ILE A C 1
ATOM 2794 O O . ILE A 1 355 ? 16.019 16.979 -15.468 1.00 83.12 355 ILE A O 1
ATOM 2798 N N . ASP A 1 356 ? 15.326 15.641 -17.141 1.00 77.06 356 ASP A N 1
ATOM 2799 C CA . ASP A 1 356 ? 16.021 16.336 -18.229 1.00 77.06 356 ASP A CA 1
ATOM 2800 C C . ASP A 1 356 ? 14.993 16.729 -19.296 1.00 77.06 356 ASP A C 1
ATOM 2802 O O . ASP A 1 356 ? 14.488 15.871 -20.019 1.00 77.06 356 ASP A O 1
ATOM 2806 N N . ALA A 1 357 ? 14.674 18.018 -19.389 1.00 67.88 357 ALA A N 1
ATOM 2807 C CA . ALA A 1 357 ? 13.679 18.549 -20.319 1.00 67.88 357 ALA A CA 1
ATOM 2808 C C . ALA A 1 357 ? 14.296 19.246 -21.549 1.00 67.88 357 ALA A C 1
ATOM 2810 O O . ALA A 1 357 ? 13.672 20.099 -22.175 1.00 67.88 357 ALA A O 1
ATOM 2811 N N . ASN A 1 358 ? 15.547 18.915 -21.893 1.00 70.69 358 ASN A N 1
ATOM 2812 C CA . ASN A 1 358 ? 16.275 19.446 -23.056 1.00 70.69 358 ASN A CA 1
ATOM 2813 C C . ASN A 1 358 ? 16.382 20.988 -23.145 1.00 70.69 358 ASN A C 1
ATOM 2815 O O . ASN A 1 358 ? 16.713 21.511 -24.206 1.00 70.69 358 ASN A O 1
ATOM 2819 N N . GLY A 1 359 ? 16.115 21.720 -22.058 1.00 58.41 359 GLY A N 1
ATOM 2820 C CA . GLY A 1 359 ? 16.187 23.184 -22.026 1.00 58.41 359 GLY A CA 1
ATOM 2821 C C . GLY A 1 359 ? 15.123 23.910 -22.860 1.00 58.41 359 GLY A C 1
ATOM 2822 O O . GLY A 1 359 ? 15.327 25.082 -23.165 1.00 58.41 359 GLY A O 1
ATOM 2823 N N . ASP A 1 360 ? 14.023 23.248 -23.244 1.00 58.44 360 ASP A N 1
ATOM 2824 C CA . ASP A 1 360 ? 12.911 23.897 -23.951 1.00 58.44 360 ASP A CA 1
ATOM 2825 C C . ASP A 1 360 ? 12.017 24.672 -22.955 1.00 58.44 360 ASP A C 1
ATOM 2827 O O . ASP A 1 360 ? 11.352 24.053 -22.116 1.00 58.44 360 ASP A O 1
ATOM 2831 N N . PRO A 1 361 ? 11.976 26.018 -23.018 1.00 52.38 361 PRO A N 1
ATOM 2832 C CA . PRO A 1 361 ? 11.202 26.835 -22.086 1.00 52.38 361 PRO A CA 1
ATOM 2833 C C . PRO A 1 361 ? 9.680 26.702 -22.268 1.00 52.38 361 PRO A C 1
ATOM 2835 O O . PRO A 1 361 ? 8.942 27.126 -21.380 1.00 52.38 361 PRO A O 1
ATOM 2838 N N . ILE A 1 362 ? 9.196 26.134 -23.383 1.00 50.62 362 ILE A N 1
ATOM 2839 C CA . ILE A 1 362 ? 7.758 25.991 -23.671 1.00 50.62 362 ILE A CA 1
ATOM 2840 C C . ILE A 1 362 ? 7.158 24.752 -22.980 1.00 50.62 362 ILE A C 1
ATOM 2842 O O . ILE A 1 362 ? 5.960 24.746 -22.704 1.00 50.62 362 ILE A O 1
ATOM 2846 N N . VAL A 1 363 ? 7.959 23.723 -22.657 1.00 54.22 363 VAL A N 1
ATOM 2847 C CA . VAL A 1 363 ? 7.425 22.403 -22.245 1.00 54.22 363 VAL A CA 1
ATOM 2848 C C . VAL A 1 363 ? 7.686 22.006 -20.778 1.00 54.22 363 VAL A C 1
ATOM 2850 O O . VAL A 1 363 ? 7.164 20.998 -20.319 1.00 54.22 363 VAL A O 1
ATOM 2853 N N . ALA A 1 364 ? 8.442 22.749 -19.972 1.00 52.34 364 ALA A N 1
ATOM 2854 C CA . ALA A 1 364 ? 9.134 22.087 -18.859 1.00 52.34 364 ALA A CA 1
ATOM 2855 C C . ALA A 1 364 ? 8.967 22.699 -17.459 1.00 52.34 364 ALA A C 1
ATOM 2857 O O . ALA A 1 364 ? 9.959 22.961 -16.780 1.00 52.34 364 ALA A O 1
ATOM 2858 N N . THR A 1 365 ? 7.737 22.853 -16.964 1.00 62.09 365 THR A N 1
ATOM 2859 C CA . THR A 1 365 ? 7.550 22.824 -15.502 1.00 62.09 365 THR A CA 1
ATOM 2860 C C . THR A 1 365 ? 7.239 21.392 -15.108 1.00 62.09 365 THR A C 1
ATOM 2862 O O . THR A 1 365 ? 6.118 20.922 -15.290 1.00 62.09 365 THR A O 1
ATOM 2865 N N . SER A 1 366 ? 8.244 20.687 -14.592 1.00 71.81 366 SER A N 1
ATOM 2866 C CA . SER A 1 366 ? 7.972 19.431 -13.902 1.00 71.81 366 SER A CA 1
ATOM 2867 C C . SER A 1 366 ? 7.347 19.763 -12.556 1.00 71.81 366 SER A C 1
ATOM 2869 O O . SER A 1 366 ? 7.841 20.615 -11.814 1.00 71.81 366 SER A O 1
ATOM 2871 N N . LEU A 1 367 ? 6.219 19.135 -12.272 1.00 75.12 367 LEU A N 1
ATOM 2872 C CA . LEU A 1 367 ? 5.440 19.384 -11.073 1.00 75.12 367 LEU A CA 1
ATOM 2873 C C . LEU A 1 367 ? 5.502 18.135 -10.208 1.00 75.12 367 LEU A C 1
ATOM 2875 O O . LEU A 1 367 ? 5.126 17.055 -10.655 1.00 75.12 367 LEU A O 1
ATOM 2879 N N . LEU A 1 368 ? 5.984 18.290 -8.982 1.00 75.81 368 LEU A N 1
ATOM 2880 C CA . LEU A 1 368 ? 5.925 17.277 -7.943 1.00 75.81 368 LEU A CA 1
ATOM 2881 C C . LEU A 1 368 ? 4.913 17.741 -6.902 1.00 75.81 368 LEU A C 1
ATOM 2883 O O . LEU A 1 368 ? 5.188 18.598 -6.067 1.00 75.81 368 LEU A O 1
ATOM 2887 N N . GLU A 1 369 ? 3.722 17.178 -6.954 1.00 74.56 369 GLU A N 1
ATOM 2888 C CA . GLU A 1 369 ? 2.726 17.340 -5.914 1.00 74.56 369 GLU A CA 1
ATOM 2889 C C . GLU A 1 369 ? 2.834 16.164 -4.939 1.00 74.56 369 GLU A C 1
ATOM 2891 O O . GLU A 1 369 ? 2.734 14.998 -5.327 1.00 74.56 369 GLU A O 1
ATOM 2896 N N . ALA A 1 370 ? 3.090 16.475 -3.672 1.00 62.78 370 ALA A N 1
ATOM 2897 C CA . ALA A 1 370 ? 3.177 15.518 -2.584 1.00 62.78 370 ALA A CA 1
ATOM 2898 C C . ALA A 1 370 ? 2.277 15.974 -1.430 1.00 62.78 370 ALA A C 1
ATOM 2900 O O . ALA A 1 370 ? 2.641 16.871 -0.677 1.00 62.78 370 ALA A O 1
ATOM 2901 N N . SER A 1 371 ? 1.089 15.389 -1.292 1.00 58.19 371 SER A N 1
ATOM 2902 C CA . SER A 1 371 ? 0.031 15.954 -0.447 1.00 58.19 371 SER A CA 1
ATOM 2903 C C . SER A 1 371 ? 0.213 15.781 1.063 1.00 58.19 371 SER A C 1
ATOM 2905 O O . SER A 1 371 ? -0.494 16.486 1.764 1.00 58.19 371 SER A O 1
ATOM 2907 N N . ASN A 1 372 ? 1.094 14.898 1.566 1.00 61.25 372 ASN A N 1
ATOM 2908 C CA . ASN A 1 372 ? 1.273 14.652 3.014 1.00 61.25 372 ASN A CA 1
ATOM 2909 C C . ASN A 1 372 ? 2.738 14.676 3.502 1.00 61.25 372 ASN A C 1
ATOM 2911 O O . ASN A 1 372 ? 3.031 15.190 4.584 1.00 61.25 372 ASN A O 1
ATOM 2915 N N . LEU A 1 373 ? 3.665 14.019 2.795 1.00 56.34 373 LEU A N 1
ATOM 2916 C CA . LEU A 1 373 ? 5.008 13.764 3.338 1.00 56.34 373 LEU A CA 1
ATOM 2917 C C . LEU A 1 373 ? 6.048 13.585 2.233 1.00 56.34 373 LEU A C 1
ATOM 2919 O O . LEU A 1 373 ? 5.897 12.707 1.387 1.00 56.34 373 LEU A O 1
ATOM 2923 N N . VAL A 1 374 ? 7.138 14.354 2.295 1.00 71.06 374 VAL A N 1
ATOM 2924 C CA . VAL A 1 374 ? 8.330 14.159 1.456 1.00 71.06 374 VAL A CA 1
ATOM 2925 C C . VAL A 1 374 ? 9.547 13.985 2.356 1.00 71.06 374 VAL A C 1
ATOM 2927 O O . VAL A 1 374 ? 9.941 14.912 3.060 1.00 71.06 374 VAL A O 1
ATOM 2930 N N . VAL A 1 375 ? 10.170 12.807 2.344 1.00 75.25 375 VAL A N 1
ATOM 2931 C CA . VAL A 1 375 ? 11.363 12.528 3.162 1.00 75.25 375 VAL A CA 1
ATOM 2932 C C . VAL A 1 375 ? 12.499 12.050 2.273 1.00 75.25 375 VAL A C 1
ATOM 2934 O O . VAL A 1 375 ? 12.401 10.989 1.661 1.00 75.25 375 VAL A O 1
ATOM 2937 N N . LEU A 1 376 ? 13.597 12.805 2.260 1.00 81.06 376 LEU A N 1
ATOM 2938 C CA . LEU A 1 376 ? 14.862 12.423 1.639 1.00 81.06 376 LEU A CA 1
ATOM 2939 C C . LEU A 1 376 ? 15.867 12.038 2.730 1.00 81.06 376 LEU A C 1
ATOM 2941 O O . LEU A 1 376 ? 16.156 12.818 3.645 1.00 81.06 376 LEU A O 1
ATOM 2945 N N . LYS A 1 377 ? 16.408 10.824 2.629 1.00 82.94 377 LYS A N 1
ATOM 2946 C CA . LYS A 1 377 ? 17.400 10.251 3.544 1.00 82.94 377 LYS A CA 1
ATOM 2947 C C . LYS A 1 377 ? 18.633 9.760 2.790 1.00 82.94 377 LYS A C 1
ATOM 2949 O O . LYS A 1 377 ? 18.529 9.323 1.645 1.00 82.94 377 LYS A O 1
ATOM 2954 N N . GLU A 1 378 ? 19.777 9.802 3.473 1.00 79.31 378 GLU A N 1
ATOM 2955 C CA . GLU A 1 378 ? 21.034 9.151 3.064 1.00 79.31 378 GLU A CA 1
ATOM 2956 C C . GLU A 1 378 ? 21.473 9.468 1.621 1.00 79.31 378 GLU A C 1
ATOM 2958 O O . GLU A 1 378 ? 21.540 8.585 0.781 1.00 79.31 378 GLU A O 1
ATOM 2963 N N . SER A 1 379 ? 21.783 10.737 1.323 1.00 83.56 379 SER A N 1
ATOM 2964 C CA . SER A 1 379 ? 22.264 11.200 0.002 1.00 83.56 379 SER A CA 1
ATOM 2965 C C . SER A 1 379 ? 21.260 11.054 -1.157 1.00 83.56 379 SER A C 1
ATOM 2967 O O . SER A 1 379 ? 21.640 10.812 -2.307 1.00 83.56 379 SER A O 1
ATOM 2969 N N . SER A 1 380 ? 19.973 11.241 -0.867 1.00 87.06 380 SER A N 1
ATOM 2970 C CA . SER A 1 380 ? 18.907 11.255 -1.868 1.00 87.06 380 SER A CA 1
ATOM 2971 C C . SER A 1 380 ? 18.836 12.582 -2.630 1.00 87.06 380 SER A C 1
ATOM 2973 O O . SER A 1 380 ? 18.825 13.656 -2.029 1.00 87.06 380 SER A O 1
ATOM 2975 N N . VAL A 1 381 ? 18.754 12.519 -3.961 1.00 87.25 381 VAL A N 1
ATOM 2976 C CA . VAL A 1 381 ? 18.832 13.705 -4.832 1.00 87.25 381 VAL A CA 1
ATOM 2977 C C . VAL A 1 381 ? 17.651 13.769 -5.792 1.00 87.25 381 VAL A C 1
ATOM 2979 O O . VAL A 1 381 ? 17.405 12.810 -6.517 1.00 87.25 381 VAL A O 1
ATOM 2982 N N . ILE A 1 382 ? 16.980 14.917 -5.859 1.00 86.56 382 ILE A N 1
ATOM 2983 C CA . ILE A 1 382 ? 16.043 15.279 -6.927 1.00 86.56 382 ILE A CA 1
ATOM 2984 C C . ILE A 1 382 ? 16.700 16.391 -7.746 1.00 86.56 382 ILE A C 1
ATOM 2986 O O . ILE A 1 382 ? 16.917 17.485 -7.239 1.00 86.56 382 ILE A O 1
ATOM 2990 N N . HIS A 1 383 ? 17.034 16.111 -9.002 1.00 85.56 383 HIS A N 1
ATOM 2991 C CA . HIS A 1 383 ? 17.651 17.063 -9.922 1.00 85.56 383 HIS A CA 1
ATOM 2992 C C . HIS A 1 383 ? 16.760 17.272 -11.140 1.00 85.56 383 HIS A C 1
ATOM 2994 O O . HIS A 1 383 ? 16.418 16.313 -11.835 1.00 85.56 383 HIS A O 1
ATOM 3000 N N . SER A 1 384 ? 16.460 18.530 -11.438 1.00 80.69 384 SER A N 1
ATOM 3001 C CA . SER A 1 384 ? 15.813 18.967 -12.670 1.00 80.69 384 SER A CA 1
ATOM 3002 C C . SER A 1 384 ? 16.677 20.016 -13.363 1.00 80.69 384 SER A C 1
ATOM 3004 O O . SER A 1 384 ? 17.166 20.945 -12.729 1.00 80.69 384 SER A O 1
ATOM 3006 N N . ASN A 1 385 ? 16.846 19.921 -14.679 1.00 77.44 385 ASN A N 1
ATOM 3007 C CA . ASN A 1 385 ? 17.459 21.006 -15.454 1.00 77.44 385 ASN A CA 1
ATOM 3008 C C . ASN A 1 385 ? 16.444 22.054 -15.943 1.00 77.44 385 ASN A C 1
ATOM 3010 O O . ASN A 1 385 ? 16.812 22.926 -16.725 1.00 77.44 385 ASN A O 1
ATOM 3014 N N . ALA A 1 386 ? 15.190 21.958 -15.496 1.00 74.31 386 ALA A N 1
ATOM 3015 C CA . ALA A 1 386 ? 14.095 22.861 -15.827 1.00 74.31 386 ALA A CA 1
ATOM 3016 C C . ALA A 1 386 ? 13.386 23.350 -14.551 1.00 74.31 386 ALA A C 1
ATOM 3018 O O . ALA A 1 386 ? 13.898 23.174 -13.439 1.00 74.31 386 ALA A O 1
ATOM 3019 N N . ASN A 1 387 ? 12.216 23.975 -14.693 1.00 77.62 387 ASN A N 1
ATOM 3020 C CA . ASN A 1 387 ? 11.437 24.451 -13.552 1.00 77.62 387 ASN A CA 1
ATOM 3021 C C . ASN A 1 387 ? 10.875 23.259 -12.765 1.00 77.62 387 ASN A C 1
ATOM 3023 O O . ASN A 1 387 ? 10.368 22.300 -13.356 1.00 77.62 387 ASN A O 1
ATOM 3027 N N . LEU A 1 388 ? 10.956 23.331 -11.437 1.00 76.88 388 LEU A N 1
ATOM 3028 C CA . LEU A 1 388 ? 10.432 22.317 -10.526 1.00 76.88 388 LEU A CA 1
ATOM 3029 C C . LEU A 1 388 ? 9.523 22.978 -9.491 1.00 76.88 388 LEU A C 1
ATOM 3031 O O . LEU A 1 388 ? 9.978 23.797 -8.692 1.00 76.88 388 LEU A O 1
ATOM 3035 N N . GLY A 1 389 ? 8.243 22.617 -9.498 1.00 73.44 389 GLY A N 1
ATOM 3036 C CA . GLY A 1 389 ? 7.316 22.967 -8.423 1.00 73.44 389 GLY A CA 1
ATOM 3037 C C . GLY A 1 389 ? 7.173 21.800 -7.457 1.00 73.44 389 GLY A C 1
ATOM 3038 O O . GLY A 1 389 ? 6.854 20.703 -7.903 1.00 73.44 389 GLY A O 1
ATOM 3039 N N . VAL A 1 390 ? 7.391 22.021 -6.162 1.00 75.00 390 VAL A N 1
ATOM 3040 C CA . VAL A 1 390 ? 7.056 21.068 -5.097 1.00 75.00 390 VAL A CA 1
ATOM 3041 C C . VAL A 1 390 ? 5.914 21.652 -4.273 1.00 75.00 390 VAL A C 1
ATOM 3043 O O . VAL A 1 390 ? 6.084 22.658 -3.578 1.00 75.00 390 VAL A O 1
ATOM 3046 N N . HIS A 1 391 ? 4.743 21.030 -4.372 1.00 70.75 391 HIS A N 1
ATOM 3047 C CA . HIS A 1 391 ? 3.510 21.489 -3.729 1.00 70.75 391 HIS A CA 1
ATOM 3048 C C . HIS A 1 391 ? 2.968 20.403 -2.808 1.00 70.75 391 HIS A C 1
ATOM 3050 O O . HIS A 1 391 ? 2.985 19.233 -3.180 1.00 70.75 391 HIS A O 1
ATOM 3056 N N . GLY A 1 392 ? 2.485 20.765 -1.621 1.00 61.78 392 GLY A N 1
ATOM 3057 C CA . GLY A 1 392 ? 2.011 19.759 -0.677 1.00 61.78 392 GLY A CA 1
ATOM 3058 C C . GLY A 1 392 ? 1.406 20.295 0.609 1.00 61.78 392 GLY A C 1
ATOM 3059 O O . GLY A 1 392 ? 1.720 21.401 1.050 1.00 61.78 392 GLY A O 1
ATOM 3060 N N . GLN A 1 393 ? 0.564 19.487 1.246 1.00 55.66 393 GLN A N 1
ATOM 3061 C CA . GLN A 1 393 ? 0.256 19.645 2.664 1.00 55.66 393 GLN A CA 1
ATOM 3062 C C . GLN A 1 393 ? 1.257 18.748 3.431 1.00 55.66 393 GLN A C 1
ATOM 3064 O O . GLN A 1 393 ? 1.604 17.661 2.989 1.00 55.66 393 GLN A O 1
ATOM 3069 N N . GLY A 1 394 ? 1.836 19.215 4.532 1.00 58.97 394 GLY A N 1
ATOM 3070 C CA . GLY A 1 394 ? 2.709 18.406 5.389 1.00 58.97 394 GLY A CA 1
ATOM 3071 C C . GLY A 1 394 ? 4.224 18.617 5.252 1.00 58.97 394 GLY A C 1
ATOM 3072 O O . GLY A 1 394 ? 4.705 19.710 4.954 1.00 58.97 394 GLY A O 1
ATOM 3073 N N . TYR A 1 395 ? 4.994 17.597 5.645 1.00 63.88 395 TYR A N 1
ATOM 3074 C CA . TYR A 1 395 ? 6.381 17.750 6.107 1.00 63.88 395 TYR A CA 1
ATOM 3075 C C . TYR A 1 395 ? 7.405 17.414 5.012 1.00 63.88 395 TYR A C 1
ATOM 3077 O O . TYR A 1 395 ? 7.444 16.289 4.515 1.00 63.88 395 TYR A O 1
ATOM 3085 N N . LEU A 1 396 ? 8.267 18.377 4.667 1.00 74.00 396 LEU A N 1
ATOM 3086 C CA . LEU A 1 396 ? 9.448 18.161 3.826 1.00 74.00 396 LEU A CA 1
ATOM 3087 C C . LEU A 1 396 ? 10.682 17.990 4.723 1.00 74.00 396 LEU A C 1
ATOM 3089 O O . LEU A 1 396 ? 11.126 18.948 5.355 1.00 74.00 396 LEU A O 1
ATOM 3093 N N . ASN A 1 397 ? 11.248 16.782 4.768 1.00 77.44 397 ASN A N 1
ATOM 3094 C CA . ASN A 1 397 ? 12.435 16.465 5.565 1.00 77.44 397 ASN A CA 1
ATOM 3095 C C . ASN A 1 397 ? 13.616 16.060 4.688 1.00 77.44 397 ASN A C 1
ATOM 3097 O O . ASN A 1 397 ? 13.533 15.091 3.936 1.00 77.44 397 ASN A O 1
ATOM 3101 N N . LEU A 1 398 ? 14.742 16.747 4.855 1.00 80.25 398 LEU A N 1
ATOM 3102 C CA . LEU A 1 398 ? 16.020 16.399 4.246 1.00 80.25 398 LEU A CA 1
ATOM 3103 C C . LEU A 1 398 ? 16.995 16.036 5.372 1.00 80.25 398 LEU A C 1
ATOM 3105 O O . LEU A 1 398 ? 17.630 16.912 5.952 1.00 80.25 398 LEU A O 1
ATOM 3109 N N . SER A 1 399 ? 17.127 14.748 5.695 1.00 71.25 399 SER A N 1
ATOM 3110 C CA . SER A 1 399 ? 17.969 14.293 6.814 1.00 71.25 399 SER A CA 1
ATOM 3111 C C . SER A 1 399 ? 19.151 13.445 6.336 1.00 71.25 399 SER A C 1
ATOM 3113 O O . SER A 1 399 ? 18.950 12.369 5.767 1.00 71.25 399 SER A O 1
ATOM 3115 N N . GLY A 1 400 ? 20.378 13.922 6.564 1.00 68.88 400 GLY A N 1
ATOM 3116 C CA . GLY A 1 400 ? 21.624 13.260 6.151 1.00 68.88 400 GLY A CA 1
ATOM 3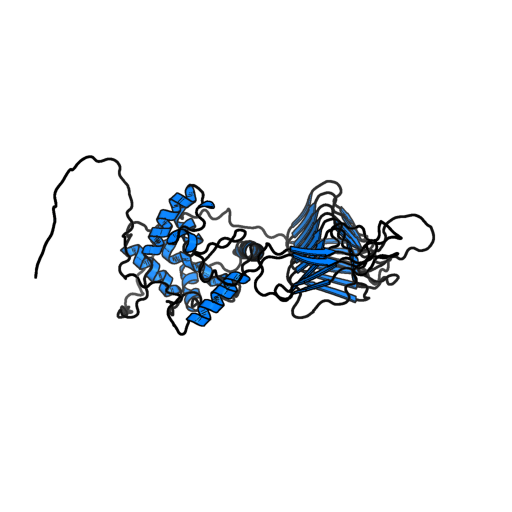117 C C . GLY A 1 400 ? 22.455 14.080 5.157 1.00 68.88 400 GLY A C 1
ATOM 3118 O O . GLY A 1 400 ? 21.942 14.962 4.470 1.00 68.88 400 GLY A O 1
ATOM 3119 N N . ALA A 1 401 ? 23.760 13.800 5.087 1.00 70.88 401 ALA A N 1
ATOM 3120 C CA . ALA A 1 401 ? 24.670 14.489 4.174 1.00 70.88 401 ALA A CA 1
ATOM 3121 C C . ALA A 1 401 ? 24.361 14.141 2.704 1.00 70.88 401 ALA A C 1
ATOM 3123 O O . ALA A 1 401 ? 24.087 12.987 2.370 1.00 70.88 401 ALA A O 1
ATOM 3124 N N . GLY A 1 402 ? 24.419 15.143 1.822 1.00 78.12 402 GLY A N 1
ATOM 3125 C CA . GLY A 1 402 ? 24.250 14.965 0.376 1.00 78.12 402 GLY A CA 1
ATOM 3126 C C . GLY A 1 402 ? 22.805 14.900 -0.127 1.00 78.12 402 GLY A C 1
ATOM 3127 O O . GLY A 1 402 ? 22.612 14.672 -1.318 1.00 78.12 402 GLY A O 1
ATOM 3128 N N . ASN A 1 403 ? 21.797 15.095 0.735 1.00 82.94 403 ASN A N 1
ATOM 3129 C CA . ASN A 1 403 ? 20.419 15.244 0.265 1.00 82.94 403 ASN A CA 1
ATOM 3130 C C . ASN A 1 403 ? 20.247 16.584 -0.453 1.00 82.94 403 ASN A C 1
ATOM 3132 O O . ASN A 1 403 ? 20.659 17.618 0.075 1.00 82.94 403 ASN A O 1
ATOM 3136 N N . MET A 1 404 ? 19.623 16.580 -1.629 1.00 82.38 404 MET A N 1
ATOM 3137 C CA . MET A 1 404 ? 19.499 17.791 -2.439 1.00 82.38 404 MET A CA 1
ATOM 3138 C C . MET A 1 404 ? 18.246 17.773 -3.311 1.00 82.38 404 MET A C 1
ATOM 3140 O O . MET A 1 404 ? 17.923 16.757 -3.920 1.00 82.38 404 MET A O 1
ATOM 3144 N N . ILE A 1 405 ? 17.575 18.921 -3.400 1.00 83.81 405 ILE A N 1
ATOM 3145 C CA . ILE A 1 405 ? 16.576 19.213 -4.430 1.00 83.81 405 ILE A CA 1
ATOM 3146 C C . ILE A 1 405 ? 17.122 20.393 -5.229 1.00 83.81 405 ILE A C 1
ATOM 3148 O O . ILE A 1 405 ? 17.298 21.478 -4.677 1.00 83.81 405 ILE A O 1
ATOM 3152 N N . GLU A 1 406 ? 17.426 20.179 -6.504 1.00 83.31 406 GLU A N 1
ATOM 3153 C CA . GLU A 1 406 ? 17.989 21.195 -7.390 1.00 83.31 406 GLU A CA 1
ATOM 3154 C C . GLU A 1 406 ? 17.179 21.310 -8.686 1.00 83.31 406 GLU A C 1
ATOM 3156 O O . GLU A 1 406 ? 16.737 20.314 -9.261 1.00 83.31 406 GLU A O 1
ATOM 3161 N N . ALA A 1 407 ? 16.955 22.549 -9.118 1.00 82.56 407 ALA A N 1
ATOM 3162 C CA . ALA A 1 407 ? 16.187 22.903 -10.306 1.00 82.56 407 ALA A CA 1
ATOM 3163 C C . ALA A 1 407 ? 16.697 24.229 -10.887 1.00 82.56 407 ALA A C 1
ATOM 3165 O O . ALA A 1 407 ? 17.344 24.997 -10.173 1.00 82.56 407 ALA A O 1
ATOM 3166 N N . GLN A 1 408 ? 16.370 24.538 -12.148 1.00 78.12 408 GLN A N 1
ATOM 3167 C CA . GLN A 1 408 ? 16.678 25.857 -12.724 1.00 78.12 408 GLN A CA 1
ATOM 3168 C C . GLN A 1 408 ? 15.914 26.969 -11.985 1.00 78.12 408 GLN A C 1
ATOM 3170 O O . GLN A 1 408 ? 16.487 27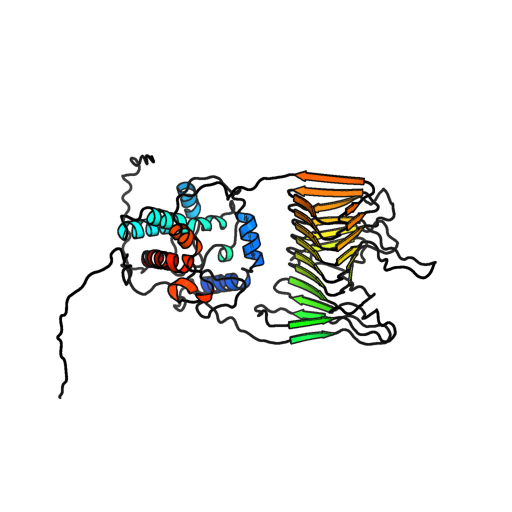.997 -11.631 1.00 78.12 408 GLN A O 1
ATOM 3175 N N . HIS A 1 409 ? 14.630 26.726 -11.711 1.00 77.75 409 HIS A N 1
ATOM 3176 C CA . HIS A 1 409 ? 13.802 27.523 -10.812 1.00 77.75 409 HIS A CA 1
ATOM 3177 C C . HIS A 1 409 ? 13.003 26.569 -9.917 1.00 77.75 409 HIS A C 1
ATOM 3179 O O . HIS A 1 409 ? 12.272 25.717 -10.424 1.00 77.75 409 HIS A O 1
ATOM 3185 N N . LEU A 1 410 ? 13.158 26.703 -8.596 1.00 76.75 410 LEU A N 1
ATOM 3186 C CA . LEU A 1 410 ? 12.478 25.876 -7.596 1.00 76.75 410 LEU A CA 1
ATOM 3187 C C . LEU A 1 410 ? 11.355 26.674 -6.925 1.00 76.75 410 LEU A C 1
ATOM 3189 O O . LEU A 1 410 ? 11.610 27.730 -6.345 1.00 76.75 410 LEU A O 1
ATOM 3193 N N . VAL A 1 411 ? 10.129 26.155 -6.972 1.00 74.19 411 VAL A N 1
ATOM 3194 C CA . VAL A 1 411 ? 8.966 26.709 -6.263 1.00 74.19 411 VAL A CA 1
ATOM 3195 C C . VAL A 1 411 ? 8.555 25.723 -5.175 1.00 74.19 411 VAL A C 1
ATOM 3197 O O . VAL A 1 411 ? 8.270 24.572 -5.481 1.00 74.19 411 VAL A O 1
ATOM 3200 N N . LEU A 1 412 ? 8.525 26.159 -3.912 1.00 69.94 412 LEU A N 1
ATOM 3201 C CA . LEU A 1 412 ? 8.076 25.348 -2.774 1.00 69.94 412 LEU A CA 1
ATOM 3202 C C . LEU A 1 412 ? 6.813 25.971 -2.168 1.00 69.94 412 LEU A C 1
ATOM 3204 O O . LEU A 1 412 ? 6.830 27.137 -1.776 1.00 69.94 412 LEU A O 1
ATOM 3208 N N . SER A 1 413 ? 5.733 25.199 -2.064 1.00 62.69 413 SER A N 1
ATOM 3209 C CA . SER A 1 413 ? 4.483 25.617 -1.416 1.00 62.69 413 SER A CA 1
ATOM 3210 C C . SER A 1 413 ? 4.010 24.508 -0.473 1.00 62.69 413 SER A C 1
ATOM 3212 O O . SER A 1 413 ? 3.485 23.493 -0.926 1.00 62.69 413 SER A O 1
ATOM 3214 N N . LEU A 1 414 ? 4.268 24.684 0.829 1.00 60.22 414 LEU A N 1
ATOM 3215 C CA . LEU A 1 414 ? 3.995 23.705 1.887 1.00 60.22 414 LEU A CA 1
ATOM 3216 C C . LEU A 1 414 ? 3.035 24.300 2.928 1.00 60.22 414 LEU A C 1
ATOM 3218 O O . LEU A 1 414 ? 3.300 25.382 3.456 1.00 60.22 414 LEU A O 1
ATOM 3222 N N . PHE A 1 415 ? 1.951 23.593 3.247 1.00 45.81 415 PHE A N 1
ATOM 3223 C CA . PHE A 1 415 ? 0.987 23.971 4.292 1.00 45.81 415 PHE A CA 1
ATOM 3224 C C . PHE A 1 415 ? 1.092 23.009 5.486 1.00 45.81 415 PHE A C 1
ATOM 3226 O O . PHE A 1 415 ? 1.126 21.800 5.284 1.00 45.81 415 PHE A O 1
ATOM 3233 N N . TYR A 1 416 ? 1.127 23.509 6.727 1.00 37.53 416 TYR A N 1
ATOM 3234 C CA . TYR A 1 416 ? 1.218 22.676 7.939 1.00 37.53 416 TYR A CA 1
ATOM 3235 C C . TYR A 1 416 ? -0.135 22.551 8.649 1.00 37.53 416 TYR A C 1
ATOM 3237 O O . TYR A 1 416 ? -0.854 23.539 8.780 1.00 37.53 416 TYR A O 1
ATOM 3245 N N . SER A 1 417 ? -0.424 21.360 9.181 1.00 28.64 417 SER A N 1
ATOM 3246 C CA . SER A 1 417 ? -1.466 21.118 10.187 1.00 28.64 417 SER A CA 1
ATOM 3247 C C . SER A 1 417 ? -0.864 20.323 11.357 1.00 28.64 417 SER A C 1
ATOM 3249 O O . SER A 1 417 ? 0.034 19.504 11.152 1.00 28.64 417 SER A O 1
ATOM 3251 N N . ILE A 1 418 ? -1.287 20.626 12.588 1.00 29.12 418 ILE A N 1
ATOM 3252 C CA . ILE A 1 418 ? -0.732 20.118 13.858 1.00 29.12 418 ILE A CA 1
ATOM 3253 C C . ILE A 1 418 ? -1.633 18.994 14.401 1.00 29.12 418 ILE A C 1
ATOM 3255 O O . ILE A 1 418 ? -2.846 19.163 14.440 1.00 29.12 418 ILE A O 1
ATOM 3259 N N . ASN A 1 419 ? -1.048 17.885 14.879 1.00 26.33 419 ASN A N 1
ATOM 3260 C CA . ASN A 1 419 ? -1.781 16.715 15.396 1.00 26.33 419 ASN A CA 1
ATOM 3261 C C . ASN A 1 419 ? -2.069 16.782 16.911 1.00 26.33 419 ASN A C 1
ATOM 3263 O O . ASN A 1 419 ? -1.187 17.116 17.710 1.00 26.33 419 ASN A O 1
ATOM 3267 N N . VAL A 1 420 ? -3.272 16.352 17.308 1.00 30.97 420 VAL A N 1
ATOM 3268 C CA . VAL A 1 420 ? -3.737 16.181 18.697 1.00 30.97 420 VAL A CA 1
ATOM 3269 C C . VAL A 1 420 ? -4.148 14.721 18.922 1.00 30.97 420 VAL A C 1
ATOM 3271 O O . VAL A 1 420 ? -4.907 14.187 18.131 1.00 30.97 420 VAL A O 1
ATOM 3274 N N . ALA A 1 421 ? -3.630 14.109 19.999 1.00 38.53 421 ALA A N 1
ATOM 3275 C CA . ALA A 1 421 ? -4.133 12.893 20.685 1.00 38.53 421 ALA A CA 1
ATOM 3276 C C . ALA A 1 421 ? -3.206 12.441 21.842 1.00 38.53 421 ALA A C 1
ATOM 3278 O O . ALA A 1 421 ? -3.570 11.589 22.638 1.00 38.53 421 ALA A O 1
ATOM 3279 N N . LYS A 1 422 ? -2.032 13.067 22.026 1.00 37.59 422 LYS A N 1
ATOM 3280 C CA . LYS A 1 422 ? -1.296 13.045 23.311 1.00 37.59 422 LYS A CA 1
ATOM 3281 C C . LYS A 1 422 ? -1.851 14.040 24.352 1.00 37.59 422 LYS A C 1
ATOM 3283 O O . LYS A 1 422 ? -1.244 14.208 25.402 1.00 37.59 422 LYS A O 1
ATOM 3288 N N . LYS A 1 423 ? -2.955 14.747 24.056 1.00 42.16 423 LYS A N 1
ATOM 3289 C CA . LYS A 1 423 ? -3.376 15.960 24.786 1.00 42.16 423 LYS A CA 1
ATOM 3290 C C . LYS A 1 423 ? -4.679 15.876 25.599 1.00 42.16 423 LYS A C 1
ATOM 3292 O O . LYS A 1 423 ? -4.922 16.822 26.335 1.00 42.16 423 LYS A O 1
ATOM 3297 N N . ASN A 1 424 ? -5.470 14.798 25.532 1.00 53.16 424 ASN A N 1
ATOM 3298 C CA . ASN A 1 424 ? -6.824 14.802 26.123 1.00 53.16 424 ASN A CA 1
ATOM 3299 C C . ASN A 1 424 ? -7.011 14.048 27.453 1.00 53.16 424 ASN A C 1
ATOM 3301 O O . ASN A 1 424 ? -8.152 13.851 27.836 1.00 53.16 424 ASN A O 1
ATOM 3305 N N . GLY A 1 425 ? -5.948 13.656 28.171 1.00 54.06 425 GLY A N 1
ATOM 3306 C CA . GLY A 1 425 ? -6.031 13.295 29.603 1.00 54.06 425 GLY A CA 1
ATOM 3307 C C . GLY A 1 425 ? -7.243 12.450 30.033 1.00 54.06 425 GLY A C 1
ATOM 3308 O O . GLY A 1 425 ? -7.898 12.814 31.003 1.00 54.06 425 GLY A O 1
ATOM 3309 N N . SER A 1 426 ? -7.568 11.382 29.290 1.00 64.31 426 SER A N 1
ATOM 3310 C CA . SER A 1 426 ? -8.735 10.537 29.584 1.00 64.31 426 SER A CA 1
ATOM 3311 C C . SER A 1 426 ? -8.672 9.998 31.014 1.00 64.31 426 SER A C 1
ATOM 3313 O O . SER A 1 426 ? -7.614 9.548 31.457 1.00 64.31 426 SER A O 1
ATOM 3315 N N . THR A 1 427 ? -9.803 10.034 31.717 1.00 73.12 427 THR A N 1
ATOM 3316 C CA . THR A 1 427 ? -9.965 9.506 33.080 1.00 73.12 427 THR A CA 1
ATOM 3317 C C . THR A 1 427 ? -10.327 8.020 33.105 1.00 73.12 427 THR A C 1
ATOM 3319 O O . THR A 1 427 ? -10.382 7.434 34.184 1.00 73.12 427 THR A O 1
ATOM 3322 N N . LEU A 1 428 ? -10.557 7.395 31.941 1.00 79.12 428 LEU A N 1
ATOM 3323 C CA . LEU A 1 428 ? -10.879 5.971 31.861 1.00 79.12 428 LEU A CA 1
ATOM 3324 C C . LEU A 1 428 ? -9.696 5.109 32.338 1.00 79.12 428 LEU A C 1
ATOM 3326 O O . LEU A 1 428 ? -8.559 5.338 31.912 1.00 79.12 428 LEU A O 1
ATOM 3330 N N . PRO A 1 429 ? -9.944 4.094 33.185 1.00 84.38 429 PRO A N 1
ATOM 3331 C CA . PRO A 1 429 ? -8.891 3.222 33.687 1.00 84.38 429 PRO A CA 1
ATOM 3332 C C . PRO A 1 429 ? -8.372 2.282 32.582 1.00 84.38 429 PRO A C 1
ATOM 3334 O O . PRO A 1 429 ? -9.067 2.018 31.601 1.00 84.38 429 PRO A O 1
ATOM 3337 N N . SER A 1 430 ? -7.155 1.740 32.739 1.00 82.50 430 SER A N 1
ATOM 3338 C CA . SER A 1 430 ? -6.531 0.833 31.747 1.00 82.50 430 SER A CA 1
ATOM 3339 C C . SER A 1 430 ? -7.449 -0.329 31.299 1.00 82.50 430 SER A C 1
ATOM 3341 O O . SER A 1 430 ? -7.596 -0.525 30.087 1.00 82.50 430 SER A O 1
ATOM 3343 N N . PRO A 1 431 ? -8.189 -1.011 32.202 1.00 84.94 431 PRO A N 1
ATOM 3344 C CA . PRO A 1 431 ? -9.159 -2.038 31.817 1.00 84.94 431 PRO A CA 1
ATOM 3345 C C . PRO A 1 431 ? -10.247 -1.563 30.843 1.00 84.94 431 PRO A C 1
ATOM 3347 O O . PRO A 1 431 ? -10.608 -2.303 29.932 1.00 84.94 431 PRO A O 1
ATOM 3350 N N . ALA A 1 432 ? -10.745 -0.330 30.985 1.00 82.81 432 ALA A N 1
ATOM 3351 C CA . ALA A 1 432 ? -11.766 0.230 30.096 1.00 82.81 432 ALA A CA 1
ATOM 3352 C C . ALA A 1 432 ? -11.238 0.378 28.664 1.00 82.81 432 ALA A C 1
ATOM 3354 O O . ALA A 1 432 ? -11.876 -0.040 27.698 1.00 82.81 432 ALA A O 1
ATOM 3355 N N . LEU A 1 433 ? -10.026 0.925 28.529 1.00 81.56 433 LEU A N 1
ATOM 3356 C CA . LEU A 1 433 ? -9.361 1.097 27.235 1.00 81.56 433 LEU A CA 1
ATOM 3357 C C . LEU A 1 433 ? -9.047 -0.254 26.583 1.00 81.56 433 LEU A C 1
ATOM 3359 O O . LEU A 1 433 ? -9.149 -0.396 25.363 1.00 81.56 433 LEU A O 1
ATOM 3363 N N . PHE A 1 434 ? -8.692 -1.250 27.396 1.00 80.88 434 PHE A N 1
ATOM 3364 C CA . PHE A 1 434 ? -8.465 -2.614 26.939 1.00 80.88 434 PHE A CA 1
ATOM 3365 C C . PHE A 1 434 ? -9.755 -3.263 26.419 1.00 80.88 434 PHE A C 1
ATOM 3367 O O . PHE A 1 434 ? -9.744 -3.850 25.338 1.00 80.88 434 PHE A O 1
ATOM 3374 N N . ILE A 1 435 ? -10.878 -3.100 27.127 1.00 83.94 435 ILE A N 1
ATOM 3375 C CA . ILE A 1 435 ? -12.189 -3.610 26.699 1.00 83.94 435 ILE A CA 1
ATOM 3376 C C . ILE A 1 435 ? -12.608 -2.997 25.366 1.00 83.94 435 ILE A C 1
ATOM 3378 O O . ILE A 1 435 ? -12.885 -3.731 24.419 1.00 83.94 435 ILE A O 1
ATOM 3382 N N . ILE A 1 436 ? -12.574 -1.668 25.244 1.00 82.12 436 ILE A N 1
ATOM 3383 C CA . ILE A 1 436 ? -12.947 -0.976 23.998 1.00 82.12 436 ILE A CA 1
ATOM 3384 C C . ILE A 1 436 ? -12.147 -1.530 22.815 1.00 82.12 436 ILE A C 1
ATOM 3386 O O . ILE A 1 436 ? -12.685 -1.725 21.730 1.00 82.12 436 ILE A O 1
ATOM 3390 N N . ARG A 1 437 ? -10.870 -1.849 23.033 1.00 79.88 437 ARG A N 1
ATOM 3391 C CA . ARG A 1 437 ? -9.985 -2.340 21.981 1.00 79.88 437 ARG A CA 1
ATOM 3392 C C . ARG A 1 437 ? -10.172 -3.817 21.628 1.00 79.88 437 ARG A C 1
ATOM 3394 O O . ARG A 1 437 ? -9.947 -4.173 20.475 1.00 79.88 437 ARG A O 1
ATOM 3401 N N . PHE A 1 438 ? -10.504 -4.669 22.596 1.00 81.19 438 PHE A N 1
ATOM 3402 C CA . PHE A 1 438 ? -10.395 -6.124 22.441 1.00 81.19 438 PHE A CA 1
ATOM 3403 C C . PHE A 1 438 ? -11.693 -6.898 22.707 1.00 81.19 438 PHE A C 1
ATOM 3405 O O . PHE A 1 438 ? -11.671 -8.124 22.624 1.00 81.19 438 PHE A O 1
ATOM 3412 N N . HIS A 1 439 ? -12.820 -6.234 22.990 1.00 79.94 439 HIS A N 1
ATOM 3413 C CA . HIS A 1 439 ? -14.104 -6.906 23.265 1.00 79.94 439 HIS A CA 1
ATOM 3414 C C . HIS A 1 439 ? -14.582 -7.796 22.113 1.00 79.94 439 HIS A C 1
ATOM 3416 O O . HIS A 1 439 ? -15.224 -8.809 22.368 1.00 79.94 439 HIS A O 1
ATOM 3422 N N . SER A 1 440 ? -14.190 -7.472 20.876 1.00 81.31 440 SER A N 1
ATOM 3423 C CA . SER A 1 440 ? -14.473 -8.271 19.679 1.00 81.31 440 SER A CA 1
ATOM 3424 C C . SER A 1 440 ? -13.334 -9.230 19.286 1.00 81.31 440 SER A C 1
ATOM 3426 O O . SER A 1 440 ? -13.303 -9.727 18.163 1.00 81.31 440 SER A O 1
ATOM 3428 N N . PHE A 1 441 ? -12.350 -9.499 20.157 1.00 81.31 441 PHE A N 1
ATOM 3429 C CA . PHE A 1 441 ? -11.222 -10.410 19.880 1.00 81.31 441 PHE A CA 1
ATOM 3430 C C . PHE A 1 441 ? -11.457 -11.816 20.463 1.00 81.31 441 PHE A C 1
ATOM 3432 O O . PHE A 1 441 ? -10.699 -12.312 21.304 1.00 81.31 441 PHE A O 1
ATOM 3439 N N . TYR A 1 442 ? -12.514 -12.478 19.991 1.00 79.25 442 TYR A N 1
ATOM 3440 C CA . TYR A 1 442 ? -12.987 -13.775 20.492 1.00 79.25 442 TYR A CA 1
ATOM 3441 C C . TYR A 1 442 ? -11.954 -14.910 20.476 1.00 79.25 442 TYR A C 1
ATOM 3443 O O . TYR A 1 442 ? -11.863 -15.611 21.493 1.00 79.25 442 TYR A O 1
ATOM 3451 N N . PRO A 1 443 ? -11.113 -15.065 19.429 1.00 80.00 443 PRO A N 1
ATOM 3452 C CA . PRO A 1 443 ? -10.021 -16.037 19.449 1.00 80.00 443 PRO A CA 1
ATOM 3453 C C . PRO A 1 443 ? -9.131 -15.936 20.696 1.00 80.00 443 PRO A C 1
ATOM 3455 O O . PRO A 1 443 ? -8.710 -16.956 21.235 1.00 80.00 443 PRO A O 1
ATOM 3458 N N . LEU A 1 444 ? -8.892 -14.723 21.210 1.00 81.12 444 LEU A N 1
ATOM 3459 C CA . LEU A 1 444 ? -8.067 -14.505 22.398 1.00 81.12 444 LEU A CA 1
ATOM 3460 C C . LEU A 1 444 ? -8.809 -14.839 23.696 1.00 81.12 444 LEU A C 1
ATOM 3462 O O . LEU A 1 444 ? -8.319 -15.615 24.517 1.00 81.12 444 LEU A O 1
ATOM 3466 N N . HIS A 1 445 ? -9.974 -14.230 23.926 1.00 75.06 445 HIS A N 1
ATOM 3467 C CA . HIS A 1 445 ? -10.600 -14.277 25.251 1.00 75.06 445 HIS A CA 1
ATOM 3468 C C . HIS A 1 445 ? -11.533 -15.475 25.470 1.00 75.06 445 HIS A C 1
ATOM 3470 O O . HIS A 1 445 ? -11.751 -15.841 26.629 1.00 75.06 445 HIS A O 1
ATOM 3476 N N . ARG A 1 446 ? -12.068 -16.085 24.401 1.00 74.56 446 ARG A N 1
ATOM 3477 C CA . ARG A 1 446 ? -12.946 -17.268 24.466 1.00 74.56 446 ARG A CA 1
ATOM 3478 C C . ARG A 1 446 ? -12.152 -18.563 24.296 1.00 74.56 446 ARG A C 1
ATOM 3480 O O . ARG A 1 446 ? -12.236 -19.434 25.154 1.00 74.56 446 ARG A O 1
ATOM 3487 N N . GLU A 1 447 ? -11.340 -18.640 23.245 1.00 73.69 447 GLU A N 1
ATOM 3488 C CA . GLU A 1 447 ? -10.650 -19.876 22.837 1.00 73.69 447 GLU A CA 1
ATOM 3489 C C . GLU A 1 447 ? -9.195 -19.964 23.337 1.00 73.69 447 GLU A C 1
ATOM 3491 O O . GLU A 1 447 ? -8.585 -21.031 23.318 1.00 73.69 447 GLU A O 1
ATOM 3496 N N . GLY A 1 448 ? -8.621 -18.857 23.827 1.00 77.44 448 GLY A N 1
ATOM 3497 C CA . GLY A 1 448 ? -7.242 -18.824 24.331 1.00 77.44 448 GLY A CA 1
ATOM 3498 C C . GLY A 1 448 ? -6.162 -18.839 23.240 1.00 77.44 448 GLY A C 1
ATOM 3499 O O . GLY A 1 448 ? -4.985 -19.067 23.543 1.00 77.44 448 GLY A O 1
ATOM 3500 N N . GLY A 1 449 ? -6.535 -18.575 21.986 1.00 76.00 449 GLY A N 1
ATOM 3501 C CA . GLY A 1 449 ? -5.611 -18.334 20.881 1.00 76.00 449 GLY A CA 1
ATOM 3502 C C . GLY A 1 449 ? -4.767 -17.078 21.115 1.00 76.00 449 GLY A C 1
ATOM 3503 O O . GLY A 1 449 ? -5.124 -16.200 21.893 1.00 76.00 449 GLY A O 1
ATOM 3504 N N . TYR A 1 450 ? -3.612 -16.977 20.456 1.00 82.25 450 TYR A N 1
ATOM 3505 C CA . TYR A 1 450 ? -2.744 -15.782 20.485 1.00 82.25 450 TYR A CA 1
ATOM 3506 C C . TYR A 1 450 ? -2.199 -15.324 21.855 1.00 82.25 450 TYR A C 1
ATOM 3508 O O . TYR A 1 450 ? -1.556 -14.278 21.930 1.00 82.25 450 TYR A O 1
ATOM 3516 N N . THR A 1 451 ? -2.351 -16.104 22.929 1.00 83.00 451 THR A N 1
ATOM 3517 C CA . THR A 1 451 ? -1.832 -15.749 24.271 1.00 83.00 451 THR A CA 1
ATOM 3518 C C . THR A 1 451 ? -0.322 -15.492 24.313 1.00 83.00 451 THR A C 1
ATOM 3520 O O . THR A 1 451 ? 0.156 -14.725 25.141 1.00 83.00 451 THR A O 1
ATOM 3523 N N . HIS A 1 452 ? 0.437 -16.065 23.377 1.00 81.44 452 HIS A N 1
ATOM 3524 C CA . HIS A 1 452 ? 1.872 -15.820 23.216 1.00 81.44 452 HIS A CA 1
ATOM 3525 C C . HIS A 1 452 ? 2.230 -14.381 22.785 1.00 81.44 452 HIS A C 1
ATOM 3527 O O . HIS A 1 452 ? 3.406 -14.024 22.815 1.00 81.44 452 HIS A O 1
ATOM 3533 N N . LEU A 1 453 ? 1.251 -13.568 22.365 1.00 80.88 453 LEU A N 1
ATOM 3534 C CA . LEU A 1 453 ? 1.427 -12.153 22.010 1.00 80.88 453 LEU A CA 1
ATOM 3535 C C . LEU A 1 453 ? 1.165 -11.194 23.184 1.00 80.88 453 LEU A C 1
ATOM 3537 O O . LEU A 1 453 ? 1.378 -9.993 23.034 1.00 80.88 453 LEU A O 1
ATOM 3541 N N . MET A 1 454 ? 0.692 -11.702 24.326 1.00 81.75 454 MET A N 1
ATOM 3542 C CA . MET A 1 454 ? 0.302 -10.891 25.481 1.00 81.75 454 MET A CA 1
ATOM 3543 C C . MET A 1 454 ? 1.499 -10.509 26.359 1.00 81.75 454 MET A C 1
ATOM 3545 O O . MET A 1 454 ? 2.420 -11.304 26.558 1.00 81.75 454 MET A O 1
ATOM 3549 N N . ASN A 1 455 ? 1.447 -9.312 26.944 1.00 82.31 455 ASN A N 1
ATOM 3550 C CA . ASN A 1 455 ? 2.319 -8.900 28.047 1.00 82.31 455 ASN A CA 1
ATOM 3551 C C . ASN A 1 455 ? 1.617 -9.054 29.420 1.00 82.31 455 ASN A C 1
ATOM 3553 O O . ASN A 1 455 ? 0.465 -9.477 29.498 1.00 82.31 455 ASN A O 1
ATOM 3557 N N . GLU A 1 456 ? 2.313 -8.728 30.515 1.00 82.06 456 GLU A N 1
ATOM 3558 C CA . GLU A 1 456 ? 1.780 -8.864 31.884 1.00 82.06 456 GLU A CA 1
ATOM 3559 C C . GLU A 1 456 ? 0.520 -8.012 32.133 1.00 82.06 456 GLU A C 1
ATOM 3561 O O . GLU A 1 456 ? -0.438 -8.504 32.727 1.00 82.06 456 GLU A O 1
ATOM 3566 N N . GLU A 1 457 ? 0.479 -6.778 31.623 1.00 81.88 457 GLU A N 1
ATOM 3567 C CA . GLU A 1 457 ? -0.683 -5.884 31.737 1.00 81.88 457 GLU A CA 1
ATOM 3568 C C . GLU A 1 457 ? -1.887 -6.429 30.949 1.00 81.88 457 GLU A C 1
ATOM 3570 O O . GLU A 1 457 ? -3.015 -6.422 31.448 1.00 81.88 457 GLU A O 1
ATOM 3575 N N . ASP A 1 458 ? -1.661 -6.979 29.751 1.00 82.94 458 ASP A N 1
ATOM 3576 C CA . ASP A 1 458 ? -2.717 -7.603 28.944 1.00 82.94 458 ASP A CA 1
ATOM 3577 C C . ASP A 1 458 ? -3.345 -8.796 29.682 1.00 82.94 458 ASP A C 1
ATOM 3579 O O . ASP A 1 458 ? -4.558 -9.003 29.627 1.00 82.94 458 ASP A O 1
ATOM 3583 N N . VAL A 1 459 ? -2.533 -9.587 30.396 1.00 82.88 459 VAL A N 1
ATOM 3584 C CA . VAL A 1 459 ? -3.000 -10.741 31.185 1.00 82.88 459 VAL A CA 1
ATOM 3585 C C . VAL A 1 459 ? -3.867 -10.296 32.363 1.00 82.88 459 VAL A C 1
ATOM 3587 O O . VAL A 1 459 ? -4.859 -10.959 32.684 1.00 82.88 459 VAL A O 1
ATOM 3590 N N . GLU A 1 460 ? -3.532 -9.177 33.003 1.00 83.69 460 GLU A N 1
ATOM 3591 C CA . GLU A 1 460 ? -4.348 -8.601 34.073 1.00 83.69 460 GLU A CA 1
ATOM 3592 C C . GLU A 1 460 ? -5.673 -8.046 33.539 1.00 83.69 460 GLU A C 1
ATOM 3594 O O . GLU A 1 460 ? -6.737 -8.372 34.076 1.00 83.69 460 GLU A O 1
ATOM 3599 N N . ASN A 1 461 ? -5.625 -7.293 32.440 1.00 85.19 461 ASN A N 1
ATOM 3600 C CA . ASN A 1 461 ? -6.801 -6.689 31.818 1.00 85.19 461 ASN A CA 1
ATOM 3601 C C . ASN A 1 461 ? -7.738 -7.718 31.162 1.00 85.19 461 ASN A C 1
ATOM 3603 O O . ASN A 1 461 ? -8.954 -7.512 31.134 1.00 85.19 461 ASN A O 1
ATOM 3607 N N . LEU A 1 462 ? -7.222 -8.869 30.710 1.00 83.31 462 LEU A N 1
ATOM 3608 C CA . LEU A 1 462 ? -8.030 -9.952 30.134 1.00 83.31 462 LEU A CA 1
ATOM 3609 C C . LEU A 1 462 ? -9.118 -10.457 31.099 1.00 83.31 462 LEU A C 1
ATOM 3611 O O . LEU A 1 462 ? -10.170 -10.921 30.656 1.00 83.31 462 LEU A O 1
ATOM 3615 N N . LYS A 1 463 ? -8.904 -10.346 32.416 1.00 84.75 463 LYS A N 1
ATOM 3616 C CA . LYS A 1 463 ? -9.915 -10.700 33.427 1.00 84.75 463 LYS A CA 1
ATOM 3617 C C . LYS A 1 463 ? -11.158 -9.817 33.300 1.00 84.75 463 LYS A C 1
ATOM 3619 O O . LYS A 1 463 ? -12.270 -10.337 33.299 1.00 84.75 463 LYS A O 1
ATOM 3624 N N . TRP A 1 464 ? -10.964 -8.511 33.127 1.00 82.19 464 TRP A N 1
ATOM 3625 C CA . TRP A 1 464 ? -12.043 -7.537 32.948 1.00 82.19 464 TRP A CA 1
ATOM 3626 C C . TRP A 1 464 ? -12.742 -7.689 31.598 1.00 82.19 464 TRP A C 1
ATOM 3628 O O . TRP A 1 464 ? -13.958 -7.548 31.518 1.00 82.19 464 TRP A O 1
ATOM 3638 N N . LEU A 1 465 ? -12.002 -8.075 30.557 1.00 81.88 465 LEU A N 1
ATOM 3639 C CA . LEU A 1 465 ? -12.585 -8.379 29.251 1.00 81.88 465 LEU A CA 1
ATOM 3640 C C . LEU A 1 465 ? -13.548 -9.572 29.294 1.00 81.88 465 LEU A C 1
ATOM 3642 O O . LEU A 1 465 ? -14.626 -9.532 28.706 1.00 81.88 465 LEU A O 1
ATOM 3646 N N . LYS A 1 466 ? -13.179 -10.632 30.020 1.00 79.81 466 LYS A N 1
ATOM 3647 C CA . LYS A 1 466 ? -14.048 -11.803 30.206 1.00 79.81 466 LYS A CA 1
ATOM 3648 C C . LYS A 1 466 ? -15.324 -11.446 30.964 1.00 79.81 466 LYS A C 1
ATOM 3650 O O . LYS A 1 466 ? -16.392 -11.917 30.604 1.00 79.81 466 LYS A O 1
ATOM 3655 N N . VAL A 1 467 ? -15.211 -10.593 31.978 1.00 79.94 467 VAL A N 1
ATOM 3656 C CA . VAL A 1 467 ? -16.345 -10.091 32.769 1.00 79.94 467 VAL A CA 1
ATOM 3657 C C . VAL A 1 467 ? -17.306 -9.297 31.894 1.00 79.94 467 VAL A C 1
ATOM 3659 O O . VAL A 1 467 ? -18.509 -9.545 31.915 1.00 79.94 467 VAL A O 1
ATOM 3662 N N . PHE A 1 468 ? -16.759 -8.383 31.094 1.00 80.44 468 PHE A N 1
ATOM 3663 C CA . PHE A 1 468 ? -17.525 -7.580 30.154 1.00 80.44 468 PHE A CA 1
ATOM 3664 C C . PHE A 1 468 ? -18.340 -8.463 29.199 1.00 80.44 468 PHE A C 1
ATOM 3666 O O . PHE A 1 468 ? -19.558 -8.342 29.151 1.00 80.44 468 PHE A O 1
ATOM 3673 N N . ASN A 1 469 ? -17.692 -9.426 28.536 1.00 71.38 469 ASN A N 1
ATOM 3674 C CA . ASN A 1 469 ? -18.342 -10.281 27.538 1.00 71.38 469 ASN A CA 1
ATOM 3675 C C . ASN A 1 469 ? -19.332 -11.305 28.117 1.00 71.38 469 ASN A C 1
ATOM 3677 O O . ASN A 1 469 ? -20.225 -11.743 27.402 1.00 71.38 469 ASN A O 1
ATOM 3681 N N . ILE A 1 470 ? -19.217 -11.684 29.395 1.00 67.38 470 ILE A N 1
ATOM 3682 C CA . ILE A 1 470 ? -20.228 -12.528 30.064 1.00 67.38 470 ILE A CA 1
ATOM 3683 C C . ILE A 1 470 ? -21.526 -11.742 30.317 1.00 67.38 470 ILE A C 1
ATOM 3685 O O . ILE A 1 470 ? -22.594 -12.338 30.388 1.00 67.38 470 ILE A O 1
ATOM 3689 N N . SER A 1 471 ? -21.449 -10.418 30.444 1.00 56.47 471 SER A N 1
ATOM 3690 C CA . SER A 1 471 ? -22.564 -9.578 30.907 1.00 56.47 471 SER A CA 1
ATOM 3691 C C . SER A 1 471 ? -23.397 -8.974 29.771 1.00 56.47 471 SER A C 1
ATOM 3693 O O . SER A 1 471 ? -24.388 -8.296 30.033 1.00 56.47 471 SER A O 1
ATOM 3695 N N . LEU A 1 472 ? -22.998 -9.189 28.514 1.00 53.88 472 LEU A N 1
ATOM 3696 C CA . LEU A 1 472 ? -23.736 -8.714 27.344 1.00 53.88 472 LEU A CA 1
ATOM 3697 C C . LEU A 1 472 ? -24.974 -9.610 27.094 1.00 53.88 472 LEU A C 1
ATOM 3699 O O . LEU A 1 472 ? -24.880 -10.829 27.270 1.00 53.88 472 LEU A O 1
ATOM 3703 N N . PRO A 1 473 ? -26.141 -9.037 26.735 1.00 43.88 473 PRO A N 1
ATOM 3704 C CA . PRO A 1 473 ? -27.379 -9.801 26.555 1.00 43.88 473 PRO A CA 1
ATOM 3705 C C . PRO A 1 473 ? -27.331 -10.791 25.371 1.00 43.88 473 PRO A C 1
ATOM 3707 O O . PRO A 1 473 ? -26.794 -10.475 24.314 1.00 43.88 473 PRO A O 1
ATOM 3710 N N . ASN A 1 474 ? -27.931 -11.980 25.559 1.00 40.03 474 ASN A N 1
ATOM 3711 C CA . ASN A 1 474 ? -28.201 -12.984 24.515 1.00 40.03 474 ASN A CA 1
ATOM 3712 C C . ASN A 1 474 ? -29.539 -12.665 23.817 1.00 40.03 474 ASN A C 1
ATOM 3714 O O . ASN A 1 474 ? -30.522 -12.392 24.510 1.00 40.03 474 ASN A O 1
ATOM 3718 N N . PHE A 1 475 ? -29.621 -12.814 22.492 1.00 34.84 475 PHE A N 1
ATOM 3719 C CA . PHE A 1 475 ? -30.900 -12.949 21.785 1.00 34.84 475 PHE A CA 1
ATOM 3720 C C . PHE A 1 475 ? -31.307 -14.429 21.733 1.00 34.84 475 PHE A C 1
ATOM 3722 O O . PHE A 1 475 ? -30.892 -15.161 20.843 1.00 34.84 475 PHE A O 1
ATOM 3729 N N . ASP A 1 476 ? -32.142 -14.869 22.676 1.00 29.11 476 ASP A N 1
ATOM 3730 C CA . ASP A 1 476 ? -33.024 -16.021 22.456 1.00 29.11 476 ASP A CA 1
ATOM 3731 C C . ASP A 1 476 ? -34.421 -15.458 22.142 1.00 29.11 476 ASP A C 1
ATOM 3733 O O . ASP A 1 476 ? -34.979 -14.682 22.919 1.00 29.11 476 ASP A O 1
ATOM 3737 N N . GLY A 1 477 ? -34.974 -15.819 20.982 1.00 29.75 477 GLY A N 1
ATOM 3738 C CA . GLY A 1 477 ? -36.172 -15.226 20.369 1.00 29.75 477 GLY A CA 1
ATOM 3739 C C . GLY A 1 477 ? -37.522 -15.411 21.079 1.00 29.75 477 GLY A C 1
ATOM 3740 O O . GLY A 1 477 ? -38.544 -15.284 20.414 1.00 29.75 477 GLY A O 1
ATOM 3741 N N . ASP A 1 478 ? -37.567 -15.661 22.391 1.00 27.61 478 ASP A N 1
ATOM 3742 C CA . ASP A 1 478 ? -38.800 -16.038 23.106 1.00 27.61 478 ASP A CA 1
ATOM 3743 C C . ASP A 1 478 ? -39.086 -15.214 24.391 1.00 27.61 478 ASP A C 1
ATOM 3745 O O . ASP A 1 478 ? -39.731 -15.705 25.321 1.00 27.61 478 ASP A O 1
ATOM 3749 N N . GLY A 1 479 ? -38.640 -13.955 24.483 1.00 29.11 479 GLY A N 1
ATOM 3750 C CA . GLY A 1 479 ? -38.934 -13.068 25.624 1.00 29.11 479 GLY A CA 1
ATOM 3751 C C . GLY A 1 479 ? -39.749 -11.834 25.232 1.00 29.11 479 GLY A C 1
ATOM 3752 O O . GLY A 1 479 ? -39.299 -11.051 24.403 1.00 29.11 479 GLY A O 1
ATOM 3753 N N . GLU A 1 480 ? -40.937 -11.644 25.821 1.00 24.86 480 GLU A N 1
ATOM 3754 C CA . GLU A 1 480 ? -41.807 -10.480 25.569 1.00 24.86 480 GLU A CA 1
ATOM 3755 C C . GLU A 1 480 ? -41.059 -9.135 25.718 1.00 24.86 480 GLU A C 1
ATOM 3757 O O . GLU A 1 480 ? -40.299 -8.958 26.676 1.00 24.86 480 GLU A O 1
ATOM 3762 N N . PRO A 1 481 ? -41.290 -8.157 24.819 1.00 27.86 481 PRO A N 1
ATOM 3763 C CA . PRO A 1 481 ? -40.649 -6.853 24.903 1.00 27.86 481 PRO A CA 1
ATOM 3764 C C . PRO A 1 481 ? -41.153 -6.089 26.134 1.00 27.86 481 PRO A C 1
ATOM 3766 O O . PRO A 1 481 ? -42.357 -5.929 26.336 1.00 27.86 481 PRO A O 1
ATOM 3769 N N . CYS A 1 482 ? -40.228 -5.569 26.944 1.00 25.78 482 CYS A N 1
ATOM 3770 C CA . CYS A 1 482 ? -40.559 -4.586 27.973 1.00 25.78 482 CYS A CA 1
ATOM 3771 C C . CYS A 1 482 ? -41.120 -3.320 27.305 1.00 25.78 482 CYS A C 1
ATOM 3773 O O . CYS A 1 482 ? -40.387 -2.585 26.643 1.00 25.78 482 CYS A O 1
ATOM 3775 N N . GLU A 1 483 ? -42.409 -3.043 27.506 1.00 23.58 483 GLU A N 1
ATOM 3776 C CA . GLU A 1 483 ? -43.028 -1.767 27.144 1.00 23.58 483 GLU A CA 1
ATOM 3777 C C . GLU A 1 483 ? -42.360 -0.618 27.919 1.00 23.58 483 GLU A C 1
ATOM 3779 O O . GLU A 1 483 ? -42.513 -0.478 29.136 1.00 23.58 483 GLU A O 1
ATOM 3784 N N . ILE A 1 484 ? -41.626 0.237 27.207 1.00 30.14 484 ILE A N 1
ATOM 3785 C CA . ILE A 1 484 ? -41.156 1.519 27.733 1.00 30.14 484 ILE A CA 1
ATOM 3786 C C . ILE A 1 484 ? -42.339 2.494 27.659 1.00 30.14 484 ILE A C 1
ATOM 3788 O O . ILE A 1 484 ? -42.646 3.044 26.602 1.00 30.14 484 ILE A O 1
ATOM 3792 N N . ASN A 1 485 ? -43.036 2.688 28.781 1.00 26.16 485 ASN A N 1
ATOM 3793 C CA . ASN A 1 485 ? -44.110 3.677 28.893 1.00 26.16 485 ASN A CA 1
ATOM 3794 C C . ASN A 1 485 ? -43.543 5.107 28.807 1.00 26.16 485 ASN A C 1
ATOM 3796 O O . ASN A 1 485 ? -42.721 5.519 29.625 1.00 26.16 485 ASN A O 1
ATOM 3800 N N . GLY A 1 486 ? -44.001 5.862 27.806 1.00 27.98 486 GLY A N 1
ATOM 3801 C CA . GLY A 1 486 ? -43.451 7.149 27.361 1.00 27.98 486 GLY A CA 1
ATOM 3802 C C . GLY A 1 486 ? -43.781 8.393 28.196 1.00 27.98 486 GLY A C 1
ATOM 3803 O O . GLY A 1 486 ? -43.929 9.459 27.609 1.00 27.98 486 GLY A O 1
ATOM 3804 N N . ASP A 1 487 ? -43.863 8.302 29.526 1.00 27.00 487 ASP A N 1
ATOM 3805 C CA . ASP A 1 487 ? -44.325 9.421 30.376 1.00 27.00 487 ASP A CA 1
ATOM 3806 C C . ASP A 1 487 ? -43.279 10.012 31.349 1.00 27.00 487 ASP A C 1
ATOM 3808 O O . ASP A 1 487 ? -43.640 10.723 32.285 1.00 27.00 487 ASP A O 1
ATOM 3812 N N . SER A 1 488 ? -41.970 9.810 31.145 1.00 29.20 488 SER A N 1
ATOM 3813 C CA . SER A 1 488 ? -40.943 10.394 32.042 1.00 29.20 488 SER A CA 1
ATOM 3814 C C . SER A 1 488 ? -39.753 11.063 31.345 1.00 29.20 488 SER A C 1
ATOM 3816 O O . SER A 1 488 ? -38.628 10.998 31.833 1.00 29.20 488 SER A O 1
ATOM 3818 N N . LEU A 1 489 ? -39.982 11.728 30.212 1.00 29.05 489 LEU A N 1
ATOM 3819 C CA . LEU A 1 489 ? -38.930 12.377 29.411 1.00 29.05 489 LEU A CA 1
ATOM 3820 C C . LEU A 1 489 ? -38.568 13.818 29.831 1.00 29.05 489 LEU A C 1
ATOM 3822 O O . LEU A 1 489 ? -37.885 14.501 29.077 1.00 29.05 489 LEU A O 1
ATOM 3826 N N . ASN A 1 490 ? -38.990 14.296 31.010 1.00 26.70 490 ASN A N 1
ATOM 3827 C CA . ASN A 1 490 ? -38.809 15.708 31.387 1.00 26.70 490 ASN A CA 1
ATOM 3828 C C . ASN A 1 490 ? -37.959 16.008 32.627 1.00 26.70 490 ASN A C 1
ATOM 3830 O O . ASN A 1 490 ? -37.774 17.186 32.896 1.00 26.70 490 ASN A O 1
ATOM 3834 N N . ASP A 1 491 ? -37.379 15.035 33.333 1.00 25.69 491 ASP A N 1
ATOM 3835 C CA . ASP A 1 491 ? -36.552 15.347 34.513 1.00 25.69 491 ASP A CA 1
ATOM 3836 C C . ASP A 1 491 ? -35.301 14.462 34.589 1.00 25.69 491 ASP A C 1
ATOM 3838 O O . ASP A 1 491 ? -35.225 13.524 35.380 1.00 25.69 491 ASP A O 1
ATOM 3842 N N . VAL A 1 492 ? -34.291 14.772 33.773 1.00 25.16 492 VAL A N 1
ATOM 3843 C CA . VAL A 1 492 ? -32.907 14.351 34.039 1.00 25.16 492 VAL A CA 1
ATOM 3844 C C . VAL A 1 492 ? -31.981 15.545 33.794 1.00 25.16 492 VAL A C 1
ATOM 3846 O O . VAL A 1 492 ? -31.363 15.685 32.741 1.00 25.16 492 VAL A O 1
ATOM 3849 N N . GLU A 1 493 ? -31.888 16.439 34.780 1.00 21.66 493 GLU A N 1
ATOM 3850 C CA . GLU A 1 493 ? -30.727 17.323 34.914 1.00 21.66 493 GLU A CA 1
ATOM 3851 C C . GLU A 1 493 ? -29.543 16.478 35.409 1.00 21.66 493 GLU A C 1
ATOM 3853 O O . GLU A 1 493 ? -29.397 16.212 36.602 1.00 21.66 493 GLU A O 1
ATOM 3858 N N . CYS A 1 494 ? -28.680 16.031 34.493 1.00 24.33 494 CYS A N 1
ATOM 3859 C CA . CYS A 1 494 ? -27.363 15.516 34.861 1.00 24.33 494 CYS A CA 1
ATOM 3860 C C . CYS A 1 494 ? -26.444 16.691 35.214 1.00 24.33 494 CYS A C 1
ATOM 3862 O O . CYS A 1 494 ? -25.797 17.280 34.348 1.00 24.33 494 CYS A O 1
ATOM 3864 N N . VAL A 1 495 ? -26.384 17.027 36.501 1.00 19.59 495 VAL A N 1
ATOM 3865 C CA . VAL A 1 495 ? -25.306 17.845 37.064 1.00 19.59 495 VAL A CA 1
ATOM 3866 C C . VAL A 1 495 ? -24.088 16.939 37.250 1.00 19.59 495 VAL A C 1
ATOM 3868 O O . VAL A 1 495 ? -24.107 16.036 38.082 1.00 19.59 495 VAL A O 1
ATOM 3871 N N . PHE A 1 496 ? -23.044 17.173 36.458 1.00 23.27 496 PHE A N 1
ATOM 3872 C CA . PHE A 1 496 ? -21.707 16.630 36.692 1.00 23.27 496 PHE A CA 1
ATOM 3873 C C . PHE A 1 496 ? -20.900 17.677 37.475 1.00 23.27 496 PHE A C 1
ATOM 3875 O O . PHE A 1 496 ? -20.696 18.782 36.967 1.00 23.27 496 PHE A O 1
ATOM 3882 N N . GLU A 1 497 ? -20.478 17.345 38.698 1.00 23.34 497 GLU A N 1
ATOM 3883 C CA . GLU A 1 497 ? -19.341 18.004 39.371 1.00 23.34 497 GLU A CA 1
ATOM 3884 C C . GLU A 1 497 ? -18.027 17.306 39.015 1.00 23.34 497 GLU A C 1
ATOM 3886 O O . GLU A 1 497 ? -18.028 16.053 38.934 1.00 23.34 497 GLU A O 1
#

Sequence (497 aa):
MAILNDQPAHGNNVSKNEAKDGFMAPPINSYGHSFRDYDVESERKKSVEEFYRLQHINPTYDFVSRGIWKYMTLDKAEMGIWECCEMLNEVVDDSDPDLDEPQIQHLLQSAEAIRKDYPDQDWLHLTALIHDLGKILLLPRFGSLPQWAVVGDTFPLGCAFDESNIHHKCRTGTGTISATGGGGFAGGGGGRVSINVFSRHDNTNFFIHGGISLGCSDNAGAAGTYYDAVPRSLTICNYNFSTQTDTLLLEFPKVPLWTNVYVQNQAKALFPLYWSRVQVGGLIRLTFGAVLSFGLAHYGSSEFELMAEELLMSDSVVKASRTIRPLSKNFRYRIYGALRMSVKIHLMLNSKMYIDANGDPIVATSLLEASNLVVLKESSVIHSNANLGVHGQGYLNLSGAGNMIEAQHLVLSLFYSINVAKKNGSTLPSPALFIIRFHSFYPLHREGGYTHLMNEEDVENLKWLKVFNISLPNFDGDGEPCEINGDSLNDVECVFE

InterPro domains:
  IPR007828 Inositol oxygenase [PF05153] (46-170)
  IPR007828 Inositol oxygenase [PF05153] (416-469)
  IPR007828 Inositol oxygenase [PTHR12588] (14-171)

pLDDT: mean 71.35, std 20.01, range [19.59, 96.06]

Organism: Vigna unguiculata (NCBI:txid3917)

Foldseek 3Di:
DDDDDDDDDDDDDDDDDDDDDDDDFDPFFPADDPADDLPDDDPLNVLLVVLVLCLVQPDAPVVVVVVCVLCLQVPLDDDDLVVLLVLQQPPDQSNGPFDPHGVSVLLQLLLVLCCVVPVPCVLLSVLSNCLQSQSCCCPPSNPVDDSSVRDAFDDDHPDDDDPLDDPPCPDDDADEAEFAAAEEQQWGAKGEEEDEDRDYDPRYHYHTATAQHPNDQQANAATGWYAYVNQREIETEHQQRHHPHADEDADADPPPGRAEYHFENNHHHEHADLEAEHAHAAEYEYYHAYEYEYAHFPDLQREYEAHHQEYYEELYEYEQFPDDDDDDPDDGRTRAYAAAYAYQEYEYENYEYYHHSPPDQVHYAREHEHAEYHEYYDQYEYDHAAHYEYAYEYDHYYDDPNYYYYYPHYHYHYHYDDGDDVPDPDPNDPLSVLLSVCLSNCCCLPVNPPVVVDDPSNVVSSVSSNSSNSSRDGDDPPDDDDDPDPDPPPDDPPDDD

Secondary structure (DSSP, 8-state):
----------------------PPPPSS-TT-S----SSS--TTHHHHHHHHHHHHHS--HHHHHHHHHHHTT--S----HHHHHHHGGG---TT-SS--S-HHHHHHHHHHHHHHH-TT-HHHHHHHHHTTGGGGGGSTTTT---GGGTSS----SSSPPPTTSTTTTS-----EEEEEPPPBTT-BPPPEEEE--S---TT-EEEEE---BSS-TT--BSPEEEEETTTTEEEEE-TT------EE-----SSSPEEEEEEETT-EEEE-SSEEEEEEEEEEEEETT-EEEESEETBTT-EEEEEEEEEEEES-EEES--------SS----EE-EEEEEEEEEEEES-EEEE--TT-TTT-EEEEEEEEEEEEESS-EEEESSEEEEEEESEEEEESTT-EEE-SEEEEEEE-----SSSS-----HHHHHHHHHTT-HHHHTS-TTGGG--HHHHHHHHHHHHHHHSSPP--S--------S--TT-------